Protein AF-A0A8T4LM08-F1 (afdb_monomer_lite)

Secondary structure (DSSP, 8-state):
--------------------------------------BPPP-EEEETTS-EEEGGGGTTSEEEEEEE-TT-HHHHHHHHHHHHHHHH-TTEEEEEEEES--HHHHHHHHHHHT--SEEEEETT-HHHHHTT--SS-EEEEE-TTSBEEEEEESPPPHHHHHHHHHHHHH-----------SS---EEETTEEESS-GGGSEE-S-TTSSPPEES--EE-HHHHTTT--TT-EEEEEEETTEEEEEEHHHHTTTSEEEEEETTEEEEEEEETTTTEEEEEE-EETTEEPPEEEEEEEETTEEEEEETTT--EEETTTTEEEESTTTT-B-EEE--EEEEHHHHHHH-TT-EEE-S-SSS-----S-TTTTTTTS----S--S----SS-TT-EEEEEEETTEEEEEEHHHHHHHSEEEEEETTEEEEEEEETTTTEEEEEESEETTEE--EEEETTEEEETTS-EE-TTSBEEESTTTT-BPPB---EEEEHHHHHHH-TTPEE--

Radius of gyration: 29.69 Å; chains: 1; bounding box: 118×56×70 Å

Structure (mmCIF, N/CA/C/O backbone):
data_AF-A0A8T4LM08-F1
#
_entry.id   AF-A0A8T4LM08-F1
#
loop_
_atom_site.group_PDB
_atom_site.id
_atom_site.type_symbol
_atom_site.label_atom_id
_atom_site.label_alt_id
_atom_site.label_comp_id
_atom_site.label_asym_id
_atom_site.label_entity_id
_atom_site.label_seq_id
_atom_site.pdbx_PDB_ins_code
_atom_site.Cartn_x
_atom_site.Cartn_y
_atom_site.Cartn_z
_atom_site.occupancy
_atom_site.B_iso_or_equiv
_atom_site.auth_seq_id
_atom_site.auth_comp_id
_atom_site.auth_asym_id
_atom_site.auth_atom_id
_atom_site.pdbx_PDB_model_num
ATOM 1 N N . MET A 1 1 ? -75.497 30.707 -5.367 1.00 34.00 1 MET A N 1
ATOM 2 C CA . MET A 1 1 ? -76.234 30.877 -6.635 1.00 34.00 1 MET A CA 1
ATOM 3 C C . MET A 1 1 ? -75.627 29.926 -7.659 1.00 34.00 1 MET A C 1
ATOM 5 O O . MET A 1 1 ? -74.557 30.248 -8.134 1.00 34.00 1 MET A O 1
ATOM 9 N N . ARG A 1 2 ? -76.315 28.794 -7.927 1.00 33.84 2 ARG A N 1
ATOM 10 C CA . ARG A 1 2 ? -76.256 27.920 -9.132 1.00 33.84 2 ARG A CA 1
ATOM 11 C C . ARG A 1 2 ? -74.900 27.266 -9.514 1.00 33.84 2 ARG A C 1
ATOM 13 O O . ARG A 1 2 ? -73.889 27.934 -9.478 1.00 33.84 2 ARG A O 1
ATOM 20 N N . LEU A 1 3 ? -74.777 26.028 -10.007 1.00 32.97 3 LEU A N 1
ATOM 21 C CA . LEU A 1 3 ? -75.608 24.817 -10.159 1.00 32.97 3 LEU A CA 1
ATOM 22 C C . LEU A 1 3 ? -74.781 23.821 -11.034 1.00 32.97 3 LEU A C 1
ATOM 24 O O . LEU A 1 3 ? -74.112 24.301 -11.937 1.00 32.97 3 LEU A O 1
ATOM 28 N N . PHE A 1 4 ? -74.920 22.500 -10.810 1.00 33.50 4 PHE A N 1
ATOM 29 C CA . PHE A 1 4 ? -74.648 21.313 -11.684 1.00 33.50 4 PHE A CA 1
ATOM 30 C C . PHE A 1 4 ? -73.240 21.119 -12.327 1.00 33.50 4 PHE A C 1
ATOM 32 O O . PHE A 1 4 ? -72.723 22.028 -12.952 1.00 33.50 4 PHE A O 1
ATOM 39 N N . VAL A 1 5 ? -72.477 20.019 -12.151 1.00 36.06 5 VAL A N 1
ATOM 40 C CA . VAL A 1 5 ? -72.668 18.544 -12.308 1.00 36.06 5 VAL A CA 1
ATOM 41 C C . VAL A 1 5 ? -72.496 18.038 -13.767 1.00 36.06 5 VAL A C 1
ATOM 43 O O . VAL A 1 5 ? -73.069 18.609 -14.685 1.00 36.06 5 VAL A O 1
ATOM 46 N N . LEU A 1 6 ? -71.800 16.885 -13.882 1.00 33.44 6 LEU A N 1
ATOM 47 C CA . LEU A 1 6 ? -71.811 15.805 -14.908 1.00 33.44 6 LEU A CA 1
ATOM 48 C C . LEU A 1 6 ? -70.679 15.732 -15.964 1.00 33.44 6 LEU A C 1
ATOM 50 O O . LEU A 1 6 ? -70.649 16.466 -16.941 1.00 33.44 6 LEU A O 1
ATOM 54 N N . PHE A 1 7 ? -69.804 14.733 -15.752 1.00 35.78 7 PHE A N 1
ATOM 55 C CA . PHE A 1 7 ? -69.528 13.569 -16.623 1.00 35.78 7 PHE A CA 1
ATOM 56 C C . PHE A 1 7 ? -69.647 13.725 -18.152 1.00 35.78 7 PHE A C 1
ATOM 58 O O . PHE A 1 7 ? -70.747 13.903 -18.663 1.00 35.78 7 PHE A O 1
ATOM 65 N N . ALA A 1 8 ? -68.567 13.391 -18.872 1.00 32.16 8 ALA A N 1
ATOM 66 C CA . ALA A 1 8 ? -68.606 12.462 -20.011 1.00 32.16 8 ALA A CA 1
ATOM 67 C C . ALA A 1 8 ? -67.193 12.000 -20.406 1.00 32.16 8 ALA A C 1
ATOM 69 O O . ALA A 1 8 ? -66.210 12.726 -20.296 1.00 32.16 8 ALA A O 1
ATOM 70 N N . ILE A 1 9 ? -67.143 10.751 -20.847 1.00 36.56 9 ILE A N 1
ATOM 71 C CA . ILE A 1 9 ? -66.002 9.906 -21.178 1.00 36.56 9 ILE A CA 1
ATOM 72 C C . ILE A 1 9 ? -65.989 9.709 -22.716 1.00 36.56 9 ILE A C 1
ATOM 74 O O . ILE A 1 9 ? -67.055 9.704 -23.324 1.00 36.56 9 ILE A O 1
ATOM 78 N N . ILE A 1 10 ? -64.800 9.425 -23.279 1.00 36.72 10 ILE A N 1
ATOM 79 C CA . ILE A 1 10 ? -64.510 8.676 -24.533 1.00 36.72 10 ILE A CA 1
ATOM 80 C C . ILE A 1 10 ? -64.322 9.427 -25.890 1.00 36.72 10 ILE A C 1
ATOM 82 O O . ILE A 1 10 ? -65.256 9.911 -26.514 1.00 36.72 10 ILE A O 1
ATOM 86 N N . ILE A 1 11 ? -63.050 9.362 -26.339 1.00 36.88 11 ILE A N 1
ATOM 87 C CA . ILE A 1 11 ? -62.476 9.010 -27.667 1.00 36.88 11 ILE A CA 1
ATOM 88 C C . ILE A 1 11 ? -62.677 9.945 -28.875 1.00 36.88 11 ILE A C 1
ATOM 90 O O . ILE A 1 11 ? -63.760 10.022 -29.442 1.00 36.88 11 ILE A O 1
ATOM 94 N N . LEU A 1 12 ? -61.547 10.447 -29.406 1.00 31.94 12 LEU A N 1
ATOM 95 C CA . LEU A 1 12 ? -61.139 10.230 -30.808 1.00 31.94 12 LEU A CA 1
ATOM 96 C C . LEU A 1 12 ? -59.633 10.483 -31.021 1.00 31.94 12 LEU A C 1
ATOM 98 O O . LEU A 1 12 ? -59.078 11.500 -30.618 1.00 31.94 12 LEU A O 1
ATOM 102 N N . LEU A 1 13 ? -58.998 9.484 -31.638 1.00 37.88 13 LEU A N 1
ATOM 103 C CA . LEU A 1 13 ? -57.617 9.417 -32.117 1.00 37.88 13 LEU A CA 1
ATOM 104 C C . LEU A 1 13 ? -57.311 10.513 -33.146 1.00 37.88 13 LEU A C 1
ATOM 106 O O . LEU A 1 13 ? -58.143 10.757 -34.007 1.00 37.88 13 LEU A O 1
ATOM 110 N N . PHE A 1 14 ? -56.093 11.059 -33.130 1.00 39.72 14 PHE A N 1
ATOM 111 C CA . PHE A 1 14 ? -55.176 11.089 -34.283 1.00 39.72 14 PHE A CA 1
ATOM 112 C C . PHE A 1 14 ? -53.796 11.564 -33.808 1.00 39.72 14 PHE A C 1
ATOM 114 O O . PHE A 1 14 ? -53.663 12.599 -33.159 1.00 39.72 14 PHE A O 1
ATOM 121 N N . GLY A 1 15 ? -52.778 10.745 -34.072 1.00 32.97 15 GLY A N 1
ATOM 122 C CA . GLY A 1 15 ? -51.411 10.970 -33.625 1.00 32.97 15 GLY A CA 1
ATOM 123 C C . GLY A 1 15 ? -50.637 11.972 -34.475 1.00 32.97 15 GLY A C 1
ATOM 124 O O . GLY A 1 15 ? -50.941 12.200 -35.641 1.00 32.97 15 GLY A O 1
ATOM 125 N N . CYS A 1 16 ? -49.557 12.480 -33.894 1.00 32.56 16 CYS A N 1
ATOM 126 C CA . CYS A 1 16 ? -48.331 12.743 -34.627 1.00 32.56 16 CYS A CA 1
ATOM 127 C C . CYS A 1 16 ? -47.158 12.497 -33.673 1.00 32.56 16 CYS A C 1
ATOM 129 O O . CYS A 1 16 ? -47.152 12.970 -32.537 1.00 32.56 16 CYS A O 1
ATOM 131 N N . ALA A 1 17 ? -46.225 11.665 -34.119 1.00 34.53 17 ALA A N 1
ATOM 132 C CA . ALA A 1 17 ? -45.065 11.229 -33.368 1.00 34.53 17 ALA A CA 1
ATOM 133 C C . ALA A 1 17 ? -44.092 12.395 -33.142 1.00 34.53 17 ALA A C 1
ATOM 135 O O . ALA A 1 17 ? -43.651 13.028 -34.097 1.00 34.53 17 ALA A O 1
ATOM 136 N N . SER A 1 18 ? -43.703 12.631 -31.890 1.00 33.25 18 SER A N 1
ATOM 137 C CA . SER A 1 18 ? -42.517 13.415 -31.549 1.00 33.25 18 SER A CA 1
ATOM 138 C C . SER A 1 18 ? -41.463 12.473 -30.973 1.00 33.25 18 SER A C 1
ATOM 140 O O . SER A 1 18 ? -41.436 12.188 -29.776 1.00 33.25 18 SER A O 1
ATOM 142 N N . THR A 1 19 ? -40.605 11.956 -31.848 1.00 31.50 19 THR A N 1
ATOM 143 C CA . THR A 1 19 ? -39.342 11.327 -31.465 1.00 31.50 19 THR A CA 1
ATOM 144 C C . THR A 1 19 ? -38.420 12.406 -30.907 1.00 31.50 19 THR A C 1
ATOM 146 O O . THR A 1 19 ? -37.909 13.237 -31.657 1.00 31.50 19 THR A O 1
ATOM 149 N N . GLY A 1 20 ? -38.219 12.402 -29.590 1.00 30.34 20 GLY A N 1
ATOM 150 C CA . GLY A 1 20 ? -37.153 13.159 -28.945 1.00 30.34 20 GLY A CA 1
ATOM 151 C C . GLY A 1 20 ? -35.804 12.588 -29.371 1.00 30.34 20 GLY A C 1
ATOM 152 O O . GLY A 1 20 ? -35.421 11.494 -28.964 1.00 30.34 20 GLY A O 1
ATOM 153 N N . THR A 1 21 ? -35.108 13.311 -30.239 1.00 28.25 21 THR A N 1
ATOM 154 C CA . THR A 1 21 ? -33.745 13.019 -30.677 1.00 28.25 21 THR A CA 1
ATOM 155 C C . THR A 1 21 ? -32.779 13.082 -29.497 1.00 28.25 21 THR A C 1
ATOM 157 O O . THR A 1 21 ? -32.555 14.138 -28.909 1.00 28.25 21 THR A O 1
ATOM 160 N N . SER A 1 22 ? -32.186 11.930 -29.183 1.00 26.92 22 SER A N 1
ATOM 161 C CA . SER A 1 22 ? -30.985 11.797 -28.362 1.00 26.92 22 SER A CA 1
ATOM 162 C C . SER A 1 22 ? -29.821 12.511 -29.057 1.00 26.92 22 SER A C 1
ATOM 164 O O . SER A 1 22 ? -29.364 12.090 -30.121 1.00 26.92 22 SER A O 1
ATOM 166 N N . SER A 1 23 ? -29.358 13.612 -28.465 1.00 26.67 23 SER A N 1
ATOM 167 C CA . SER A 1 23 ? -28.091 14.247 -28.822 1.00 26.67 23 SER A CA 1
ATOM 168 C C . SER A 1 23 ? -26.953 13.390 -28.275 1.00 26.67 23 SER A C 1
ATOM 170 O O . SER A 1 23 ? -26.622 13.460 -27.091 1.00 26.67 23 SER A O 1
ATOM 172 N N . LYS A 1 24 ? -26.367 12.559 -29.140 1.00 27.55 24 LYS A N 1
ATOM 173 C CA . LYS A 1 24 ? -25.055 11.950 -28.913 1.00 27.55 24 LYS A CA 1
ATOM 174 C C . LYS A 1 24 ? -24.018 13.074 -28.860 1.00 27.55 24 LYS A C 1
ATOM 176 O O . LYS A 1 24 ? -23.633 13.599 -29.898 1.00 27.55 24 LYS A O 1
ATOM 181 N N . ASN A 1 25 ? -23.576 13.439 -27.661 1.00 26.30 25 ASN A N 1
ATOM 182 C CA . ASN A 1 25 ? -22.348 14.208 -27.509 1.00 26.30 25 ASN A CA 1
ATOM 183 C C . ASN A 1 25 ? -21.177 13.243 -27.696 1.00 26.30 25 ASN A C 1
ATOM 185 O O . ASN A 1 25 ? -20.881 12.429 -26.826 1.00 26.30 25 ASN A O 1
ATOM 189 N N . GLU A 1 26 ? -20.555 13.317 -28.869 1.00 27.72 26 GLU A N 1
ATOM 190 C CA . GLU A 1 26 ? -19.252 12.727 -29.144 1.00 27.72 26 GLU A CA 1
ATOM 191 C C . GLU A 1 26 ? -18.215 13.364 -28.212 1.00 27.72 26 GLU A C 1
ATOM 193 O O . GLU A 1 26 ? -17.826 14.524 -28.369 1.00 27.72 26 GLU A O 1
ATOM 198 N N . THR A 1 27 ? -17.773 12.605 -27.213 1.00 26.11 27 THR A N 1
ATOM 199 C CA . THR A 1 27 ? -16.619 12.962 -26.393 1.00 26.11 27 THR A CA 1
ATOM 200 C C . THR A 1 27 ? -15.381 12.886 -27.281 1.00 26.11 27 THR A C 1
ATOM 202 O O . THR A 1 27 ? -14.895 11.804 -27.607 1.00 26.11 27 THR A O 1
ATOM 205 N N . LYS A 1 28 ? -14.878 14.044 -27.718 1.00 26.81 28 LYS A N 1
ATOM 206 C CA . LYS A 1 28 ? -13.541 14.156 -28.308 1.00 26.81 28 LYS A CA 1
ATOM 207 C C . LYS A 1 28 ? -12.530 13.583 -27.312 1.00 26.81 28 LYS A C 1
ATOM 209 O O . LYS A 1 28 ? -12.371 14.132 -26.226 1.00 26.81 28 LYS A O 1
ATOM 214 N N . ASN A 1 29 ? -11.856 12.502 -27.702 1.00 24.72 29 ASN A N 1
ATOM 215 C CA . ASN A 1 29 ? -10.662 11.992 -27.035 1.00 24.72 29 ASN A CA 1
ATOM 216 C C . ASN A 1 29 ? -9.617 13.109 -26.972 1.00 24.72 29 ASN A C 1
ATOM 218 O O . ASN A 1 29 ? -9.001 13.443 -27.983 1.00 24.72 29 ASN A O 1
ATOM 222 N N . ILE A 1 30 ? -9.424 13.688 -25.791 1.00 26.55 30 ILE A N 1
ATOM 223 C CA . ILE A 1 30 ? -8.254 14.508 -25.497 1.00 26.55 30 ILE A CA 1
ATOM 224 C C . ILE A 1 30 ? -7.251 13.557 -24.849 1.00 26.55 30 ILE A C 1
ATOM 226 O O . ILE A 1 30 ? -7.269 13.339 -23.643 1.00 26.55 30 ILE A O 1
ATOM 230 N N . ILE A 1 31 ? -6.412 12.939 -25.682 1.00 27.84 31 ILE A N 1
ATOM 231 C CA . ILE A 1 31 ? -5.152 12.356 -25.224 1.00 27.84 31 ILE A CA 1
ATOM 232 C C . ILE A 1 31 ? -4.303 13.553 -24.807 1.00 27.84 31 ILE A C 1
ATOM 234 O O . ILE A 1 31 ? -3.815 14.294 -25.658 1.00 27.84 31 ILE A O 1
ATOM 238 N N . GLN A 1 32 ? -4.183 13.798 -23.508 1.00 29.25 32 GLN A N 1
ATOM 239 C CA . GLN A 1 32 ? -3.241 14.790 -23.015 1.00 29.25 32 GLN A CA 1
ATOM 240 C C . GLN A 1 32 ? -1.887 14.098 -22.826 1.00 29.25 32 GLN A C 1
ATOM 242 O O . GLN A 1 32 ? -1.525 13.673 -21.732 1.00 29.25 32 GLN A O 1
ATOM 247 N N . GLU A 1 33 ? -1.149 13.951 -23.932 1.00 36.22 33 GLU A N 1
ATOM 248 C CA . GLU A 1 33 ? 0.303 13.758 -23.894 1.00 36.22 33 GLU A CA 1
ATOM 249 C C . GLU A 1 33 ? 0.915 14.853 -23.000 1.00 36.22 33 GLU A C 1
ATOM 251 O O . GLU A 1 33 ? 0.423 15.990 -22.974 1.00 36.22 33 GLU A O 1
ATOM 256 N N . ARG A 1 34 ? 2.010 14.556 -22.277 1.00 38.28 34 ARG A N 1
ATOM 257 C CA . ARG A 1 34 ? 2.848 15.643 -21.735 1.00 38.28 34 ARG A CA 1
ATOM 258 C C . ARG A 1 34 ? 3.117 16.611 -22.893 1.00 38.28 34 ARG A C 1
ATOM 260 O O . ARG A 1 34 ? 3.409 16.124 -23.984 1.00 38.28 34 ARG A O 1
ATOM 267 N N . PRO A 1 35 ? 3.029 17.939 -22.705 1.00 39.22 35 PRO A N 1
ATOM 268 C CA . PRO A 1 35 ? 3.288 18.865 -23.796 1.00 39.22 35 PRO A CA 1
ATOM 269 C C . PRO A 1 35 ? 4.677 18.561 -24.356 1.00 39.22 35 PRO A C 1
ATOM 271 O O . PRO A 1 35 ? 5.671 18.733 -23.648 1.00 39.22 35 PRO A O 1
ATOM 274 N N . SER A 1 36 ? 4.742 18.051 -25.595 1.00 53.47 36 SER A N 1
ATOM 275 C CA . SER A 1 36 ? 6.027 17.825 -26.250 1.00 53.47 36 SER A CA 1
ATOM 276 C C . SER A 1 36 ? 6.784 19.150 -26.204 1.00 53.47 36 SER A C 1
ATOM 278 O O . SER A 1 36 ? 6.208 20.208 -26.486 1.00 53.47 36 SER A O 1
ATOM 280 N N . LEU A 1 37 ? 8.075 19.117 -25.877 1.00 75.06 37 LEU A N 1
ATOM 281 C CA . LEU A 1 37 ? 8.925 20.309 -25.927 1.00 75.06 37 LEU A CA 1
ATOM 282 C C . LEU A 1 37 ? 9.224 20.729 -27.384 1.00 75.06 37 LEU A C 1
ATOM 284 O O . LEU A 1 37 ? 10.075 21.587 -27.625 1.00 75.06 37 LEU A O 1
ATOM 288 N N . GLY A 1 38 ? 8.511 20.135 -28.347 1.00 85.44 38 GLY A N 1
ATOM 289 C CA . GLY A 1 38 ? 8.713 20.225 -29.780 1.00 85.44 38 GLY A CA 1
ATOM 290 C C . GLY A 1 38 ? 9.414 18.985 -30.331 1.00 85.44 38 GLY A C 1
ATOM 291 O O . GLY A 1 38 ? 9.840 18.090 -29.600 1.00 85.44 38 GLY A O 1
ATOM 292 N N . LYS A 1 39 ? 9.566 18.949 -31.657 1.00 91.69 39 LYS A N 1
ATOM 293 C CA . LYS A 1 39 ? 10.446 17.973 -32.306 1.00 91.69 39 LYS A CA 1
ATOM 294 C C . LYS A 1 39 ? 11.887 18.217 -31.870 1.00 91.69 39 LYS A C 1
ATOM 296 O O . LYS A 1 39 ? 12.329 19.368 -31.848 1.00 91.69 39 LYS A O 1
ATOM 301 N N . ALA A 1 40 ? 12.614 17.146 -31.564 1.00 95.25 40 ALA A N 1
ATOM 302 C CA . ALA A 1 40 ? 14.044 17.257 -31.330 1.00 95.25 40 ALA A CA 1
ATOM 303 C C . ALA A 1 40 ? 14.738 17.726 -32.629 1.00 95.25 40 ALA A C 1
ATOM 305 O O . ALA A 1 40 ? 14.418 17.193 -33.700 1.00 95.25 40 ALA A O 1
ATOM 306 N N . PRO A 1 41 ? 15.638 18.729 -32.580 1.00 96.31 41 PRO A N 1
ATOM 307 C CA . PRO A 1 41 ? 16.430 19.110 -33.745 1.00 96.31 41 PRO A CA 1
ATOM 308 C C . PRO A 1 41 ? 17.229 17.912 -34.266 1.00 96.31 41 PRO A C 1
ATOM 310 O O . PRO A 1 41 ? 17.902 17.237 -33.495 1.00 96.31 41 PRO A O 1
ATOM 313 N N . ASP A 1 42 ? 17.150 17.632 -35.566 1.00 96.31 42 ASP A N 1
ATOM 314 C CA . ASP A 1 42 ? 17.956 16.563 -36.159 1.00 96.31 42 ASP A CA 1
ATOM 315 C C . ASP A 1 42 ? 19.438 16.970 -36.182 1.00 96.31 42 ASP A C 1
ATOM 317 O O . ASP A 1 42 ? 19.773 18.151 -36.337 1.00 96.31 42 ASP A O 1
ATOM 321 N N . PHE A 1 43 ? 20.328 15.992 -36.063 1.00 96.12 43 PHE A N 1
ATOM 322 C CA . PHE A 1 43 ? 21.767 16.176 -36.231 1.00 96.12 43 PHE A CA 1
ATOM 323 C C . PHE A 1 43 ? 22.296 15.188 -37.264 1.00 96.12 43 PHE A C 1
ATOM 325 O O . PHE A 1 43 ? 21.692 14.151 -37.496 1.00 96.12 43 PHE A O 1
ATOM 332 N N . GLU A 1 44 ? 23.422 15.526 -37.879 1.00 97.00 44 GLU A N 1
ATOM 333 C CA . GLU A 1 44 ? 24.168 14.674 -38.803 1.00 97.00 44 GLU A CA 1
ATOM 334 C C . GLU A 1 44 ? 25.643 14.889 -38.471 1.00 97.00 44 GLU A C 1
ATOM 336 O O . GLU A 1 44 ? 26.205 15.927 -38.817 1.00 97.00 44 GLU A O 1
ATOM 341 N N . LEU A 1 45 ? 26.216 13.978 -37.685 1.00 97.50 45 LEU A N 1
ATOM 342 C CA . LEU A 1 45 ? 27.559 14.106 -37.110 1.00 97.50 45 LEU A CA 1
ATOM 343 C C . LEU A 1 45 ? 28.351 12.816 -37.320 1.00 97.50 45 LEU A C 1
ATOM 345 O O . LEU A 1 45 ? 27.772 11.738 -37.443 1.00 97.50 45 LEU A O 1
ATOM 349 N N . GLU A 1 46 ? 29.675 12.926 -37.334 1.00 97.38 46 GLU A N 1
ATOM 350 C CA . GLU A 1 46 ? 30.568 11.769 -37.406 1.00 97.38 46 GLU A CA 1
ATOM 351 C C . GLU A 1 46 ? 30.781 11.143 -36.024 1.00 97.38 46 GLU A C 1
ATOM 353 O O . GLU A 1 46 ? 30.941 11.846 -35.021 1.00 97.38 46 GLU A O 1
ATOM 358 N N . ASP A 1 47 ? 30.815 9.811 -35.979 1.00 96.38 47 ASP A N 1
ATOM 359 C CA . ASP A 1 47 ? 31.333 9.057 -34.842 1.00 96.38 47 ASP A CA 1
ATOM 360 C C . ASP A 1 47 ? 32.876 9.014 -34.836 1.00 96.38 47 ASP A C 1
ATOM 362 O O . ASP A 1 47 ? 33.553 9.495 -35.747 1.00 96.38 47 ASP A O 1
ATOM 366 N N . LEU A 1 48 ? 33.470 8.390 -33.813 1.00 94.06 48 LEU A N 1
ATOM 367 C CA . LEU A 1 48 ? 34.933 8.279 -33.686 1.00 94.06 48 LEU A CA 1
ATOM 368 C C . LEU A 1 48 ? 35.618 7.432 -34.780 1.00 94.06 48 LEU A C 1
ATOM 370 O O . LEU A 1 48 ? 36.853 7.383 -34.811 1.00 94.06 48 LEU A O 1
ATOM 374 N N . ASN A 1 49 ? 34.855 6.764 -35.647 1.00 92.56 49 ASN A N 1
ATOM 375 C CA . ASN A 1 49 ? 35.335 5.981 -36.785 1.00 92.56 49 ASN A CA 1
ATOM 376 C C . ASN A 1 49 ? 35.045 6.666 -38.135 1.00 92.56 49 ASN A C 1
ATOM 378 O O . ASN A 1 49 ? 35.329 6.078 -39.179 1.00 92.56 49 ASN A O 1
ATOM 382 N N . GLY A 1 50 ? 34.493 7.885 -38.129 1.00 92.56 50 GLY A N 1
ATOM 383 C CA . GLY A 1 50 ? 34.121 8.628 -39.335 1.00 92.56 50 GLY A CA 1
ATOM 384 C C . GLY A 1 50 ? 32.799 8.174 -39.963 1.00 92.56 50 GLY A C 1
ATOM 385 O O . GLY A 1 50 ? 32.509 8.523 -41.107 1.00 92.56 50 GLY A O 1
ATOM 386 N N . LYS A 1 51 ? 31.984 7.377 -39.259 1.00 96.25 51 LYS A N 1
ATOM 387 C CA . LYS A 1 51 ? 30.635 7.029 -39.717 1.00 96.25 51 LYS A CA 1
ATOM 388 C C . LYS A 1 51 ? 29.688 8.179 -39.391 1.00 96.25 51 LYS A C 1
ATOM 390 O O . LYS A 1 51 ? 29.584 8.596 -38.242 1.00 96.25 51 LYS A O 1
ATOM 395 N N . ILE A 1 52 ? 28.941 8.631 -40.393 1.00 97.25 52 ILE A N 1
ATOM 396 C CA . ILE A 1 52 ? 27.867 9.609 -40.209 1.00 97.25 52 ILE A CA 1
ATOM 397 C C . ILE A 1 52 ? 26.682 8.952 -39.490 1.00 97.25 52 ILE A C 1
ATOM 399 O O . ILE A 1 52 ? 26.213 7.888 -39.900 1.00 97.25 52 ILE A O 1
ATOM 403 N N . VAL A 1 53 ? 26.199 9.603 -38.434 1.00 97.50 53 VAL A N 1
ATOM 404 C CA . VAL A 1 53 ? 25.038 9.203 -37.632 1.00 97.50 53 VAL A CA 1
ATOM 405 C C . VAL A 1 53 ? 24.045 10.356 -37.581 1.00 97.50 53 VAL A C 1
ATOM 407 O O . VAL A 1 53 ? 24.421 11.496 -37.282 1.00 97.50 53 VAL A O 1
ATOM 410 N N . LYS A 1 54 ? 22.770 10.054 -37.843 1.00 98.00 54 LYS A N 1
ATOM 411 C CA . LYS A 1 54 ? 21.670 11.015 -37.742 1.00 98.00 54 LYS A CA 1
ATOM 412 C C . LYS A 1 54 ? 20.748 10.679 -36.585 1.00 98.00 54 LYS A C 1
ATOM 414 O O . LYS A 1 54 ? 20.516 9.507 -36.303 1.00 98.00 54 LYS A O 1
ATOM 419 N N . LEU A 1 55 ? 20.147 11.683 -35.944 1.00 97.00 55 LEU A N 1
ATOM 420 C CA . LEU A 1 55 ? 19.098 11.403 -34.952 1.00 97.00 55 LEU A CA 1
ATOM 421 C C . LEU A 1 55 ? 17.903 10.708 -35.619 1.00 97.00 55 LEU A C 1
ATOM 423 O O . LEU A 1 55 ? 17.260 9.841 -35.027 1.00 97.00 55 LEU A O 1
ATOM 427 N N . SER A 1 56 ? 17.601 11.087 -36.860 1.00 96.12 56 SER A N 1
ATOM 428 C CA . SER A 1 56 ? 16.565 10.454 -37.676 1.00 96.12 56 SER A CA 1
ATOM 429 C C . SER A 1 56 ? 16.815 8.973 -37.991 1.00 96.12 56 SER A C 1
ATOM 431 O O . SER A 1 56 ? 15.840 8.266 -38.250 1.00 96.12 56 SER A O 1
ATOM 433 N N . ASP A 1 57 ? 18.046 8.466 -37.866 1.00 94.81 57 ASP A N 1
ATOM 434 C CA . ASP A 1 57 ? 18.341 7.032 -38.023 1.00 94.81 57 ASP A CA 1
ATOM 435 C C . ASP A 1 57 ? 17.745 6.185 -36.881 1.00 94.81 57 ASP A C 1
ATOM 437 O O . ASP A 1 57 ? 17.561 4.978 -37.029 1.00 94.81 57 ASP A O 1
ATOM 441 N N . PHE A 1 58 ? 17.399 6.811 -35.750 1.00 95.62 58 PHE A N 1
ATOM 442 C CA . PHE A 1 58 ? 16.851 6.145 -34.565 1.00 95.62 58 PHE A CA 1
ATOM 443 C C . PHE A 1 58 ? 15.323 6.226 -34.456 1.00 95.62 58 PHE A C 1
ATOM 445 O O . PHE A 1 58 ? 14.766 5.982 -33.389 1.00 95.62 58 PHE A O 1
ATOM 452 N N . ARG A 1 59 ? 14.601 6.572 -35.529 1.00 90.56 59 ARG A N 1
ATOM 453 C CA . ARG A 1 59 ? 13.126 6.526 -35.505 1.00 90.56 59 ARG A CA 1
ATOM 454 C C . ARG A 1 59 ? 12.634 5.121 -35.144 1.00 90.56 59 ARG A C 1
ATOM 456 O O . ARG A 1 59 ? 13.153 4.129 -35.647 1.00 90.56 59 ARG A O 1
ATOM 463 N N . GLY A 1 60 ? 11.630 5.050 -34.272 1.00 84.56 60 GLY A N 1
ATOM 464 C CA . GLY A 1 60 ? 11.161 3.796 -33.678 1.00 84.56 60 GLY A CA 1
ATOM 465 C C . GLY A 1 60 ? 11.954 3.343 -32.445 1.00 84.56 60 GLY A C 1
ATOM 466 O O . GLY A 1 60 ? 11.595 2.335 -31.846 1.00 84.56 60 GLY A O 1
ATOM 467 N N . GLN A 1 61 ? 13.004 4.069 -32.047 1.00 90.00 61 GLN A N 1
ATOM 468 C CA . GLN A 1 61 ? 13.785 3.812 -30.836 1.00 90.00 61 GLN A CA 1
ATOM 469 C C . GLN A 1 61 ? 13.797 5.053 -29.945 1.00 90.00 61 GLN A C 1
ATOM 471 O O . GLN A 1 61 ? 13.842 6.185 -30.421 1.00 90.00 61 GLN A O 1
ATOM 476 N N . LYS A 1 62 ? 13.790 4.833 -28.632 1.00 94.00 62 LYS A N 1
ATOM 477 C CA . LYS A 1 62 ? 13.979 5.900 -27.649 1.00 94.00 62 LYS A CA 1
ATOM 478 C C . LYS A 1 62 ? 15.453 6.290 -27.596 1.00 94.00 62 LYS A C 1
ATOM 480 O O . LYS A 1 62 ? 16.315 5.413 -27.568 1.00 94.00 62 LYS A O 1
ATOM 485 N N . VAL A 1 63 ? 15.738 7.591 -27.559 1.00 97.81 63 VAL A N 1
ATOM 486 C CA . VAL A 1 63 ? 17.109 8.119 -27.596 1.00 97.81 63 VAL A CA 1
ATOM 487 C C . VAL A 1 63 ? 17.365 9.071 -26.433 1.00 97.81 63 VAL A C 1
ATOM 489 O O . VAL A 1 63 ? 16.588 9.994 -26.187 1.00 97.81 63 VAL A O 1
ATOM 492 N N . ILE A 1 64 ? 18.487 8.882 -25.743 1.00 97.94 64 ILE A N 1
ATOM 493 C CA . ILE A 1 64 ? 19.030 9.829 -24.769 1.00 97.94 64 ILE A CA 1
ATOM 494 C C . ILE A 1 64 ? 20.258 10.486 -25.388 1.00 97.94 64 ILE A C 1
ATOM 496 O O . ILE A 1 64 ? 21.227 9.812 -25.733 1.00 97.94 64 ILE A O 1
ATOM 500 N N . VAL A 1 65 ? 20.208 11.810 -25.529 1.00 98.25 65 VAL A N 1
ATOM 501 C CA . VAL A 1 65 ? 21.297 12.618 -26.089 1.00 98.25 65 VAL A CA 1
ATOM 502 C C . VAL A 1 65 ? 21.933 13.442 -24.978 1.00 98.25 65 VAL A C 1
ATOM 504 O O . VAL A 1 65 ? 21.265 14.291 -24.392 1.00 98.25 65 VAL A O 1
ATOM 507 N N . ASN A 1 66 ? 23.218 13.230 -24.706 1.00 97.69 66 ASN A N 1
ATOM 508 C CA . ASN A 1 66 ? 24.003 14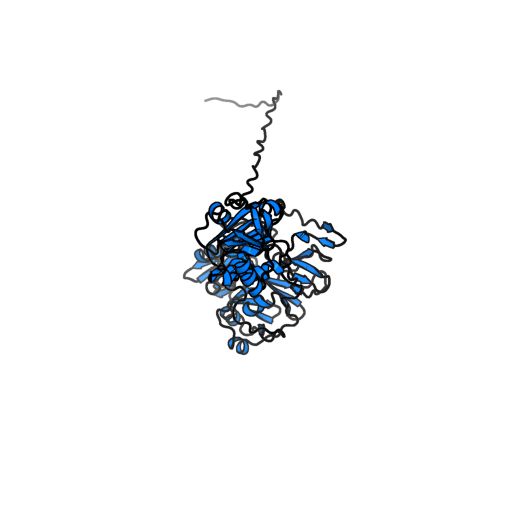.022 -23.758 1.00 97.69 66 ASN A CA 1
ATOM 509 C C . ASN A 1 66 ? 25.054 14.868 -24.492 1.00 97.69 66 ASN A C 1
ATOM 511 O O . ASN A 1 66 ? 25.712 14.390 -25.408 1.00 97.69 66 ASN A O 1
ATOM 515 N N . PHE A 1 67 ? 25.231 16.124 -24.094 1.00 97.69 67 PHE A N 1
ATOM 516 C CA . PHE A 1 67 ? 26.283 16.997 -24.617 1.00 97.69 67 PHE A CA 1
ATOM 517 C C . PHE A 1 67 ? 27.394 17.156 -23.585 1.00 97.69 67 PHE A C 1
ATOM 519 O O . PHE A 1 67 ? 27.118 17.579 -22.462 1.00 97.69 67 PHE A O 1
ATOM 526 N N . PHE A 1 68 ? 28.644 16.887 -23.969 1.00 97.19 68 PHE A N 1
ATOM 527 C CA . PHE A 1 68 ? 29.778 16.860 -23.040 1.00 97.19 68 PHE A CA 1
ATOM 528 C C . PHE A 1 68 ? 31.065 17.461 -23.626 1.00 97.19 68 PHE A C 1
ATOM 530 O O . PHE A 1 68 ? 31.164 17.746 -24.820 1.00 97.19 68 PHE A O 1
ATOM 537 N N . ALA A 1 69 ? 32.066 17.639 -22.760 1.00 95.50 69 ALA A N 1
ATOM 538 C CA . ALA A 1 69 ? 33.444 17.965 -23.128 1.00 95.50 69 ALA A CA 1
ATOM 539 C C . ALA A 1 69 ? 34.426 17.183 -22.237 1.00 95.50 69 ALA A C 1
ATOM 541 O O . ALA A 1 69 ? 34.147 16.977 -21.053 1.00 95.50 69 ALA A O 1
ATOM 542 N N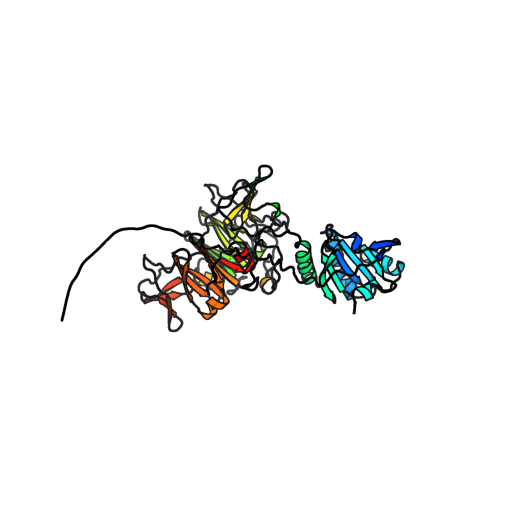 . THR A 1 70 ? 35.584 16.769 -22.755 1.00 95.44 70 THR A N 1
ATOM 543 C CA . THR A 1 70 ? 36.538 15.908 -22.022 1.00 95.44 70 THR A CA 1
ATOM 544 C C . THR A 1 70 ? 37.179 16.607 -20.820 1.00 95.44 70 THR A C 1
ATOM 546 O O . THR A 1 70 ? 37.685 15.965 -19.898 1.00 95.44 70 THR A O 1
ATOM 549 N N . TRP A 1 71 ? 37.141 17.938 -20.783 1.00 91.75 71 TRP A N 1
ATOM 550 C CA . TRP A 1 71 ? 37.660 18.764 -19.695 1.00 91.75 71 TRP A CA 1
ATOM 551 C C . TRP A 1 71 ? 36.592 19.170 -18.667 1.00 91.75 71 TRP A C 1
ATOM 553 O O . TRP A 1 71 ? 36.945 19.757 -17.649 1.00 91.75 71 TRP A O 1
ATOM 563 N N . CYS A 1 72 ? 35.313 18.846 -18.888 1.00 93.12 72 CYS A N 1
ATOM 564 C CA . CYS A 1 72 ? 34.184 19.208 -18.025 1.00 93.12 72 CYS A CA 1
ATOM 565 C C . CYS A 1 72 ? 34.065 18.250 -16.820 1.00 93.12 72 CYS A C 1
ATOM 567 O O . CYS A 1 72 ? 33.710 17.087 -17.018 1.00 93.12 72 CYS A O 1
ATOM 569 N N . PRO A 1 73 ? 34.321 18.690 -15.569 1.00 90.69 73 PRO A N 1
ATOM 570 C CA . PRO A 1 73 ? 34.241 17.800 -14.407 1.00 90.69 73 PRO A CA 1
ATOM 571 C C . PRO A 1 73 ? 32.841 17.217 -14.155 1.00 90.69 73 PRO A C 1
ATOM 573 O O . PRO A 1 73 ? 32.758 15.998 -14.040 1.00 90.69 73 PRO A O 1
ATOM 576 N N . PRO A 1 74 ? 31.739 17.996 -14.191 1.00 89.00 74 PRO A N 1
ATOM 577 C CA . PRO A 1 74 ? 30.405 17.425 -13.993 1.00 89.00 74 PRO A CA 1
ATOM 578 C C . PRO A 1 74 ? 30.029 16.395 -15.070 1.00 89.00 74 PRO A C 1
ATOM 580 O O . PRO A 1 74 ? 29.339 15.424 -14.791 1.00 89.00 74 PRO A O 1
ATOM 583 N N . CYS A 1 75 ? 30.538 16.556 -16.294 1.00 91.94 75 CYS A N 1
ATOM 584 C CA . CYS A 1 75 ? 30.354 15.572 -17.356 1.00 91.94 75 CYS A CA 1
ATOM 585 C C . CYS A 1 75 ? 31.053 14.242 -17.010 1.00 91.94 75 CYS A C 1
ATOM 587 O O . CYS A 1 75 ? 30.487 13.170 -17.194 1.00 91.94 75 CYS A O 1
ATOM 589 N N . LYS A 1 76 ? 32.271 14.295 -16.450 1.00 92.00 76 LYS A N 1
ATOM 590 C CA . LYS A 1 76 ? 33.005 13.093 -16.008 1.00 92.00 76 LYS A CA 1
ATOM 591 C C . LYS A 1 76 ? 32.284 12.339 -14.894 1.00 92.00 76 LYS A C 1
ATOM 593 O O . LYS A 1 76 ? 32.447 11.127 -14.797 1.00 92.00 76 LYS A O 1
ATOM 598 N N . GLU A 1 77 ? 31.531 13.048 -14.058 1.00 89.06 77 GLU A N 1
ATOM 599 C CA . GLU A 1 77 ? 30.808 12.466 -12.925 1.00 89.06 77 GLU A CA 1
ATOM 600 C C . GLU A 1 77 ? 29.601 11.624 -13.372 1.00 89.06 77 GLU A C 1
ATOM 602 O O . GLU A 1 77 ? 29.383 10.549 -12.818 1.00 89.06 77 GLU A O 1
ATOM 607 N N . GLU A 1 78 ? 28.853 12.048 -14.399 1.00 92.06 78 GLU A N 1
ATOM 608 C CA . GLU A 1 78 ? 27.622 11.355 -14.830 1.00 92.06 78 GLU A CA 1
ATOM 609 C C . GLU A 1 78 ? 27.836 10.252 -15.881 1.00 92.06 78 GLU A C 1
ATOM 611 O O . GLU A 1 78 ? 27.062 9.299 -15.957 1.00 92.06 78 GLU A O 1
ATOM 616 N N . MET A 1 79 ? 28.899 10.324 -16.685 1.00 94.62 79 MET A N 1
ATOM 617 C CA . MET A 1 79 ? 29.127 9.355 -17.767 1.00 94.62 79 MET A CA 1
ATOM 618 C C . MET A 1 79 ? 29.251 7.884 -17.301 1.00 94.62 79 MET A C 1
ATOM 620 O O . MET A 1 79 ? 28.703 7.015 -17.982 1.00 94.62 79 MET A O 1
ATOM 624 N N . PRO A 1 80 ? 29.885 7.545 -16.153 1.00 93.94 80 PRO A N 1
ATOM 625 C CA . PRO A 1 80 ? 29.909 6.166 -15.650 1.00 93.94 80 PRO A CA 1
ATOM 626 C C . PRO A 1 80 ? 28.519 5.626 -15.288 1.00 93.94 80 PRO A C 1
ATOM 628 O O . PRO A 1 80 ? 28.256 4.430 -15.425 1.00 93.94 80 PRO A O 1
ATOM 631 N N . LEU A 1 81 ? 27.618 6.501 -14.834 1.00 91.94 81 LEU A N 1
ATOM 632 C CA . LEU A 1 81 ? 26.227 6.141 -14.589 1.00 91.94 81 LEU A CA 1
ATOM 633 C C . LEU A 1 81 ? 25.509 5.835 -15.906 1.00 91.94 81 LEU A C 1
ATOM 635 O O . LEU A 1 81 ? 24.861 4.795 -16.005 1.00 91.94 81 LEU A O 1
ATOM 639 N N . PHE A 1 82 ? 25.667 6.685 -16.923 1.00 96.44 82 PHE A N 1
ATOM 640 C CA . PHE A 1 82 ? 25.058 6.449 -18.236 1.00 96.44 82 PHE A CA 1
ATOM 641 C C . PHE A 1 82 ? 25.567 5.164 -18.877 1.00 96.44 82 PHE A C 1
ATOM 643 O O . PHE A 1 82 ? 24.783 4.435 -19.465 1.00 96.44 82 PHE A O 1
ATOM 650 N N . GLU A 1 83 ? 26.849 4.845 -18.713 1.00 96.38 83 GLU A N 1
ATOM 651 C CA . GLU A 1 83 ? 27.434 3.603 -19.218 1.00 96.38 83 GLU A CA 1
ATOM 652 C C . GLU A 1 83 ? 26.812 2.357 -18.579 1.00 96.38 83 GLU A C 1
ATOM 654 O O . GLU A 1 83 ? 26.490 1.394 -19.275 1.00 96.38 83 GLU A O 1
ATOM 659 N N . ARG A 1 84 ? 26.617 2.377 -17.257 1.00 93.19 84 ARG A N 1
ATOM 660 C CA . ARG A 1 84 ? 25.947 1.292 -16.527 1.00 93.19 84 ARG A CA 1
ATOM 661 C C . ARG A 1 84 ? 24.503 1.125 -16.998 1.00 93.19 84 ARG A C 1
ATOM 663 O O . ARG A 1 84 ? 24.117 0.025 -17.380 1.00 93.19 84 ARG A O 1
ATOM 670 N N . VAL A 1 85 ? 23.747 2.220 -17.056 1.00 90.62 85 VAL A N 1
ATOM 671 C CA . VAL A 1 85 ? 22.340 2.198 -17.483 1.00 90.62 85 VAL A CA 1
ATOM 672 C C . VAL A 1 85 ? 22.203 1.781 -18.950 1.00 90.62 85 VAL A C 1
ATOM 674 O O . VAL A 1 85 ? 21.349 0.960 -19.268 1.00 90.62 85 VAL A O 1
ATOM 677 N N . HIS A 1 86 ? 23.071 2.270 -19.836 1.00 93.94 86 HIS A N 1
ATOM 678 C CA . HIS A 1 86 ? 23.123 1.869 -21.242 1.00 93.94 86 HIS A CA 1
ATOM 679 C C . HIS A 1 86 ? 23.329 0.357 -21.402 1.00 93.94 86 HIS A C 1
ATOM 681 O O . HIS A 1 86 ? 22.608 -0.287 -22.162 1.00 93.94 86 HIS A O 1
ATOM 687 N N . LYS A 1 87 ? 24.289 -0.223 -20.671 1.00 90.19 87 LYS A N 1
ATOM 688 C CA . LYS A 1 87 ? 24.580 -1.664 -20.727 1.00 90.19 87 LYS A CA 1
ATOM 689 C C . LYS A 1 87 ? 23.421 -2.530 -20.248 1.00 90.19 87 LYS A C 1
ATOM 691 O O . LYS A 1 87 ? 23.228 -3.624 -20.771 1.00 90.19 87 LYS A O 1
ATOM 696 N N . GLU A 1 88 ? 22.679 -2.054 -19.256 1.00 83.94 88 GLU A N 1
ATOM 697 C CA . GLU A 1 88 ? 21.529 -2.761 -18.689 1.00 83.94 88 GLU A CA 1
ATOM 698 C C . GLU A 1 88 ? 20.252 -2.606 -19.533 1.00 83.94 88 GLU A C 1
ATOM 700 O O . GLU A 1 88 ? 19.326 -3.395 -19.363 1.00 83.94 88 GLU A O 1
ATOM 705 N N . ASN A 1 89 ? 20.204 -1.635 -20.455 1.00 86.38 89 ASN A N 1
ATOM 706 C CA . ASN A 1 89 ? 19.006 -1.280 -21.226 1.00 86.38 89 ASN A CA 1
ATOM 707 C C . ASN A 1 89 ? 19.333 -1.072 -22.721 1.00 86.38 89 ASN A C 1
ATOM 709 O O . ASN A 1 89 ? 19.295 0.060 -23.222 1.00 86.38 89 ASN A O 1
ATOM 713 N N . PRO A 1 90 ? 19.686 -2.147 -23.455 1.00 85.25 90 PRO A N 1
ATOM 714 C CA . PRO A 1 90 ? 20.107 -2.064 -24.855 1.00 85.25 90 PRO A CA 1
ATOM 715 C C . PRO A 1 90 ? 19.004 -1.583 -25.815 1.00 85.25 90 PRO A C 1
ATOM 717 O O . PRO A 1 90 ? 19.301 -1.240 -26.957 1.00 85.25 90 PRO A O 1
ATOM 720 N N . GLU A 1 91 ? 17.741 -1.559 -25.384 1.00 83.62 91 GLU A N 1
ATOM 721 C CA . GLU A 1 91 ? 16.597 -1.052 -26.145 1.00 83.62 91 GLU A CA 1
ATOM 722 C C . GLU A 1 91 ? 16.508 0.484 -26.200 1.00 83.62 91 GLU A C 1
ATOM 724 O O . GLU A 1 91 ? 15.737 1.024 -26.997 1.00 83.62 91 GLU A O 1
ATOM 729 N N . ILE A 1 92 ? 17.291 1.195 -25.379 1.00 92.88 92 ILE A N 1
ATOM 730 C CA . ILE A 1 92 ? 17.392 2.658 -25.397 1.00 92.88 92 ILE A CA 1
ATOM 731 C C . ILE A 1 92 ? 18.748 3.069 -25.961 1.00 92.88 92 ILE A C 1
ATOM 733 O O . ILE A 1 92 ? 19.811 2.687 -25.470 1.00 92.88 92 ILE A O 1
ATOM 737 N N . VAL A 1 93 ? 18.714 3.918 -26.983 1.00 97.25 93 VAL A N 1
ATOM 738 C CA . VAL A 1 93 ? 19.920 4.414 -27.638 1.00 97.25 93 VAL A CA 1
ATOM 739 C C . VAL A 1 93 ? 20.512 5.554 -26.816 1.00 97.25 93 VAL A C 1
ATOM 741 O O . VAL A 1 93 ? 19.879 6.589 -26.621 1.00 97.25 93 VAL A O 1
ATOM 744 N N . PHE A 1 94 ? 21.759 5.395 -26.380 1.00 98.00 94 PHE A N 1
ATOM 745 C CA . PHE A 1 94 ? 22.538 6.469 -25.768 1.00 98.00 94 PHE A CA 1
ATOM 746 C C . PHE A 1 94 ? 23.492 7.077 -26.795 1.00 98.00 94 PHE A C 1
ATOM 748 O O . PHE A 1 94 ? 24.278 6.369 -27.428 1.00 98.00 94 PHE A O 1
ATOM 755 N N . VAL A 1 95 ? 23.425 8.399 -26.939 1.00 98.25 95 VAL A N 1
ATOM 756 C CA . VAL A 1 95 ? 24.299 9.193 -27.803 1.00 98.25 95 VAL A CA 1
ATOM 757 C C . VAL A 1 95 ? 24.913 10.313 -26.974 1.00 98.25 95 VAL A C 1
ATOM 759 O O . VAL A 1 95 ? 24.192 11.128 -26.404 1.00 98.25 95 VAL A O 1
ATOM 762 N N . ALA A 1 96 ? 26.239 10.400 -26.932 1.00 97.69 96 ALA A N 1
ATOM 763 C CA . ALA A 1 96 ? 26.929 11.548 -26.363 1.00 97.69 96 ALA A CA 1
ATOM 764 C C . ALA A 1 96 ? 27.645 12.348 -27.454 1.00 97.69 96 ALA A C 1
ATOM 766 O O . ALA A 1 96 ? 28.437 11.812 -28.227 1.00 97.69 96 ALA A O 1
ATOM 767 N N . ILE A 1 97 ? 27.366 13.646 -27.510 1.00 98.31 97 ILE A N 1
ATOM 768 C CA . ILE A 1 97 ? 27.899 14.580 -28.498 1.00 98.31 97 ILE A CA 1
ATOM 769 C C . ILE A 1 97 ? 28.980 15.422 -27.826 1.00 98.31 97 ILE A C 1
ATOM 771 O O . ILE A 1 97 ? 28.705 16.212 -26.917 1.00 98.31 97 ILE A O 1
ATOM 775 N N . ASN A 1 98 ? 30.218 15.242 -28.273 1.00 98.06 98 ASN A N 1
ATOM 776 C CA . ASN A 1 98 ? 31.351 16.029 -27.824 1.00 98.06 98 ASN A CA 1
ATOM 777 C C . ASN A 1 98 ? 31.380 17.399 -28.518 1.00 98.06 98 ASN A C 1
ATOM 779 O O . ASN A 1 98 ? 31.179 17.497 -29.729 1.00 98.06 98 ASN A O 1
ATOM 783 N N . LEU A 1 99 ? 31.656 18.455 -27.752 1.00 95.31 99 LEU A N 1
ATOM 784 C CA . LEU A 1 99 ? 31.672 19.829 -28.242 1.00 95.31 99 LEU A CA 1
ATOM 785 C C . LEU A 1 99 ? 33.101 20.333 -28.506 1.00 95.31 99 LEU A C 1
ATOM 787 O O . LEU A 1 99 ? 33.843 20.576 -27.560 1.00 95.31 99 LEU A O 1
ATOM 791 N N . GLN A 1 100 ? 33.413 20.648 -29.771 1.00 92.75 100 GLN A N 1
ATOM 792 C CA . GLN A 1 100 ? 34.612 21.408 -30.176 1.00 92.75 100 GLN A CA 1
ATOM 793 C C . GLN A 1 100 ? 35.976 20.756 -29.856 1.00 92.75 100 GLN A C 1
ATOM 795 O O . GLN A 1 100 ? 36.964 21.475 -29.700 1.00 92.75 100 GLN A O 1
ATOM 800 N N . GLU A 1 101 ? 36.066 19.425 -29.783 1.00 94.19 101 GLU A N 1
ATOM 801 C CA . GLU A 1 101 ? 37.342 18.711 -29.602 1.00 94.19 101 GLU A CA 1
ATOM 802 C C . GLU A 1 101 ? 37.618 17.752 -30.771 1.00 94.19 101 GLU A C 1
ATOM 804 O O . GLU A 1 101 ? 36.710 17.320 -31.484 1.00 94.19 101 GLU A O 1
ATOM 809 N N . ASP A 1 102 ? 38.895 17.446 -31.003 1.00 92.81 102 ASP A N 1
ATOM 810 C CA . ASP A 1 102 ? 39.312 16.533 -32.063 1.00 92.81 102 ASP A CA 1
ATOM 811 C C . ASP A 1 102 ? 39.078 15.058 -31.681 1.00 92.81 102 ASP A C 1
ATOM 813 O O . ASP A 1 102 ? 39.038 14.673 -30.508 1.00 92.81 102 ASP A O 1
ATOM 817 N N . ALA A 1 103 ? 38.963 14.202 -32.698 1.00 94.38 103 ALA A N 1
ATOM 818 C CA . ALA A 1 103 ? 38.663 12.785 -32.516 1.00 94.38 103 ALA A CA 1
ATOM 819 C C . ALA A 1 103 ? 39.702 12.035 -31.662 1.00 94.38 103 ALA A C 1
ATOM 821 O O . ALA A 1 103 ? 39.351 11.049 -31.015 1.00 94.38 103 ALA A O 1
ATOM 822 N N . GLU A 1 104 ? 40.977 12.440 -31.670 1.00 95.25 104 GLU A N 1
ATOM 823 C CA . GLU A 1 104 ? 42.034 11.766 -30.910 1.00 95.25 104 GLU A CA 1
ATOM 824 C C . GLU A 1 104 ? 41.908 12.054 -29.413 1.00 95.25 104 GLU A C 1
ATOM 826 O O . GLU A 1 104 ? 41.904 11.116 -28.608 1.00 95.25 104 GLU A O 1
ATOM 831 N N . THR A 1 105 ? 41.706 13.322 -29.051 1.00 96.12 105 THR A N 1
ATOM 832 C CA . THR A 1 105 ? 41.434 13.749 -27.672 1.00 96.12 105 THR A CA 1
ATOM 833 C C . THR A 1 105 ? 40.229 13.007 -27.092 1.00 96.12 105 THR A C 1
ATOM 835 O O . THR A 1 105 ? 40.321 12.394 -26.022 1.00 96.12 105 THR A O 1
ATOM 838 N N . VAL A 1 106 ? 39.115 12.975 -27.830 1.00 96.94 106 VAL A N 1
ATOM 839 C CA . VAL A 1 106 ? 37.886 12.305 -27.381 1.00 96.94 106 VAL A CA 1
ATOM 840 C C . VAL A 1 106 ? 38.081 10.791 -27.286 1.00 96.94 106 VAL A C 1
ATOM 842 O O . VAL A 1 106 ? 37.697 10.188 -26.284 1.00 96.94 106 VAL A O 1
ATOM 845 N N . ARG A 1 107 ? 38.738 10.156 -28.266 1.00 95.81 107 ARG A N 1
ATOM 846 C CA . ARG A 1 107 ? 38.992 8.704 -28.252 1.00 95.81 107 ARG A CA 1
ATOM 847 C C . ARG A 1 107 ? 39.814 8.273 -27.037 1.00 95.81 107 ARG A C 1
ATOM 849 O O . ARG A 1 107 ? 39.489 7.262 -26.416 1.00 95.81 107 ARG A O 1
ATOM 856 N N . ASN A 1 108 ? 40.844 9.037 -26.675 1.00 94.50 108 ASN A N 1
ATOM 857 C CA . ASN A 1 108 ? 41.665 8.750 -25.497 1.00 94.50 108 ASN A CA 1
ATOM 858 C C . ASN A 1 108 ? 40.861 8.880 -24.195 1.00 94.50 108 ASN A C 1
ATOM 860 O O . ASN A 1 108 ? 40.972 8.026 -23.315 1.00 94.50 108 ASN A O 1
ATOM 864 N N . PHE A 1 109 ? 40.011 9.903 -24.098 1.00 95.81 109 PHE A N 1
ATOM 865 C CA . PHE A 1 109 ? 39.146 10.127 -22.943 1.00 95.81 109 PHE A CA 1
ATOM 866 C C . PHE A 1 109 ? 38.109 9.007 -22.753 1.00 95.81 109 PHE A C 1
ATOM 868 O O . PHE A 1 109 ? 38.040 8.398 -21.685 1.00 95.81 109 PHE A O 1
ATOM 875 N N . ILE A 1 110 ? 37.360 8.677 -23.809 1.00 95.62 110 ILE A N 1
ATOM 876 C CA . ILE A 1 110 ? 36.319 7.634 -23.810 1.00 95.62 110 ILE A CA 1
ATOM 877 C C . ILE A 1 110 ? 36.914 6.259 -23.491 1.00 95.62 110 ILE A C 1
ATOM 879 O O . ILE A 1 110 ? 36.359 5.519 -22.676 1.00 95.62 110 ILE A O 1
ATOM 883 N N . LYS A 1 111 ? 38.091 5.945 -24.053 1.00 93.25 111 LYS A N 1
ATOM 884 C CA . LYS A 1 111 ? 38.824 4.712 -23.740 1.00 93.25 111 LYS A CA 1
ATOM 885 C C . LYS A 1 111 ? 39.227 4.639 -22.265 1.00 93.25 111 LYS A C 1
ATOM 887 O O . LYS A 1 111 ? 39.144 3.568 -21.680 1.00 93.25 111 LYS A O 1
ATOM 892 N N . GLY A 1 112 ? 39.644 5.753 -21.661 1.00 90.44 112 GLY A N 1
ATOM 893 C CA . GLY A 1 112 ? 39.993 5.807 -20.238 1.00 90.44 112 GLY A CA 1
ATOM 894 C C . GLY A 1 112 ? 38.805 5.578 -19.297 1.00 90.44 112 GLY A C 1
ATOM 895 O O . GLY A 1 112 ? 38.999 5.095 -18.185 1.00 90.44 112 GLY A O 1
ATOM 896 N N . MET A 1 113 ? 37.585 5.890 -19.744 1.00 90.56 113 MET A N 1
ATOM 897 C CA . MET A 1 113 ? 36.348 5.726 -18.969 1.00 90.56 113 MET A CA 1
ATOM 898 C C . MET A 1 113 ? 35.579 4.430 -19.276 1.00 90.56 113 MET A C 1
ATOM 900 O O . MET A 1 113 ? 34.568 4.169 -18.629 1.00 90.56 113 MET A O 1
ATOM 904 N N . ASN A 1 114 ? 36.049 3.608 -20.223 1.00 93.62 114 ASN A N 1
ATOM 905 C CA . ASN A 1 114 ? 35.375 2.385 -20.686 1.00 93.62 114 ASN A CA 1
ATOM 906 C C . ASN A 1 114 ? 33.930 2.612 -21.171 1.00 93.62 114 ASN A C 1
ATOM 908 O O . ASN A 1 114 ? 33.057 1.777 -20.934 1.00 93.62 114 ASN A O 1
ATOM 912 N N . ILE A 1 115 ? 33.694 3.734 -21.849 1.00 96.00 115 ILE A N 1
ATOM 913 C CA . ILE A 1 115 ? 32.384 4.098 -22.395 1.00 96.00 115 ILE A CA 1
ATOM 914 C C . ILE A 1 115 ? 32.127 3.349 -23.708 1.00 96.00 115 ILE A C 1
ATOM 916 O O . ILE A 1 115 ? 33.008 3.292 -24.569 1.00 96.00 115 ILE A O 1
ATOM 920 N N . THR A 1 116 ? 30.928 2.781 -23.856 1.00 96.06 116 THR A N 1
ATOM 921 C CA . THR A 1 116 ? 30.543 1.918 -24.985 1.00 96.06 116 THR A CA 1
ATOM 922 C C . THR A 1 116 ? 29.353 2.425 -25.799 1.00 96.06 116 THR A C 1
ATOM 924 O O . THR A 1 116 ? 29.177 1.974 -26.932 1.00 96.06 116 THR A O 1
ATOM 927 N N . TYR A 1 117 ? 28.584 3.391 -25.288 1.00 96.56 117 TYR A N 1
ATOM 928 C CA . TYR A 1 117 ? 27.526 4.052 -26.057 1.00 96.56 117 TYR A CA 1
ATOM 929 C C . TYR A 1 117 ? 28.075 4.955 -27.179 1.00 96.56 117 TYR A C 1
ATOM 931 O O . TYR A 1 117 ? 29.271 5.247 -27.253 1.00 96.56 117 TYR A O 1
ATOM 939 N N . ILE A 1 118 ? 27.195 5.405 -28.079 1.00 97.75 118 ILE A N 1
ATOM 940 C CA . ILE A 1 118 ? 27.573 6.130 -29.301 1.00 97.75 118 ILE A CA 1
ATOM 941 C C . ILE A 1 118 ? 28.182 7.490 -28.943 1.00 97.75 118 ILE A C 1
ATOM 943 O O . ILE A 1 118 ? 27.555 8.292 -28.253 1.00 97.75 118 ILE A O 1
ATOM 947 N N . ILE A 1 119 ? 29.380 7.772 -29.461 1.00 98.12 119 ILE A N 1
ATOM 948 C CA . ILE A 1 119 ? 30.068 9.059 -29.304 1.00 98.12 119 ILE A CA 1
ATOM 949 C C . ILE A 1 119 ? 30.147 9.759 -30.654 1.00 98.12 119 ILE A C 1
ATOM 951 O O . ILE A 1 119 ? 30.710 9.198 -31.594 1.00 98.12 119 ILE A O 1
ATOM 955 N N . LEU A 1 120 ? 29.627 10.983 -30.724 1.00 98.25 120 LEU A N 1
ATOM 956 C CA . LEU A 1 120 ? 29.653 11.836 -31.913 1.00 98.25 120 LEU A CA 1
ATOM 957 C C . LEU A 1 120 ? 30.475 13.102 -31.663 1.00 98.25 120 LEU A C 1
ATOM 959 O O . LEU A 1 120 ? 30.581 13.572 -30.529 1.00 98.25 120 LEU A O 1
ATOM 963 N N . LEU A 1 121 ? 31.032 13.671 -32.729 1.00 98.00 121 LEU A N 1
ATOM 964 C CA . LEU A 1 121 ? 31.833 14.894 -32.690 1.00 98.00 121 LEU A CA 1
ATOM 965 C C . LEU A 1 121 ? 31.050 16.065 -33.298 1.00 98.00 121 LEU A C 1
ATOM 967 O O . LEU A 1 121 ? 30.605 15.980 -34.440 1.00 98.00 121 LEU A O 1
ATOM 971 N N . ASP A 1 122 ? 30.928 17.179 -32.571 1.00 96.75 122 ASP A N 1
ATOM 972 C CA . ASP A 1 122 ? 30.360 18.446 -33.062 1.00 96.75 122 ASP A CA 1
ATOM 973 C C . ASP A 1 122 ? 31.438 19.553 -33.122 1.00 96.75 122 ASP A C 1
ATOM 975 O O . ASP A 1 122 ? 31.394 20.525 -32.351 1.00 96.75 122 ASP A O 1
ATOM 979 N N . PRO A 1 123 ? 32.443 19.426 -34.017 1.00 92.69 123 PRO A N 1
ATOM 980 C CA . PRO A 1 123 ? 33.563 20.364 -34.097 1.00 92.69 123 PRO A CA 1
ATOM 981 C C . PRO A 1 123 ? 33.103 21.775 -34.491 1.00 92.69 123 PRO A C 1
ATOM 983 O O . PRO A 1 123 ? 33.641 22.768 -34.005 1.00 92.69 123 PRO A O 1
ATOM 986 N N . GLU A 1 124 ? 32.056 21.879 -35.315 1.00 90.12 124 GLU A N 1
ATOM 987 C CA . GLU A 1 124 ? 31.495 23.155 -35.774 1.00 90.12 124 GLU A CA 1
ATOM 988 C C . GLU A 1 124 ? 30.405 23.716 -34.853 1.00 90.12 124 GLU A C 1
ATOM 990 O O . GLU A 1 124 ? 29.846 24.788 -35.125 1.00 90.12 124 GLU A O 1
ATOM 995 N N . SER A 1 125 ? 30.081 23.021 -33.756 1.00 90.06 125 SER A N 1
ATOM 996 C CA . SER A 1 125 ? 29.016 23.414 -32.825 1.00 90.06 125 SER A CA 1
ATOM 997 C C . SER A 1 125 ? 27.651 23.605 -33.490 1.00 90.06 125 SER A C 1
ATOM 999 O O . SER A 1 125 ? 26.875 24.483 -33.095 1.00 90.06 125 SER A O 1
ATOM 1001 N N . LYS A 1 126 ? 27.360 22.838 -34.541 1.00 92.38 126 LYS A N 1
ATOM 1002 C CA . LYS A 1 126 ? 26.076 22.895 -35.234 1.00 92.38 126 LYS A CA 1
ATOM 1003 C C . LYS A 1 126 ? 24.982 22.329 -34.336 1.00 92.38 126 LYS A C 1
ATOM 1005 O O . LYS A 1 126 ? 24.014 23.040 -34.068 1.00 92.38 126 LYS A O 1
ATOM 1010 N N . ALA A 1 127 ? 25.172 21.125 -33.795 1.00 92.25 127 ALA A N 1
ATOM 1011 C CA . ALA A 1 127 ? 24.213 20.533 -32.863 1.00 92.25 127 ALA A CA 1
ATOM 1012 C C . ALA A 1 127 ? 24.085 21.391 -31.594 1.00 92.25 127 ALA A C 1
ATOM 1014 O O . ALA A 1 127 ? 22.973 21.625 -31.117 1.00 92.25 127 ALA A O 1
ATOM 1015 N N . LYS A 1 128 ? 25.197 21.983 -31.127 1.00 90.88 128 LYS A N 1
ATOM 1016 C CA . LYS A 1 128 ? 25.193 22.972 -30.040 1.00 90.88 128 LYS A CA 1
ATOM 1017 C C . LYS A 1 128 ? 24.222 24.135 -30.282 1.00 90.88 128 LYS A C 1
ATOM 1019 O O . LYS A 1 128 ? 23.475 24.520 -29.379 1.00 90.88 128 LYS A O 1
ATOM 1024 N N . ARG A 1 129 ? 24.243 24.716 -31.489 1.00 93.25 129 ARG A N 1
ATOM 1025 C CA . ARG A 1 129 ? 23.358 25.826 -31.882 1.00 93.25 129 ARG A CA 1
ATOM 1026 C C . ARG A 1 129 ? 21.913 25.370 -32.053 1.00 93.25 129 ARG A C 1
ATOM 1028 O O . ARG A 1 129 ? 21.018 26.043 -31.545 1.00 93.25 129 ARG A O 1
ATOM 1035 N N . ASP A 1 130 ? 21.699 24.236 -32.712 1.00 92.06 130 ASP A N 1
ATOM 1036 C CA . ASP A 1 130 ? 20.365 23.713 -33.028 1.00 92.06 130 ASP A CA 1
ATOM 1037 C C . ASP A 1 130 ? 19.584 23.367 -31.744 1.00 92.06 130 ASP A C 1
ATOM 1039 O O . ASP A 1 130 ? 18.414 23.731 -31.604 1.00 92.06 130 ASP A O 1
ATOM 1043 N N . TYR A 1 131 ? 20.262 22.785 -30.748 1.00 92.94 131 TYR A N 1
ATOM 1044 C CA . TYR A 1 131 ? 19.709 22.512 -29.414 1.00 92.94 131 TYR A CA 1
ATOM 1045 C C . TYR A 1 131 ? 19.764 23.713 -28.453 1.00 92.94 131 TYR A C 1
ATOM 1047 O O . TYR A 1 131 ? 19.271 23.628 -27.329 1.00 92.94 131 TYR A O 1
ATOM 1055 N N . LYS A 1 132 ? 20.315 24.856 -28.888 1.00 90.88 132 LYS A N 1
ATOM 1056 C CA . LYS A 1 132 ? 20.431 26.102 -28.105 1.00 90.88 132 LYS A CA 1
ATOM 1057 C C . LYS A 1 132 ? 21.139 25.902 -26.757 1.00 90.88 132 LYS A C 1
ATOM 1059 O O . LYS A 1 132 ? 20.716 26.441 -25.732 1.00 90.88 132 LYS A O 1
ATOM 1064 N N . LEU A 1 133 ? 22.225 25.129 -26.758 1.00 88.25 133 LEU A N 1
ATOM 1065 C CA . LEU A 1 133 ? 23.002 24.836 -25.556 1.00 88.25 133 LEU A CA 1
ATOM 1066 C C . LEU A 1 133 ? 23.706 26.083 -25.017 1.00 88.25 133 LEU A C 1
ATOM 1068 O O . LEU A 1 133 ? 24.464 26.753 -25.719 1.00 88.25 133 LEU A O 1
ATOM 1072 N N . ILE A 1 134 ? 23.496 26.338 -23.727 1.00 82.75 134 ILE A N 1
ATOM 1073 C CA . ILE A 1 134 ? 24.121 27.439 -22.980 1.00 82.75 134 ILE A CA 1
ATOM 1074 C C . ILE A 1 134 ? 25.326 26.988 -22.142 1.00 82.75 134 ILE A C 1
ATOM 1076 O O . ILE A 1 134 ? 26.170 27.806 -21.798 1.00 82.75 134 ILE A O 1
ATOM 1080 N N . THR A 1 135 ? 25.403 25.699 -21.805 1.00 85.31 135 THR A N 1
ATOM 1081 C CA . THR A 1 135 ? 26.461 25.079 -20.987 1.00 85.31 135 THR A CA 1
ATOM 1082 C C . THR A 1 135 ? 26.414 23.558 -21.158 1.00 85.31 135 THR A C 1
ATOM 1084 O O . THR A 1 135 ? 25.443 23.066 -21.728 1.00 85.31 135 THR A O 1
ATOM 1087 N N . GLN A 1 136 ? 27.400 22.833 -20.635 1.00 89.44 136 GLN A N 1
ATOM 1088 C CA . GLN A 1 136 ? 27.462 21.373 -20.561 1.00 89.44 136 GLN A CA 1
ATOM 1089 C C . GLN A 1 136 ? 27.715 20.927 -19.102 1.00 89.44 136 GLN A C 1
ATOM 1091 O O . GLN A 1 136 ? 28.383 21.660 -18.366 1.00 89.44 136 GLN A O 1
ATOM 1096 N N . PRO A 1 137 ? 27.208 19.758 -18.668 1.00 93.25 137 PRO A N 1
ATOM 1097 C CA . PRO A 1 137 ? 26.411 18.824 -19.458 1.00 93.25 137 PRO A CA 1
ATOM 1098 C C . PRO A 1 137 ? 24.960 19.280 -19.660 1.00 93.25 137 PRO A C 1
ATOM 1100 O O . PRO A 1 137 ? 24.413 20.054 -18.870 1.00 93.25 137 PRO A O 1
ATOM 1103 N N . GLN A 1 138 ? 24.341 18.811 -20.744 1.00 94.62 138 GLN A N 1
ATOM 1104 C CA . GLN A 1 138 ? 22.884 18.819 -20.903 1.00 94.62 138 GLN A CA 1
ATOM 1105 C C . GLN A 1 138 ? 22.433 17.516 -21.534 1.00 94.62 138 GLN A C 1
ATOM 1107 O O . GLN A 1 138 ? 23.031 17.062 -22.509 1.00 94.62 138 GLN A O 1
ATOM 1112 N N . THR A 1 139 ? 21.339 16.975 -21.016 1.00 96.25 139 THR A N 1
ATOM 1113 C CA . THR A 1 139 ? 20.799 15.683 -21.435 1.00 96.25 139 THR A CA 1
ATOM 1114 C C . THR A 1 139 ? 19.363 15.855 -21.901 1.00 96.25 139 THR A C 1
ATOM 1116 O O . THR A 1 139 ? 18.577 16.562 -21.268 1.00 96.25 139 THR A O 1
ATOM 1119 N N . TYR A 1 140 ? 19.029 15.209 -23.009 1.00 96.44 140 TYR A N 1
ATOM 1120 C CA . TYR A 1 140 ? 17.755 15.300 -23.708 1.00 96.44 140 TYR A CA 1
ATOM 1121 C C . TYR A 1 140 ? 17.177 13.899 -23.889 1.00 96.44 140 TYR A C 1
ATOM 1123 O O . TYR A 1 140 ? 17.881 12.993 -24.328 1.00 96.44 140 TYR A O 1
ATOM 1131 N N . PHE A 1 141 ? 15.894 13.742 -23.582 1.00 94.62 141 PHE A N 1
ATOM 1132 C CA . PHE A 1 141 ? 15.155 12.491 -23.729 1.00 94.62 141 PHE A CA 1
ATOM 1133 C C . PHE A 1 141 ? 14.213 12.615 -24.921 1.00 94.62 141 PHE A C 1
ATOM 1135 O O . PHE A 1 141 ? 13.390 13.535 -24.969 1.00 94.62 141 PHE A O 1
ATOM 1142 N N . ILE A 1 142 ? 14.357 11.716 -25.890 1.00 95.75 142 ILE A N 1
ATOM 1143 C CA . ILE A 1 142 ? 13.694 11.785 -27.192 1.00 95.75 142 ILE A CA 1
ATOM 1144 C C . ILE A 1 142 ? 12.908 10.495 -27.414 1.00 95.75 142 ILE A C 1
ATOM 1146 O O . ILE A 1 142 ? 13.482 9.408 -27.391 1.00 95.75 142 ILE A O 1
ATOM 1150 N N . ASP A 1 143 ? 11.594 10.610 -27.597 1.00 87.62 143 ASP A N 1
ATOM 1151 C CA . ASP A 1 143 ? 10.735 9.446 -27.833 1.00 87.62 143 ASP A CA 1
ATOM 1152 C C . ASP A 1 143 ? 10.990 8.789 -29.206 1.00 87.62 143 ASP A C 1
ATOM 1154 O O . ASP A 1 143 ? 11.746 9.288 -30.044 1.00 87.62 143 ASP A O 1
ATOM 1158 N N . ASP A 1 144 ? 10.348 7.650 -29.446 1.00 87.69 144 ASP A N 1
ATOM 1159 C CA . ASP A 1 144 ? 10.464 6.871 -30.683 1.00 87.69 144 ASP A CA 1
ATOM 1160 C C . ASP A 1 144 ? 9.887 7.574 -31.925 1.00 87.69 144 ASP A C 1
ATOM 1162 O O . ASP A 1 144 ? 10.299 7.286 -33.055 1.00 87.69 144 ASP A O 1
ATOM 1166 N N . ALA A 1 145 ? 8.993 8.546 -31.734 1.00 83.56 145 ALA A N 1
ATOM 1167 C CA . ALA A 1 145 ? 8.508 9.436 -32.785 1.00 83.56 145 ALA A CA 1
ATOM 1168 C C . ALA A 1 145 ? 9.495 10.581 -33.112 1.00 83.56 145 ALA A C 1
ATOM 1170 O O . ALA A 1 145 ? 9.350 11.258 -34.139 1.00 83.56 145 ALA A O 1
ATOM 1171 N N . GLY A 1 146 ? 10.537 10.773 -32.296 1.00 89.94 146 GLY A N 1
ATOM 1172 C CA . GLY A 1 146 ? 11.548 11.817 -32.451 1.00 89.94 146 GLY A CA 1
ATOM 1173 C C . GLY A 1 146 ? 11.182 13.153 -31.797 1.00 89.94 146 GLY A C 1
ATOM 1174 O O . GLY A 1 146 ? 11.726 14.195 -32.183 1.00 89.94 146 GLY A O 1
ATOM 1175 N N . ASN A 1 147 ? 10.254 13.163 -30.841 1.00 90.94 147 ASN A N 1
ATOM 1176 C CA . ASN A 1 147 ? 9.892 14.354 -30.080 1.00 90.94 147 ASN A CA 1
ATOM 1177 C C . ASN A 1 147 ? 10.736 14.479 -28.817 1.00 90.94 147 ASN A C 1
ATOM 1179 O O . ASN A 1 147 ? 11.084 13.492 -28.172 1.00 90.94 147 ASN A O 1
ATOM 1183 N N . LEU A 1 148 ? 11.032 15.719 -28.433 1.00 91.38 148 LEU A N 1
ATOM 1184 C CA . LEU A 1 148 ? 11.705 16.002 -27.178 1.00 91.38 148 LEU A CA 1
ATOM 1185 C C . LEU A 1 148 ? 10.693 15.942 -26.027 1.00 91.38 148 LEU A C 1
ATOM 1187 O O . LEU A 1 148 ? 9.777 16.766 -25.960 1.00 91.38 148 LEU A O 1
ATOM 1191 N N . VAL A 1 149 ? 10.876 14.994 -25.108 1.00 86.69 149 VAL A N 1
ATOM 1192 C CA . VAL A 1 149 ? 9.932 14.746 -24.002 1.00 86.69 149 VAL A CA 1
ATOM 1193 C C . VAL A 1 149 ? 10.454 15.195 -22.638 1.00 86.69 149 VAL A C 1
ATOM 1195 O O . VAL A 1 149 ? 9.657 15.457 -21.738 1.00 86.69 149 VAL A O 1
ATOM 1198 N N . ASP A 1 150 ? 11.772 15.329 -22.479 1.00 89.12 150 ASP A N 1
ATOM 1199 C CA . ASP A 1 150 ? 12.398 15.890 -21.276 1.00 89.12 150 ASP A CA 1
ATOM 1200 C C . ASP A 1 150 ? 13.794 16.447 -21.603 1.00 89.12 150 ASP A C 1
ATOM 1202 O O . ASP A 1 150 ? 14.433 16.037 -22.576 1.00 89.12 150 ASP A O 1
ATOM 1206 N N . LYS A 1 151 ? 14.278 17.385 -20.786 1.00 91.69 151 LYS A N 1
ATOM 1207 C CA . LYS A 1 151 ? 15.651 17.891 -20.838 1.00 91.69 151 LYS A CA 1
ATOM 1208 C C . LYS A 1 151 ? 16.141 18.312 -19.456 1.00 91.69 151 LYS A C 1
ATOM 1210 O O . LYS A 1 151 ? 15.373 18.820 -18.638 1.00 91.69 151 LYS A O 1
ATOM 1215 N N . LYS A 1 152 ? 17.447 18.216 -19.233 1.00 91.06 152 LYS A N 1
ATOM 1216 C CA . LYS A 1 152 ? 18.125 18.734 -18.040 1.00 91.06 152 LYS A CA 1
ATOM 1217 C C . LYS A 1 152 ? 19.348 19.537 -18.439 1.00 91.06 152 LYS A C 1
ATOM 1219 O O . LYS A 1 152 ? 20.092 19.156 -19.338 1.00 91.06 152 LYS A O 1
ATOM 1224 N N . VAL A 1 153 ? 19.536 20.651 -17.737 1.00 91.31 153 VAL A N 1
ATOM 1225 C CA . VAL A 1 153 ? 20.767 21.438 -17.761 1.00 91.31 153 VAL A CA 1
ATOM 1226 C C . VAL A 1 153 ? 21.539 21.154 -16.478 1.00 91.31 153 VAL A C 1
ATOM 1228 O O . VAL A 1 153 ? 20.966 21.272 -15.394 1.00 91.31 153 VAL A O 1
ATOM 1231 N N . GLY A 1 154 ? 22.821 20.816 -16.603 1.00 88.06 154 GLY A N 1
ATOM 1232 C CA . GLY A 1 154 ? 23.676 20.428 -15.485 1.00 88.06 154 GLY A CA 1
ATOM 1233 C C . GLY A 1 154 ? 23.680 18.923 -15.221 1.00 88.06 154 GLY A C 1
ATOM 1234 O O . GLY A 1 154 ? 22.983 18.161 -15.887 1.00 88.06 154 GLY A O 1
ATOM 1235 N N . VAL A 1 155 ? 24.508 18.533 -14.251 1.00 88.00 155 VAL A N 1
ATOM 1236 C CA . VAL A 1 155 ? 24.769 17.135 -13.891 1.00 88.00 155 VAL A CA 1
ATOM 1237 C C . VAL A 1 155 ? 23.547 16.476 -13.266 1.00 88.00 155 VAL A C 1
ATOM 1239 O O . VAL A 1 155 ? 22.765 17.126 -12.562 1.00 88.00 155 VAL A O 1
ATOM 1242 N N . TYR A 1 156 ? 23.407 15.180 -13.505 1.00 87.31 156 TYR A N 1
ATOM 1243 C CA . TYR A 1 156 ? 22.489 14.341 -12.753 1.00 87.31 156 TYR A CA 1
ATOM 1244 C C . TYR A 1 156 ? 23.124 13.743 -11.499 1.00 87.31 156 TYR A C 1
ATOM 1246 O O . TYR A 1 156 ? 24.256 13.266 -11.530 1.00 87.31 156 TYR A O 1
ATOM 1254 N N . THR A 1 157 ? 22.351 13.671 -10.413 1.00 83.75 157 THR A N 1
ATOM 1255 C CA . THR A 1 157 ? 22.617 12.659 -9.381 1.00 83.75 157 THR A CA 1
ATOM 1256 C C . THR A 1 157 ? 22.165 11.285 -9.882 1.00 83.75 157 THR A C 1
ATOM 1258 O O . THR A 1 157 ? 21.331 11.192 -10.786 1.00 83.75 157 THR A O 1
ATOM 1261 N N . GLU A 1 158 ? 22.693 10.210 -9.288 1.00 77.31 158 GLU A N 1
ATOM 1262 C CA . GLU A 1 158 ? 22.280 8.844 -9.640 1.00 77.31 158 GLU A CA 1
ATOM 1263 C C . GLU A 1 158 ? 20.767 8.650 -9.486 1.00 77.31 158 GLU A C 1
ATOM 1265 O O . GLU A 1 158 ? 20.108 8.222 -10.426 1.00 77.31 158 GLU A O 1
ATOM 1270 N N . GLU A 1 159 ? 20.206 9.086 -8.360 1.00 69.12 159 GLU A N 1
ATOM 1271 C CA . GLU A 1 159 ? 18.766 9.044 -8.094 1.00 69.12 159 GLU A CA 1
ATOM 1272 C C . GLU A 1 159 ? 17.951 9.840 -9.129 1.00 69.12 159 GLU A C 1
ATOM 1274 O O . GLU A 1 159 ? 17.027 9.299 -9.733 1.00 69.12 159 GLU A O 1
ATOM 1279 N N . GLU A 1 160 ? 18.323 11.099 -9.412 1.00 73.81 160 GLU A N 1
ATOM 1280 C CA . GLU A 1 160 ? 17.591 11.939 -10.372 1.00 73.81 160 GLU A CA 1
ATOM 1281 C C . GLU A 1 160 ? 17.589 11.346 -11.787 1.00 73.81 160 GLU A C 1
ATOM 1283 O O . GLU A 1 160 ? 16.599 11.478 -12.518 1.00 73.81 160 GLU A O 1
ATOM 1288 N N . PHE A 1 161 ? 18.710 10.749 -12.205 1.00 86.56 161 PHE A N 1
ATOM 1289 C CA . PHE A 1 161 ? 18.808 10.142 -13.525 1.00 86.56 161 PHE A CA 1
ATOM 1290 C C . PHE A 1 161 ? 17.992 8.862 -13.611 1.00 86.56 161 PHE A C 1
ATOM 1292 O O . PHE A 1 161 ? 17.253 8.715 -14.578 1.00 86.56 161 PHE A O 1
ATOM 1299 N N . ILE A 1 162 ? 18.102 7.967 -12.624 1.00 76.75 162 ILE A N 1
ATOM 1300 C CA . ILE A 1 162 ? 17.363 6.699 -12.614 1.00 76.75 162 ILE A CA 1
ATOM 1301 C C . ILE A 1 162 ? 15.855 6.965 -12.618 1.00 76.75 162 ILE A C 1
ATOM 1303 O O . ILE A 1 162 ? 15.153 6.411 -13.460 1.00 76.75 162 ILE A O 1
ATOM 1307 N N . ASP A 1 163 ? 15.366 7.906 -11.808 1.00 69.62 163 ASP A N 1
ATOM 1308 C CA . ASP A 1 163 ? 13.953 8.309 -11.799 1.00 69.62 163 ASP A CA 1
ATOM 1309 C C . ASP A 1 163 ? 13.459 8.764 -13.181 1.00 69.62 163 ASP A C 1
ATOM 1311 O O . ASP A 1 163 ? 12.393 8.358 -13.659 1.00 69.62 163 ASP A O 1
ATOM 1315 N N . LYS A 1 164 ? 14.233 9.628 -13.849 1.00 78.12 164 LYS A N 1
ATOM 1316 C CA . LYS A 1 164 ? 13.879 10.126 -15.186 1.00 78.12 164 LYS A CA 1
ATOM 1317 C C . LYS A 1 164 ? 14.019 9.058 -16.260 1.00 78.12 164 LYS A C 1
ATOM 1319 O O . LYS A 1 164 ? 13.186 9.006 -17.165 1.00 78.12 164 LYS A O 1
ATOM 1324 N N . PHE A 1 165 ? 15.056 8.236 -16.167 1.00 85.00 165 PHE A N 1
ATOM 1325 C CA . PHE A 1 165 ? 15.327 7.145 -17.084 1.00 85.00 165 PHE A CA 1
ATOM 1326 C C . PHE A 1 165 ? 14.200 6.117 -17.051 1.00 85.00 165 PHE A C 1
ATOM 1328 O O . PHE A 1 165 ? 13.669 5.780 -18.104 1.00 85.00 165 PHE A O 1
ATOM 1335 N N . GLU A 1 166 ? 13.757 5.701 -15.867 1.00 72.81 166 GLU A N 1
ATOM 1336 C CA . GLU A 1 166 ? 12.658 4.750 -15.714 1.00 72.81 166 GLU A CA 1
ATOM 1337 C C . GLU A 1 166 ? 11.340 5.308 -16.256 1.00 72.81 166 GLU A C 1
ATOM 1339 O O . GLU A 1 166 ? 10.669 4.671 -17.076 1.00 72.81 166 GLU A O 1
ATOM 1344 N N . ALA A 1 167 ? 11.014 6.559 -15.916 1.00 63.25 167 ALA A N 1
ATOM 1345 C CA . ALA A 1 167 ? 9.840 7.233 -16.464 1.00 63.25 167 ALA A CA 1
ATOM 1346 C C . ALA A 1 167 ? 9.883 7.343 -18.001 1.00 63.25 167 ALA A C 1
ATOM 1348 O O . ALA A 1 167 ? 8.844 7.260 -18.663 1.00 63.25 167 ALA A O 1
ATOM 1349 N N . PHE A 1 168 ? 11.068 7.540 -18.580 1.00 81.19 168 PHE A N 1
ATOM 1350 C CA . PHE A 1 168 ? 11.266 7.598 -20.023 1.00 81.19 168 PHE A CA 1
ATOM 1351 C C . PHE A 1 168 ? 11.197 6.215 -20.679 1.00 81.19 168 PHE A C 1
ATOM 1353 O O . PHE A 1 168 ? 10.520 6.064 -21.698 1.00 81.19 168 PHE A O 1
ATOM 1360 N N . ARG A 1 169 ? 11.823 5.196 -20.082 1.00 77.44 169 ARG A N 1
ATOM 1361 C CA . ARG A 1 169 ? 11.847 3.806 -20.558 1.00 77.44 169 ARG A CA 1
ATOM 1362 C C . ARG A 1 169 ? 10.442 3.237 -20.691 1.00 77.44 169 ARG A C 1
ATOM 1364 O O . ARG A 1 169 ? 10.074 2.732 -21.751 1.00 77.44 169 ARG A O 1
ATOM 1371 N N . ILE A 1 170 ? 9.615 3.439 -19.673 1.00 57.09 170 ILE A N 1
ATOM 1372 C CA . ILE A 1 170 ? 8.317 2.773 -19.515 1.00 57.09 170 ILE A CA 1
ATOM 1373 C C . ILE A 1 170 ? 7.207 3.369 -20.405 1.00 57.09 170 ILE A C 1
ATOM 1375 O O . ILE A 1 170 ? 6.266 2.671 -20.777 1.00 57.09 170 ILE A O 1
ATOM 1379 N N . LYS A 1 171 ? 7.299 4.643 -20.813 1.00 55.41 171 LYS A N 1
ATOM 1380 C CA . LYS A 1 171 ? 6.222 5.351 -21.542 1.00 55.41 171 LYS A CA 1
ATOM 1381 C C . LYS A 1 171 ? 6.110 5.011 -23.033 1.00 55.41 171 LYS A C 1
ATOM 1383 O O . LYS A 1 171 ? 6.234 5.887 -23.871 1.00 55.41 171 LYS A O 1
ATOM 1388 N N . ASN A 1 172 ? 5.938 3.737 -23.362 1.00 37.91 172 ASN A N 1
ATOM 1389 C CA . ASN A 1 172 ? 5.317 3.286 -24.611 1.00 37.91 172 ASN A CA 1
ATOM 1390 C C . ASN A 1 172 ? 4.444 2.068 -24.306 1.00 37.91 172 ASN A C 1
ATOM 1392 O O . ASN A 1 172 ? 4.727 0.945 -24.706 1.00 37.91 172 ASN A O 1
ATOM 1396 N N . ILE A 1 173 ? 3.367 2.310 -23.563 1.00 36.22 173 ILE A N 1
ATOM 1397 C CA . ILE A 1 173 ? 2.211 1.425 -23.570 1.00 36.22 173 ILE A CA 1
ATOM 1398 C C . ILE A 1 173 ? 1.108 2.245 -24.221 1.00 36.22 173 ILE A C 1
ATOM 1400 O O . ILE A 1 173 ? 0.680 3.270 -23.686 1.00 36.22 173 ILE A O 1
ATOM 1404 N N . ALA A 1 174 ? 0.715 1.830 -25.425 1.00 30.09 174 ALA A N 1
ATOM 1405 C CA . ALA A 1 174 ? -0.500 2.304 -26.061 1.00 30.09 174 ALA A CA 1
ATOM 1406 C C . ALA A 1 174 ? -1.627 2.238 -25.027 1.00 30.09 174 ALA A C 1
ATOM 1408 O O . ALA A 1 174 ? -1.807 1.198 -24.399 1.00 30.09 174 ALA A O 1
ATOM 1409 N N . ALA A 1 175 ? -2.340 3.350 -24.841 1.00 27.72 175 ALA A N 1
ATOM 1410 C CA . ALA A 1 175 ? -3.475 3.451 -23.936 1.00 27.72 175 ALA A CA 1
ATOM 1411 C C . ALA A 1 175 ? -4.388 2.224 -24.091 1.00 27.72 175 ALA A C 1
ATOM 1413 O O . ALA A 1 175 ? -5.123 2.096 -25.074 1.00 27.72 175 ALA A O 1
ATOM 1414 N N . VAL A 1 176 ? -4.321 1.304 -23.126 1.00 31.09 176 VAL A N 1
ATOM 1415 C CA . VAL A 1 176 ? -5.310 0.242 -22.996 1.00 31.09 176 VAL A CA 1
ATOM 1416 C C . VAL A 1 176 ? -6.567 0.944 -22.515 1.00 31.09 176 VAL A C 1
ATOM 1418 O O . VAL A 1 176 ? -6.581 1.585 -21.468 1.00 31.09 176 VAL A O 1
ATOM 1421 N N . GLY A 1 177 ? -7.589 0.920 -23.369 1.00 28.52 177 GLY A N 1
ATOM 1422 C CA . GLY A 1 177 ? -8.820 1.664 -23.169 1.00 28.52 177 GLY A CA 1
ATOM 1423 C C . GLY A 1 177 ? -9.423 1.424 -21.790 1.00 28.52 177 GLY A C 1
ATOM 1424 O O . GLY A 1 177 ? -9.549 0.288 -21.333 1.00 28.52 177 GLY A O 1
ATOM 1425 N N . THR A 1 178 ? -9.849 2.518 -21.171 1.00 27.47 178 THR A N 1
ATOM 1426 C CA . THR A 1 178 ? -10.664 2.541 -19.965 1.00 27.47 178 THR A CA 1
ATOM 1427 C C . THR A 1 178 ? -11.989 1.827 -20.233 1.00 27.47 178 THR A C 1
ATOM 1429 O O . THR A 1 178 ? -12.935 2.368 -20.807 1.00 27.47 178 THR A O 1
ATOM 1432 N N . LYS A 1 179 ? -12.058 0.562 -19.832 1.00 29.02 179 LYS A N 1
ATOM 1433 C CA . LYS A 1 179 ? -13.315 -0.137 -19.592 1.00 29.02 179 LYS A CA 1
ATOM 1434 C C . LYS A 1 179 ? -13.293 -0.613 -18.152 1.00 29.02 179 LYS A C 1
ATOM 1436 O O . LYS A 1 179 ? -12.333 -1.249 -17.732 1.00 29.02 179 LYS A O 1
ATOM 1441 N N . GLU A 1 180 ? -14.354 -0.273 -17.425 1.00 29.92 180 GLU A N 1
ATOM 1442 C CA . GLU A 1 180 ? -14.692 -0.871 -16.133 1.00 29.92 180 GLU A CA 1
ATOM 1443 C C . GLU A 1 180 ? -14.460 -2.390 -16.179 1.00 29.92 180 GLU A C 1
ATOM 1445 O O . GLU A 1 180 ? -14.819 -3.016 -17.190 1.00 29.92 180 GLU A O 1
ATOM 1450 N N . PRO A 1 181 ? -13.960 -3.027 -15.107 1.00 35.28 181 PRO A N 1
ATOM 1451 C CA . PRO A 1 181 ? -14.138 -4.455 -14.983 1.00 35.28 181 PRO A CA 1
ATOM 1452 C C . PRO A 1 181 ? -15.630 -4.703 -14.720 1.00 35.28 181 PRO A C 1
ATOM 1454 O O . PRO A 1 181 ? -16.120 -4.628 -13.594 1.00 35.28 181 PRO A O 1
ATOM 1457 N N . LYS A 1 182 ? -16.362 -5.027 -15.793 1.00 38.00 182 LYS A N 1
ATOM 1458 C CA . LYS A 1 182 ? -17.385 -6.080 -15.710 1.00 38.00 182 LYS A CA 1
ATOM 1459 C C . LYS A 1 182 ? -16.709 -7.304 -15.088 1.00 38.00 182 LYS A C 1
ATOM 1461 O O . LYS A 1 182 ? -15.523 -7.476 -15.353 1.00 38.00 182 LYS A O 1
ATOM 1466 N N . GLU A 1 183 ? -17.437 -8.083 -14.279 1.00 52.53 183 GLU A N 1
ATOM 1467 C CA . GLU A 1 183 ? -16.971 -9.330 -13.634 1.00 52.53 183 GLU A CA 1
ATOM 1468 C C . GLU A 1 183 ? -15.723 -9.910 -14.303 1.00 52.53 183 GLU A C 1
ATOM 1470 O O . GLU A 1 183 ? -15.782 -10.228 -15.490 1.00 52.53 183 GLU A O 1
ATOM 1475 N N . ASP A 1 184 ? -14.615 -9.977 -13.555 1.00 71.12 184 ASP A N 1
ATOM 1476 C CA . ASP A 1 184 ? -13.286 -10.302 -14.078 1.00 71.12 184 ASP A CA 1
ATOM 1477 C C . ASP A 1 184 ? -13.328 -11.483 -15.056 1.00 71.12 184 ASP A C 1
ATOM 1479 O O . ASP A 1 184 ? -13.428 -12.649 -14.663 1.00 71.12 184 ASP A O 1
ATOM 1483 N N . GLU A 1 185 ? -13.268 -11.177 -16.350 1.00 86.19 185 GLU A N 1
ATOM 1484 C CA . GLU A 1 185 ? -13.288 -12.191 -17.392 1.00 86.19 185 GLU A CA 1
ATOM 1485 C C . GLU A 1 185 ? -11.964 -12.955 -17.341 1.00 86.19 185 GLU A C 1
ATOM 1487 O O . GLU A 1 185 ? -10.905 -12.410 -17.662 1.00 86.19 185 GLU A O 1
ATOM 1492 N N . ILE A 1 186 ? -12.018 -14.225 -16.931 1.00 93.00 186 ILE A N 1
ATOM 1493 C CA . ILE A 1 186 ? -10.850 -15.106 -16.958 1.00 93.00 186 ILE A CA 1
ATOM 1494 C C . ILE A 1 186 ? -10.561 -15.469 -18.413 1.00 93.00 186 ILE A C 1
ATOM 1496 O O . ILE A 1 186 ? -11.340 -16.164 -19.066 1.00 93.00 186 ILE A O 1
ATOM 1500 N N . LYS A 1 187 ? -9.409 -15.017 -18.896 1.00 94.88 187 LYS A N 1
ATOM 1501 C CA . LYS A 1 187 ? -8.853 -15.321 -20.213 1.00 94.88 187 LYS A CA 1
ATOM 1502 C C . LYS A 1 187 ? -7.799 -16.412 -20.097 1.00 94.88 187 LYS A C 1
ATOM 1504 O O . LYS A 1 187 ? -7.359 -16.756 -19.001 1.00 94.88 187 LYS A O 1
ATOM 1509 N N . GLU A 1 188 ? -7.383 -16.950 -21.236 1.00 94.75 188 GLU A N 1
ATOM 1510 C CA . GLU A 1 188 ? -6.334 -17.962 -21.312 1.00 94.75 188 GLU A CA 1
ATOM 1511 C C . GLU A 1 188 ? -5.406 -17.672 -22.496 1.00 94.75 188 GLU A C 1
ATOM 1513 O O . GLU A 1 188 ? -5.870 -17.380 -23.600 1.00 94.75 188 GLU A O 1
ATOM 1518 N N . LYS A 1 189 ? -4.094 -17.739 -22.259 1.00 90.12 189 LYS A N 1
ATOM 1519 C CA . LYS A 1 189 ? -3.038 -17.620 -23.274 1.00 90.12 189 LYS A CA 1
ATOM 1520 C C . LYS A 1 189 ? -2.004 -18.701 -22.983 1.00 90.12 189 LYS A C 1
ATOM 1522 O O . LYS A 1 189 ? -1.533 -18.806 -21.855 1.00 90.12 189 LYS A O 1
ATOM 1527 N N . ASP A 1 190 ? -1.716 -19.542 -23.975 1.00 91.50 190 ASP A N 1
ATOM 1528 C CA . ASP A 1 190 ? -0.749 -20.645 -23.871 1.00 91.50 190 ASP A CA 1
ATOM 1529 C C . ASP A 1 190 ? -0.985 -21.588 -22.669 1.00 91.50 190 ASP A C 1
ATOM 1531 O O . ASP A 1 190 ? -0.048 -22.056 -22.025 1.00 91.50 190 ASP A O 1
ATOM 1535 N N . GLY A 1 191 ? -2.254 -21.860 -22.338 1.00 91.31 191 GLY A N 1
ATOM 1536 C CA . GLY A 1 191 ? -2.639 -22.707 -21.200 1.00 91.31 191 GLY A CA 1
ATOM 1537 C C . GLY A 1 191 ? -2.554 -22.023 -19.829 1.00 91.31 191 GLY A C 1
ATOM 1538 O O . GLY A 1 191 ? -2.820 -22.660 -18.809 1.00 91.31 191 GLY A O 1
ATOM 1539 N N . VAL A 1 192 ? -2.199 -20.735 -19.778 1.00 94.44 192 VAL A N 1
ATOM 1540 C CA . VAL A 1 192 ? -2.146 -19.937 -18.549 1.00 94.44 192 VAL A CA 1
ATOM 1541 C C . VAL A 1 192 ? -3.389 -19.063 -18.457 1.00 94.44 192 VAL A C 1
ATOM 1543 O O . VAL A 1 192 ? -3.639 -18.215 -19.316 1.00 94.44 192 VAL A O 1
ATOM 1546 N N . LYS A 1 193 ? -4.166 -19.258 -17.387 1.00 97.12 193 LYS A N 1
ATOM 1547 C CA . LYS A 1 193 ? -5.318 -18.409 -17.071 1.00 97.12 193 LYS A CA 1
ATOM 1548 C C . LYS A 1 193 ? -4.861 -17.058 -16.545 1.00 97.12 193 LYS A C 1
ATOM 1550 O O . LYS A 1 193 ? -3.885 -16.996 -15.795 1.00 97.12 193 LYS A O 1
ATOM 1555 N N . TYR A 1 194 ? -5.580 -16.002 -16.905 1.00 96.69 194 TYR A N 1
ATOM 1556 C CA . TYR A 1 194 ? -5.316 -14.663 -16.402 1.00 96.69 194 TYR A CA 1
ATOM 1557 C C . TYR A 1 194 ? -6.558 -13.762 -16.397 1.00 96.69 194 TYR A C 1
ATOM 1559 O O . TYR A 1 194 ? -7.452 -13.899 -17.225 1.00 96.69 194 TYR A O 1
ATOM 1567 N N . ILE A 1 195 ? -6.590 -12.824 -15.455 1.00 93.38 195 ILE A N 1
ATOM 1568 C CA . ILE A 1 195 ? -7.513 -11.678 -15.395 1.00 93.38 195 ILE A CA 1
ATOM 1569 C C . ILE A 1 195 ? -6.769 -10.412 -15.824 1.00 93.38 195 ILE A C 1
ATOM 1571 O O . ILE A 1 195 ? -7.277 -9.612 -16.607 1.00 93.38 195 ILE A O 1
ATOM 1575 N N . VAL A 1 196 ? -5.533 -10.259 -15.343 1.00 92.25 196 VAL A N 1
ATOM 1576 C CA . VAL A 1 196 ? -4.611 -9.202 -15.762 1.00 92.25 196 VAL A CA 1
ATOM 1577 C C . VAL A 1 196 ? -3.694 -9.765 -16.828 1.00 92.25 196 VAL A C 1
ATOM 1579 O O . VAL A 1 196 ? -3.078 -10.805 -16.611 1.00 92.25 196 VAL A O 1
ATOM 1582 N N . ASP A 1 197 ? -3.612 -9.092 -17.976 1.00 91.62 197 ASP A N 1
ATOM 1583 C CA . ASP A 1 197 ? -2.722 -9.510 -19.056 1.00 91.62 197 ASP A CA 1
ATOM 1584 C C . ASP A 1 197 ? -1.272 -9.581 -18.536 1.00 91.62 197 ASP A C 1
ATOM 1586 O O . ASP A 1 197 ? -0.760 -8.555 -18.070 1.00 91.62 197 ASP A O 1
ATOM 1590 N N . PRO A 1 198 ? -0.606 -10.754 -18.582 1.00 91.12 198 PRO A N 1
ATOM 1591 C CA . PRO A 1 198 ? 0.762 -10.904 -18.096 1.00 91.12 198 PRO A CA 1
ATOM 1592 C C . PRO A 1 198 ? 1.749 -9.912 -18.720 1.00 91.12 198 PRO A C 1
ATOM 1594 O O . PRO A 1 198 ? 2.714 -9.535 -18.057 1.00 91.12 198 PRO A O 1
ATOM 1597 N N . ASP A 1 199 ? 1.487 -9.444 -19.945 1.00 88.94 199 ASP A N 1
ATOM 1598 C CA . ASP A 1 199 ? 2.339 -8.483 -20.655 1.00 88.94 199 ASP A CA 1
ATOM 1599 C C . ASP A 1 199 ? 2.257 -7.064 -20.040 1.00 88.94 199 ASP A C 1
ATOM 1601 O O . ASP A 1 199 ? 3.111 -6.218 -20.298 1.00 88.94 199 ASP A O 1
ATOM 1605 N N . THR A 1 200 ? 1.262 -6.799 -19.182 1.00 88.19 200 THR A N 1
ATOM 1606 C CA . THR A 1 200 ? 1.114 -5.535 -18.429 1.00 88.19 200 THR A CA 1
ATOM 1607 C C . THR A 1 200 ? 1.762 -5.567 -17.041 1.00 88.19 200 THR A C 1
ATOM 1609 O O . THR A 1 200 ? 1.763 -4.556 -16.336 1.00 88.19 200 THR A O 1
ATOM 1612 N N . ILE A 1 201 ? 2.314 -6.715 -16.631 1.00 90.94 201 ILE A N 1
ATOM 1613 C CA . ILE A 1 201 ? 2.992 -6.886 -15.345 1.00 90.94 201 ILE A CA 1
ATOM 1614 C C . ILE A 1 201 ? 4.489 -6.610 -15.525 1.00 90.94 201 ILE A C 1
ATOM 1616 O O . ILE A 1 201 ? 5.226 -7.388 -16.136 1.00 90.94 201 ILE A O 1
ATOM 1620 N N . THR A 1 202 ? 4.965 -5.517 -14.937 1.00 89.44 202 THR A N 1
ATOM 1621 C CA . THR A 1 202 ? 6.362 -5.083 -15.042 1.00 89.44 202 THR A CA 1
ATOM 1622 C C . THR A 1 202 ? 7.259 -5.976 -14.196 1.00 89.44 202 THR A C 1
ATOM 1624 O O . THR A 1 202 ? 7.012 -6.152 -13.008 1.00 89.44 202 THR A O 1
ATOM 1627 N N . THR A 1 203 ? 8.337 -6.513 -14.767 1.00 91.25 203 THR A N 1
ATOM 1628 C CA . THR A 1 203 ? 9.378 -7.209 -13.990 1.00 91.25 203 THR A CA 1
ATOM 1629 C C . THR A 1 203 ? 10.490 -6.230 -13.659 1.00 91.25 203 THR A C 1
ATOM 1631 O O . THR A 1 203 ? 11.077 -5.653 -14.568 1.00 91.25 203 THR A O 1
ATOM 1634 N N . VAL A 1 204 ? 10.768 -6.046 -12.372 1.00 89.19 204 VAL A N 1
ATOM 1635 C CA . VAL A 1 204 ? 11.768 -5.085 -11.876 1.00 89.19 204 VAL A CA 1
ATOM 1636 C C . VAL A 1 204 ? 12.959 -5.777 -11.232 1.00 89.19 204 VAL A C 1
ATOM 1638 O O . VAL A 1 204 ? 14.075 -5.275 -11.279 1.00 89.19 204 VAL A O 1
ATOM 1641 N N . LEU A 1 205 ? 12.732 -6.955 -10.659 1.00 87.06 205 LEU A N 1
ATOM 1642 C CA . LEU A 1 205 ? 13.743 -7.763 -10.002 1.00 87.06 205 LEU A CA 1
ATOM 1643 C C . LEU A 1 205 ? 13.553 -9.230 -10.375 1.00 87.06 205 LEU A C 1
ATOM 1645 O O . LEU A 1 205 ? 12.478 -9.664 -10.796 1.00 87.06 205 LEU A O 1
ATOM 1649 N N . ASN A 1 206 ? 14.605 -10.015 -10.163 1.00 91.94 206 ASN A N 1
ATOM 1650 C CA . ASN A 1 206 ? 14.470 -11.463 -10.184 1.00 91.94 206 ASN A CA 1
ATOM 1651 C C . ASN A 1 206 ? 13.519 -11.915 -9.067 1.00 91.94 206 ASN A C 1
ATOM 1653 O O . ASN A 1 206 ? 13.463 -11.321 -7.988 1.00 91.94 206 ASN A O 1
ATOM 1657 N N . LYS A 1 207 ? 12.796 -13.004 -9.325 1.00 94.06 207 LYS A N 1
ATOM 1658 C CA . LYS A 1 207 ? 11.953 -13.673 -8.331 1.00 94.06 207 LYS A CA 1
ATOM 1659 C C . LYS A 1 207 ? 12.757 -13.964 -7.056 1.00 94.06 207 LYS A C 1
ATOM 1661 O O . LYS A 1 207 ? 13.891 -14.429 -7.147 1.00 94.06 207 LYS A O 1
ATOM 1666 N N . ASP A 1 208 ? 12.165 -13.675 -5.897 1.00 94.94 208 ASP A N 1
ATOM 1667 C CA . ASP A 1 208 ? 12.772 -13.793 -4.562 1.00 94.94 208 ASP A CA 1
ATOM 1668 C C . ASP A 1 208 ? 14.050 -12.956 -4.325 1.00 94.94 208 ASP A C 1
ATOM 1670 O O . ASP A 1 208 ? 14.745 -13.174 -3.332 1.00 94.94 208 ASP A O 1
ATOM 1674 N N . ALA A 1 209 ? 14.372 -11.973 -5.180 1.00 90.94 209 ALA A N 1
ATOM 1675 C CA . ALA A 1 209 ? 15.488 -11.051 -4.919 1.00 90.94 209 ALA A CA 1
ATOM 1676 C C . ALA A 1 209 ? 15.286 -10.246 -3.623 1.00 90.94 209 ALA A C 1
ATOM 1678 O O . ALA A 1 209 ? 16.251 -9.947 -2.919 1.00 90.94 209 ALA A O 1
ATOM 1679 N N . ILE A 1 210 ? 14.029 -9.933 -3.300 1.00 92.44 210 ILE A N 1
ATOM 1680 C CA . ILE A 1 210 ? 13.603 -9.495 -1.972 1.00 92.44 210 ILE A CA 1
ATOM 1681 C C . ILE A 1 210 ? 13.112 -10.750 -1.239 1.00 92.44 210 ILE A C 1
ATOM 1683 O O . ILE A 1 210 ? 12.113 -11.344 -1.655 1.00 92.44 210 ILE A O 1
ATOM 1687 N N . PRO A 1 211 ? 13.808 -11.211 -0.188 1.00 94.00 211 PRO A N 1
ATOM 1688 C CA . PRO A 1 211 ? 13.453 -12.467 0.449 1.00 94.00 211 PRO A CA 1
ATOM 1689 C C . PRO A 1 211 ? 12.222 -12.290 1.341 1.00 94.00 211 PRO A C 1
ATOM 1691 O O . PRO A 1 211 ? 12.278 -11.571 2.334 1.00 94.00 211 PRO A O 1
ATOM 1694 N N . SER A 1 212 ? 11.126 -12.986 1.045 1.00 97.56 212 SER A N 1
ATOM 1695 C CA . SER A 1 212 ? 10.004 -13.123 1.984 1.00 97.56 212 SER A CA 1
ATOM 1696 C C . SER A 1 212 ? 10.437 -13.882 3.242 1.00 97.56 212 SER A C 1
ATOM 1698 O O . SER A 1 212 ? 11.217 -14.831 3.138 1.00 97.56 212 SER A O 1
ATOM 1700 N N . LEU A 1 213 ? 9.877 -13.553 4.407 1.00 98.06 213 LEU A N 1
ATOM 1701 C CA . LEU A 1 213 ? 10.122 -14.327 5.627 1.00 98.06 213 LEU A CA 1
ATOM 1702 C C . LEU A 1 213 ? 9.155 -15.506 5.732 1.00 98.06 213 LEU A C 1
ATOM 1704 O O . LEU A 1 213 ? 7.954 -15.358 5.509 1.00 98.06 213 LEU A O 1
ATOM 1708 N N . THR A 1 214 ? 9.678 -16.658 6.137 1.00 93.50 214 THR A N 1
ATOM 1709 C CA . THR A 1 214 ? 8.902 -17.866 6.441 1.00 93.50 214 THR A CA 1
ATOM 1710 C C . THR A 1 214 ? 9.309 -18.358 7.825 1.00 93.50 214 THR A C 1
ATOM 1712 O O . THR A 1 214 ? 10.502 -18.426 8.116 1.00 93.50 214 THR A O 1
ATOM 1715 N N . ASN A 1 215 ? 8.333 -18.697 8.676 1.00 86.88 215 ASN A N 1
ATOM 1716 C CA . ASN A 1 215 ? 8.554 -19.046 10.089 1.00 86.88 215 ASN A CA 1
ATOM 1717 C C . ASN A 1 215 ? 9.368 -17.970 10.841 1.00 86.88 215 ASN A C 1
ATOM 1719 O O . ASN A 1 215 ? 10.466 -18.249 11.331 1.00 86.88 215 ASN A O 1
ATOM 1723 N N . PRO A 1 216 ? 8.868 -16.722 10.895 1.00 95.75 216 PRO A N 1
ATOM 1724 C CA . PRO A 1 216 ? 9.587 -15.603 11.494 1.00 95.75 216 PRO A CA 1
ATOM 1725 C C . PRO A 1 216 ? 9.888 -15.811 12.985 1.00 95.75 216 PRO A C 1
ATOM 1727 O O . PRO A 1 216 ? 9.100 -16.393 13.731 1.00 95.75 216 PRO A O 1
ATOM 1730 N N . ASN A 1 217 ? 11.013 -15.249 13.430 1.00 96.38 217 ASN A N 1
ATOM 1731 C CA . ASN A 1 217 ? 11.349 -15.146 14.847 1.00 96.38 217 ASN A CA 1
ATOM 1732 C C . ASN A 1 217 ? 10.722 -13.891 15.455 1.00 96.38 217 ASN A C 1
ATOM 1734 O O . ASN A 1 217 ? 10.695 -12.832 14.823 1.00 96.38 217 ASN A O 1
ATOM 1738 N N . PHE A 1 218 ? 10.302 -13.991 16.714 1.00 97.75 218 PHE A N 1
ATOM 1739 C CA . PHE A 1 218 ? 9.756 -12.865 17.462 1.00 97.75 218 PHE A CA 1
ATOM 1740 C C . PHE A 1 218 ? 10.512 -12.637 18.768 1.00 97.75 218 PHE A C 1
ATOM 1742 O O . PHE A 1 218 ? 10.951 -13.579 19.422 1.00 97.75 218 PHE A O 1
ATOM 1749 N N . GLU A 1 219 ? 10.620 -11.367 19.130 1.00 97.62 219 GLU A N 1
ATOM 1750 C CA . GLU A 1 219 ? 11.209 -10.845 20.358 1.00 97.62 219 GLU A CA 1
ATOM 1751 C C . GLU A 1 219 ? 10.108 -10.348 21.304 1.00 97.62 219 GLU A C 1
ATOM 1753 O O . GLU A 1 219 ? 8.991 -10.016 20.894 1.00 97.62 219 GLU A O 1
ATOM 1758 N N . THR A 1 220 ? 10.431 -10.279 22.589 1.00 98.12 220 THR A N 1
ATOM 1759 C CA . THR A 1 220 ? 9.628 -9.567 23.586 1.00 98.12 220 THR A CA 1
ATOM 1760 C C . THR A 1 220 ? 9.758 -8.050 23.413 1.00 98.12 220 THR A C 1
ATOM 1762 O O . THR A 1 220 ? 10.725 -7.557 22.832 1.00 98.12 220 THR A O 1
ATOM 1765 N N . ILE A 1 221 ? 8.830 -7.278 23.993 1.00 97.94 221 ILE A N 1
ATOM 1766 C CA . ILE A 1 221 ? 8.936 -5.807 24.058 1.00 97.94 221 ILE A CA 1
ATOM 1767 C C . ILE A 1 221 ? 10.276 -5.367 24.660 1.00 97.94 221 ILE A C 1
ATOM 1769 O O . ILE A 1 221 ? 10.898 -4.445 24.149 1.00 97.94 221 ILE A O 1
ATOM 1773 N N . SER A 1 222 ? 10.743 -6.027 25.727 1.00 97.56 222 SER A N 1
ATOM 1774 C CA . SER A 1 222 ? 11.987 -5.638 26.403 1.00 97.56 222 SER A CA 1
ATOM 1775 C C . SER A 1 222 ? 13.217 -5.778 25.504 1.00 97.56 222 SER A C 1
ATOM 1777 O O . SER A 1 222 ? 14.160 -5.004 25.646 1.00 97.56 222 SER A O 1
ATOM 1779 N N . GLU A 1 223 ? 13.233 -6.768 24.615 1.00 97.69 223 GLU A N 1
ATOM 1780 C CA . GLU A 1 223 ? 14.306 -6.957 23.635 1.00 97.69 223 GLU A CA 1
ATOM 1781 C C . GLU A 1 223 ? 14.165 -5.953 22.483 1.00 97.69 223 GLU A C 1
ATOM 1783 O O . GLU A 1 223 ? 15.142 -5.306 22.093 1.00 97.69 223 GLU A O 1
ATOM 1788 N N . ALA A 1 224 ? 12.933 -5.761 21.998 1.00 97.44 224 ALA A N 1
ATOM 1789 C CA . ALA A 1 224 ? 12.622 -4.840 20.914 1.00 97.44 224 ALA A CA 1
ATOM 1790 C C . ALA A 1 224 ? 12.891 -3.370 21.274 1.00 97.44 224 ALA A C 1
ATOM 1792 O O . ALA A 1 224 ? 13.416 -2.624 20.448 1.00 97.44 224 ALA A O 1
ATOM 1793 N N . ASP A 1 225 ? 12.630 -2.965 22.518 1.00 97.19 225 ASP A N 1
ATOM 1794 C CA . ASP A 1 225 ? 12.890 -1.615 23.041 1.00 97.19 225 ASP A CA 1
ATOM 1795 C C . ASP A 1 225 ? 14.379 -1.228 22.972 1.00 97.19 225 ASP A C 1
ATOM 1797 O O . ASP A 1 225 ? 14.718 -0.046 22.983 1.00 97.19 225 ASP A O 1
ATOM 1801 N N . GLY A 1 226 ? 15.286 -2.204 22.842 1.00 95.62 226 GLY A N 1
ATOM 1802 C CA . GLY A 1 226 ? 16.710 -1.952 22.624 1.00 95.62 226 GLY A CA 1
ATOM 1803 C C . GLY A 1 226 ? 17.053 -1.423 21.225 1.00 95.62 226 GLY A C 1
ATOM 1804 O O . GLY A 1 226 ? 18.186 -0.996 20.997 1.00 95.62 226 GLY A O 1
ATOM 1805 N N . TRP A 1 227 ? 16.122 -1.469 20.267 1.00 94.06 227 TRP A N 1
ATOM 1806 C CA . TRP A 1 227 ? 16.380 -1.026 18.893 1.00 94.06 227 TRP A CA 1
ATOM 1807 C C . TRP A 1 227 ? 15.206 -0.341 18.191 1.00 94.06 227 TRP A C 1
ATOM 1809 O O . TRP A 1 227 ? 15.445 0.361 17.207 1.00 94.06 227 TRP A O 1
ATOM 1819 N N . LEU A 1 228 ? 13.973 -0.545 18.647 1.00 95.50 228 LEU A N 1
ATOM 1820 C CA . LEU A 1 228 ? 12.748 0.024 18.097 1.00 95.50 228 LEU A CA 1
ATOM 1821 C C . LEU A 1 228 ? 12.274 1.191 18.976 1.00 95.50 228 LEU A C 1
ATOM 1823 O O . LEU A 1 228 ? 12.092 1.045 20.183 1.00 95.50 228 LEU A O 1
ATOM 1827 N N . ASN A 1 229 ? 12.082 2.353 18.363 1.00 95.75 229 ASN A N 1
ATOM 1828 C CA . ASN A 1 229 ? 11.597 3.564 19.008 1.00 95.75 229 ASN A CA 1
ATOM 1829 C C . ASN A 1 229 ? 10.068 3.568 19.052 1.00 95.75 229 ASN A C 1
ATOM 1831 O O . ASN A 1 229 ? 9.396 2.938 18.238 1.00 95.75 229 ASN A O 1
ATOM 1835 N N . THR A 1 230 ? 9.490 4.323 19.983 1.00 96.38 230 THR A N 1
ATOM 1836 C CA . THR A 1 230 ? 8.030 4.404 20.144 1.00 96.38 230 THR A CA 1
ATOM 1837 C C . THR A 1 230 ? 7.309 4.986 18.930 1.00 96.38 230 THR A C 1
ATOM 1839 O O . THR A 1 230 ? 6.147 4.662 18.719 1.00 96.38 230 THR A O 1
ATOM 1842 N N . ASP A 1 231 ? 7.976 5.831 18.146 1.00 95.31 231 ASP A N 1
ATOM 1843 C CA . ASP A 1 231 ? 7.446 6.460 16.935 1.00 95.31 231 ASP A CA 1
ATOM 1844 C C . ASP A 1 231 ? 7.652 5.620 15.664 1.00 95.31 231 ASP A C 1
ATOM 1846 O O . ASP A 1 231 ? 7.138 5.984 14.607 1.00 95.31 231 ASP A O 1
ATOM 1850 N N . ASP A 1 232 ? 8.355 4.484 15.747 1.00 95.62 232 ASP A N 1
ATOM 1851 C CA . ASP A 1 232 ? 8.450 3.563 14.618 1.00 95.62 232 ASP A CA 1
ATOM 1852 C C . ASP A 1 232 ? 7.074 3.001 14.262 1.00 95.62 232 ASP A C 1
ATOM 1854 O O . ASP A 1 232 ? 6.311 2.580 15.129 1.00 95.62 232 ASP A O 1
ATOM 1858 N N . VAL A 1 233 ? 6.777 2.950 12.967 1.00 95.69 233 VAL A N 1
ATOM 1859 C CA . VAL A 1 233 ? 5.492 2.472 12.450 1.00 95.69 233 VAL A CA 1
ATOM 1860 C C . VAL A 1 233 ? 5.607 1.016 12.008 1.00 95.69 233 VAL A C 1
ATOM 1862 O O . VAL A 1 233 ? 6.658 0.548 11.556 1.00 95.69 233 VAL A O 1
ATOM 1865 N N . GLY A 1 234 ? 4.511 0.282 12.139 1.00 96.69 234 GLY A N 1
ATOM 1866 C CA . GLY A 1 234 ? 4.396 -1.086 11.670 1.00 96.69 234 GLY A CA 1
ATOM 1867 C C . GLY A 1 234 ? 2.954 -1.554 11.638 1.00 96.69 234 GLY A C 1
ATOM 1868 O O . GLY A 1 234 ? 2.023 -0.800 11.929 1.00 96.69 234 GLY A O 1
ATOM 1869 N N . VAL A 1 235 ? 2.789 -2.824 11.289 1.00 96.81 235 VAL A N 1
ATOM 1870 C CA . VAL A 1 235 ? 1.491 -3.497 11.315 1.00 96.81 235 VAL A CA 1
ATOM 1871 C C . VAL A 1 235 ? 1.349 -4.231 12.637 1.00 96.81 235 VAL A C 1
ATOM 1873 O O . VAL A 1 235 ? 2.203 -5.038 12.989 1.00 96.81 235 VAL A O 1
ATOM 1876 N N . GLY A 1 236 ? 0.276 -3.974 13.364 1.00 95.50 236 GLY A N 1
ATOM 1877 C CA . GLY A 1 236 ? -0.168 -4.749 14.506 1.00 95.50 236 GLY A CA 1
ATOM 1878 C C . GLY A 1 236 ? -1.245 -5.752 14.102 1.00 95.50 236 GLY A C 1
ATOM 1879 O O . GLY A 1 236 ? -2.177 -5.427 13.361 1.00 95.50 236 GLY A O 1
ATOM 1880 N N . VAL A 1 237 ? -1.127 -6.983 14.592 1.00 94.12 237 VAL A N 1
ATOM 1881 C CA . VAL A 1 237 ? -2.098 -8.058 14.369 1.00 94.12 237 VAL A CA 1
ATOM 1882 C C . VAL A 1 237 ? -2.422 -8.717 15.704 1.00 94.12 237 VAL A C 1
ATOM 1884 O O . VAL A 1 237 ? -1.528 -9.202 16.395 1.00 94.12 237 VAL A O 1
ATOM 1887 N N . SER A 1 238 ? -3.705 -8.741 16.064 1.00 90.19 238 SER A N 1
ATOM 1888 C CA . SER A 1 238 ? -4.227 -9.409 17.260 1.00 90.19 238 SER A CA 1
ATOM 1889 C C . SER A 1 238 ? -5.217 -10.486 16.842 1.00 90.19 238 SER A C 1
ATOM 1891 O O . SER A 1 238 ? -6.269 -10.180 16.278 1.00 90.19 238 SER A O 1
ATOM 1893 N N . ARG A 1 239 ? -4.871 -11.758 17.058 1.00 85.81 239 ARG A N 1
ATOM 1894 C CA . ARG A 1 239 ? -5.708 -12.902 16.671 1.00 85.81 239 ARG A CA 1
ATOM 1895 C C . ARG A 1 239 ? -5.506 -14.071 17.617 1.00 85.81 239 ARG A C 1
ATOM 1897 O O . ARG A 1 239 ? -4.382 -14.389 17.987 1.00 85.81 239 ARG A O 1
ATOM 1904 N N . ASN A 1 240 ? -6.596 -14.749 17.973 1.00 83.06 240 ASN A N 1
ATOM 1905 C CA . ASN A 1 240 ? -6.563 -15.983 18.769 1.00 83.06 240 ASN A CA 1
ATOM 1906 C C . ASN A 1 240 ? -5.750 -15.847 20.079 1.00 83.06 240 ASN A C 1
ATOM 1908 O O . ASN A 1 240 ? -5.054 -16.774 20.482 1.00 83.06 240 ASN A O 1
ATOM 1912 N N . GLY A 1 241 ? -5.804 -14.673 20.723 1.00 85.88 241 GLY A N 1
ATOM 1913 C CA . GLY A 1 241 ? -5.058 -14.372 21.953 1.00 85.88 241 GLY A CA 1
ATOM 1914 C C . GLY A 1 241 ? -3.560 -14.097 21.764 1.00 85.88 241 GLY A C 1
ATOM 1915 O O . GLY A 1 241 ? -2.869 -13.840 22.746 1.00 85.88 241 GLY A O 1
ATOM 1916 N N . VAL A 1 242 ? -3.057 -14.125 20.527 1.00 92.25 242 VAL A N 1
ATOM 1917 C CA . VAL A 1 242 ? -1.677 -13.780 20.174 1.00 92.25 242 VAL A CA 1
ATOM 1918 C C . VAL A 1 242 ? -1.661 -12.403 19.521 1.00 92.25 242 VAL A C 1
ATOM 1920 O O . VAL A 1 242 ? -2.440 -12.122 18.609 1.00 92.25 242 VAL A O 1
ATOM 1923 N N . THR A 1 243 ? -0.757 -11.546 19.983 1.00 95.50 243 THR A N 1
ATOM 1924 C CA . THR A 1 243 ? -0.575 -10.192 19.460 1.00 95.50 243 THR A CA 1
ATOM 1925 C C . THR A 1 243 ? 0.845 -10.023 18.953 1.00 95.50 243 THR A C 1
ATOM 1927 O O . THR A 1 243 ? 1.810 -10.405 19.621 1.00 95.50 243 THR A O 1
ATOM 1930 N N . ARG A 1 244 ? 0.977 -9.501 17.734 1.00 98.00 244 ARG A N 1
ATOM 1931 C CA . ARG A 1 244 ? 2.266 -9.315 17.069 1.00 98.00 244 ARG A CA 1
ATOM 1932 C C . ARG A 1 244 ? 2.364 -7.960 16.400 1.00 98.00 244 ARG A C 1
ATOM 1934 O O . ARG A 1 244 ? 1.373 -7.447 15.888 1.00 98.00 244 ARG A O 1
ATOM 1941 N N . PHE A 1 245 ? 3.576 -7.423 16.383 1.00 98.56 245 PHE A N 1
ATOM 1942 C CA . PHE A 1 245 ? 3.928 -6.196 15.687 1.00 98.56 245 PHE A CA 1
ATOM 1943 C C . PHE A 1 245 ? 5.010 -6.473 14.642 1.00 98.56 245 PHE A C 1
ATOM 1945 O O . PHE A 1 245 ? 6.028 -7.097 14.947 1.00 98.56 245 PHE A O 1
ATOM 1952 N N . TYR A 1 246 ? 4.799 -5.985 13.424 1.00 98.56 246 TYR A N 1
ATOM 1953 C CA . TYR A 1 246 ? 5.676 -6.159 12.269 1.00 98.56 246 TYR A CA 1
ATOM 1954 C C . TYR A 1 246 ? 6.193 -4.773 11.847 1.00 98.56 246 TYR A C 1
ATOM 1956 O O . TYR A 1 246 ? 5.501 -4.060 11.113 1.00 98.56 246 TYR A O 1
ATOM 1964 N N . PRO A 1 247 ? 7.376 -4.340 12.327 1.00 97.94 247 PRO A N 1
ATOM 1965 C CA . PRO A 1 247 ? 7.898 -3.002 12.058 1.00 97.94 247 PRO A CA 1
ATOM 1966 C C . PRO A 1 247 ? 8.168 -2.775 10.569 1.00 97.94 247 PRO A C 1
ATOM 1968 O O . PRO A 1 247 ? 8.820 -3.604 9.926 1.00 97.94 247 PRO A O 1
ATOM 1971 N N . PHE A 1 248 ? 7.781 -1.616 10.028 1.00 96.19 248 PHE A N 1
ATOM 1972 C CA . PHE A 1 248 ? 8.010 -1.298 8.614 1.00 96.19 248 PHE A CA 1
ATOM 1973 C C . PHE A 1 248 ? 9.487 -1.280 8.228 1.00 96.19 248 PHE A C 1
ATOM 1975 O O . PHE A 1 248 ? 9.842 -1.725 7.147 1.00 96.19 248 PHE A O 1
ATOM 1982 N N . ARG A 1 249 ? 10.392 -0.934 9.145 1.00 93.69 249 ARG A N 1
ATOM 1983 C CA . ARG A 1 249 ? 11.845 -1.071 8.920 1.00 93.69 249 ARG A CA 1
ATOM 1984 C C . ARG A 1 249 ? 12.307 -2.486 8.532 1.00 93.69 249 ARG A C 1
ATOM 1986 O O . ARG A 1 249 ? 13.331 -2.614 7.854 1.00 93.69 249 ARG A O 1
ATOM 1993 N N . ILE A 1 250 ? 11.586 -3.529 8.957 1.00 96.56 250 ILE A N 1
ATOM 1994 C CA . ILE A 1 250 ? 11.800 -4.910 8.504 1.00 96.56 250 ILE A CA 1
ATOM 1995 C C . ILE A 1 250 ? 10.949 -5.162 7.258 1.00 96.56 250 ILE A C 1
ATOM 1997 O O . ILE A 1 250 ? 11.482 -5.602 6.242 1.00 96.56 250 ILE A O 1
ATOM 2001 N N . MET A 1 251 ? 9.658 -4.819 7.296 1.00 97.62 251 MET A N 1
ATOM 2002 C CA . MET A 1 251 ? 8.736 -5.099 6.190 1.00 97.62 251 MET A CA 1
ATOM 2003 C C . MET A 1 251 ? 9.161 -4.467 4.857 1.00 97.62 251 MET A C 1
ATOM 2005 O O . MET A 1 251 ? 9.036 -5.128 3.837 1.00 97.62 251 MET A O 1
ATOM 2009 N N . SER A 1 252 ? 9.758 -3.270 4.827 1.00 94.31 252 SER A N 1
ATOM 2010 C CA . SER A 1 252 ? 10.276 -2.644 3.595 1.00 94.31 252 SER A CA 1
ATOM 2011 C C . SER A 1 252 ? 11.391 -3.449 2.909 1.00 94.31 252 SER A C 1
ATOM 2013 O O . SER A 1 252 ? 11.762 -3.136 1.787 1.00 94.31 252 SER A O 1
ATOM 2015 N N . ARG A 1 253 ? 11.983 -4.452 3.573 1.00 93.19 253 ARG A N 1
ATOM 2016 C CA . ARG A 1 253 ? 13.077 -5.288 3.034 1.00 93.19 253 ARG A CA 1
ATOM 2017 C C . ARG A 1 253 ? 12.680 -6.737 2.774 1.00 93.19 253 ARG A C 1
ATOM 2019 O O . ARG A 1 253 ? 13.503 -7.502 2.281 1.00 93.19 253 ARG A O 1
ATOM 2026 N N . HIS A 1 254 ? 11.457 -7.103 3.136 1.00 97.06 254 HIS A N 1
ATOM 2027 C CA . HIS A 1 254 ? 10.950 -8.466 2.990 1.00 97.06 254 HIS A CA 1
ATOM 2028 C C . HIS A 1 254 ? 9.607 -8.525 2.277 1.00 97.06 254 HIS A C 1
ATOM 2030 O O . HIS A 1 254 ? 9.311 -9.546 1.667 1.00 97.06 254 HIS A O 1
ATOM 2036 N N . GLU A 1 255 ? 8.820 -7.447 2.359 1.00 97.69 255 GLU A N 1
ATOM 2037 C CA . GLU A 1 255 ? 7.486 -7.213 1.786 1.00 97.69 255 GLU A CA 1
ATOM 2038 C C . GLU A 1 255 ? 6.400 -8.200 2.231 1.00 97.69 255 GLU A C 1
ATOM 2040 O O . GLU A 1 255 ? 5.237 -7.826 2.323 1.00 97.69 255 GLU A O 1
ATOM 2045 N N . ILE A 1 256 ? 6.757 -9.440 2.553 1.00 98.75 256 ILE A N 1
ATOM 2046 C CA . ILE A 1 256 ? 5.868 -10.542 2.890 1.00 98.75 256 ILE A CA 1
ATOM 2047 C C . ILE A 1 256 ? 6.465 -11.313 4.068 1.00 98.75 256 ILE A C 1
ATOM 2049 O O . ILE A 1 256 ? 7.634 -11.711 4.053 1.00 98.75 256 ILE A O 1
ATOM 2053 N N . VAL A 1 257 ? 5.631 -11.572 5.071 1.00 98.81 257 VAL A N 1
ATOM 2054 C CA . VAL A 1 257 ? 5.925 -12.474 6.186 1.00 98.81 257 VAL A CA 1
ATOM 2055 C C . VAL A 1 257 ? 4.849 -13.553 6.229 1.00 98.81 257 VAL A C 1
ATOM 2057 O O . VAL A 1 257 ? 3.680 -13.245 6.458 1.00 98.81 257 VAL A O 1
ATOM 2060 N N . ASN A 1 258 ? 5.246 -14.806 6.010 1.00 98.50 258 ASN A N 1
ATOM 2061 C CA . ASN A 1 258 ? 4.408 -15.990 6.176 1.00 98.50 258 ASN A CA 1
ATOM 2062 C C . ASN A 1 258 ? 4.466 -16.442 7.637 1.00 98.50 258 ASN A C 1
ATOM 2064 O O . ASN A 1 258 ? 5.517 -16.870 8.121 1.00 98.50 258 ASN A O 1
ATOM 2068 N N . ASP A 1 259 ? 3.341 -16.340 8.334 1.00 97.12 259 ASP A N 1
ATOM 2069 C CA . ASP A 1 259 ? 3.228 -16.533 9.775 1.00 97.12 259 ASP A CA 1
ATOM 2070 C C . ASP A 1 259 ? 2.007 -17.394 10.147 1.00 97.12 259 ASP A C 1
ATOM 2072 O O . ASP A 1 259 ? 1.146 -17.699 9.322 1.00 97.12 259 ASP A O 1
ATOM 2076 N N . PHE A 1 260 ? 1.925 -17.792 11.415 1.00 92.50 260 PHE A N 1
ATOM 2077 C CA . PHE A 1 260 ? 0.833 -18.574 11.977 1.00 92.50 260 PHE A CA 1
ATOM 2078 C C . PHE A 1 260 ? 0.378 -18.014 13.325 1.00 92.50 260 PHE A C 1
ATOM 2080 O O . PHE A 1 260 ? 1.179 -17.839 14.247 1.00 92.50 260 PHE A O 1
ATOM 2087 N N . PHE A 1 261 ? -0.933 -17.805 13.470 1.00 89.94 261 PHE A N 1
ATOM 2088 C CA . PHE A 1 261 ? -1.582 -17.459 14.739 1.00 89.94 261 PHE A CA 1
ATOM 2089 C C . PHE A 1 261 ? -2.310 -18.693 15.279 1.00 89.94 261 PHE A C 1
ATOM 2091 O O . PHE A 1 261 ? -3.502 -18.907 15.035 1.00 89.94 261 PHE A O 1
ATOM 2098 N N . GLY A 1 262 ? -1.560 -19.551 15.976 1.00 86.44 262 GLY A N 1
ATOM 2099 C CA . GLY A 1 262 ? -1.993 -20.915 16.274 1.00 86.44 262 GLY A CA 1
ATOM 2100 C C . GLY A 1 262 ? -1.928 -21.768 15.007 1.00 86.44 262 GLY A C 1
ATOM 2101 O O . GLY A 1 262 ? -0.864 -21.894 14.414 1.00 86.44 262 GLY A O 1
ATOM 2102 N N . ASN A 1 263 ? -3.065 -22.317 14.574 1.00 85.44 263 ASN A N 1
ATOM 2103 C CA . ASN A 1 263 ? -3.164 -23.082 13.322 1.00 85.44 263 ASN A CA 1
ATOM 2104 C C . ASN A 1 263 ? -3.667 -22.240 12.138 1.00 85.44 263 ASN A C 1
ATOM 2106 O O . ASN A 1 263 ? -3.823 -22.773 11.043 1.00 85.44 263 ASN A O 1
ATOM 2110 N N . GLU A 1 264 ? -3.979 -20.958 12.351 1.00 90.00 264 GLU A N 1
ATOM 2111 C CA . GLU A 1 264 ? -4.448 -20.077 11.282 1.00 90.00 264 GLU A CA 1
ATOM 2112 C C . GLU A 1 264 ? -3.248 -19.531 10.494 1.00 90.00 264 GLU A C 1
ATOM 2114 O O . GLU A 1 264 ? -2.432 -18.814 11.086 1.00 90.00 264 GLU A O 1
ATOM 2119 N N . PRO A 1 265 ? -3.126 -19.848 9.192 1.00 94.25 265 PRO A N 1
ATOM 2120 C CA . PRO A 1 265 ? -2.053 -19.331 8.361 1.00 94.25 265 PRO A CA 1
ATOM 2121 C C . PRO A 1 265 ? -2.348 -17.884 7.965 1.00 94.25 265 PRO A C 1
ATOM 2123 O O . PRO A 1 265 ? -3.436 -17.550 7.483 1.00 94.25 265 PRO A O 1
ATOM 2126 N N . VAL A 1 266 ? -1.367 -17.019 8.179 1.00 95.88 266 VAL A N 1
ATOM 2127 C CA . VAL A 1 266 ? -1.479 -15.577 7.979 1.00 95.88 266 VAL A CA 1
ATOM 2128 C C . VAL A 1 266 ? -0.309 -15.090 7.139 1.00 95.88 266 VAL A C 1
ATOM 2130 O O . VAL A 1 266 ? 0.839 -15.429 7.409 1.00 95.88 266 VAL A O 1
ATOM 2133 N N . ILE A 1 267 ? -0.587 -14.243 6.152 1.00 98.06 267 ILE A N 1
ATOM 2134 C CA . ILE A 1 267 ? 0.448 -13.441 5.499 1.00 98.06 267 ILE A CA 1
ATOM 2135 C C . ILE A 1 267 ? 0.282 -11.979 5.889 1.00 98.06 267 ILE A C 1
ATOM 2137 O O . ILE A 1 267 ? -0.815 -11.423 5.814 1.00 98.06 267 ILE A O 1
ATOM 2141 N N . VAL A 1 268 ? 1.382 -11.362 6.309 1.00 98.44 268 VAL A N 1
ATOM 2142 C CA . VAL A 1 268 ? 1.484 -9.917 6.533 1.00 98.44 268 VAL A CA 1
ATOM 2143 C C . VAL A 1 268 ? 2.256 -9.338 5.364 1.00 98.44 268 VAL A C 1
ATOM 2145 O O . VAL A 1 268 ? 3.368 -9.781 5.081 1.00 98.44 268 VAL A O 1
ATOM 2148 N N . THR A 1 269 ? 1.657 -8.378 4.670 1.00 98.50 269 THR A N 1
ATOM 2149 C CA . THR A 1 269 ? 2.200 -7.826 3.425 1.00 98.50 269 THR A CA 1
ATOM 2150 C C . THR A 1 269 ? 2.383 -6.320 3.544 1.00 98.50 269 THR A C 1
ATOM 2152 O O . THR A 1 269 ? 1.561 -5.649 4.171 1.00 98.50 269 THR A O 1
ATOM 2155 N N . TYR A 1 270 ? 3.445 -5.785 2.948 1.00 97.94 270 TYR A N 1
ATOM 2156 C CA . TYR A 1 270 ? 3.715 -4.355 2.885 1.00 97.94 270 TYR A CA 1
ATOM 2157 C C . TYR A 1 270 ? 4.297 -3.968 1.525 1.00 97.94 270 TYR A C 1
ATOM 2159 O O . TYR A 1 270 ? 5.341 -4.482 1.129 1.00 97.94 270 TYR A O 1
ATOM 2167 N N . CYS A 1 271 ? 3.640 -3.031 0.842 1.00 97.06 271 CYS A N 1
ATOM 2168 C CA . CYS A 1 271 ? 4.162 -2.381 -0.349 1.00 97.06 271 CYS A CA 1
ATOM 2169 C C . CYS A 1 271 ? 4.648 -0.970 0.016 1.00 97.06 271 CYS A C 1
ATOM 2171 O O . CYS A 1 271 ? 3.821 -0.067 0.194 1.00 97.06 271 CYS A O 1
ATOM 2173 N N . PRO A 1 272 ? 5.970 -0.743 0.087 1.00 93.31 272 PRO A N 1
ATOM 2174 C CA . PRO A 1 272 ? 6.524 0.577 0.394 1.00 93.31 272 PRO A CA 1
ATOM 2175 C C . PRO A 1 272 ? 6.238 1.606 -0.710 1.00 93.31 272 PRO A C 1
ATOM 2177 O O . PRO A 1 272 ? 6.061 2.787 -0.429 1.00 93.31 272 PRO A O 1
ATOM 2180 N N . LEU A 1 273 ? 6.100 1.164 -1.966 1.00 92.94 273 LEU A N 1
ATOM 2181 C CA . LEU A 1 273 ? 5.775 2.043 -3.095 1.00 92.94 273 LEU A CA 1
ATOM 2182 C C . LEU A 1 273 ? 4.343 2.588 -3.046 1.00 92.94 273 LEU A C 1
ATOM 2184 O O . LEU A 1 273 ? 4.073 3.636 -3.629 1.00 92.94 273 LEU A O 1
ATOM 2188 N N . CYS A 1 274 ? 3.431 1.885 -2.374 1.00 94.25 274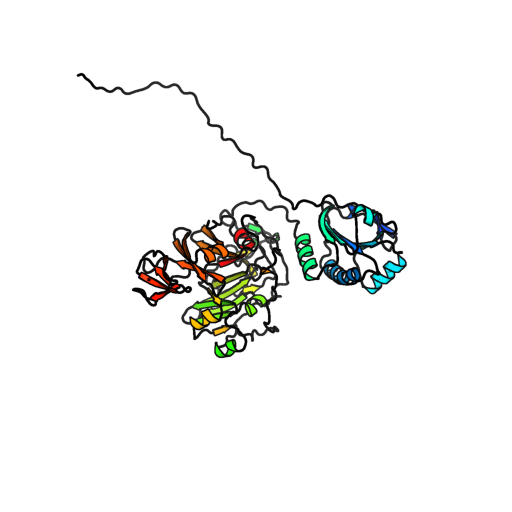 CYS A N 1
ATOM 2189 C CA . CYS A 1 274 ? 2.025 2.275 -2.247 1.00 94.25 274 CYS A CA 1
ATOM 2190 C C . CYS A 1 274 ? 1.677 2.787 -0.844 1.00 94.25 274 CYS A C 1
ATOM 2192 O O . CYS A 1 274 ? 0.597 3.349 -0.665 1.00 94.25 274 CYS A O 1
ATOM 2194 N N . ARG A 1 275 ? 2.601 2.622 0.118 1.00 93.19 275 ARG A N 1
ATOM 2195 C CA . ARG A 1 275 ? 2.397 2.823 1.558 1.00 93.19 275 ARG A CA 1
ATOM 2196 C C . ARG A 1 275 ? 1.255 1.957 2.105 1.00 93.19 275 ARG A C 1
ATOM 2198 O O . ARG A 1 275 ? 0.430 2.386 2.903 1.00 93.19 275 ARG A O 1
ATOM 2205 N N . THR A 1 276 ? 1.234 0.702 1.670 1.00 95.31 276 THR A N 1
ATOM 2206 C CA . THR A 1 276 ? 0.082 -0.187 1.844 1.00 95.31 276 THR A CA 1
ATOM 2207 C C . THR A 1 276 ? 0.460 -1.425 2.632 1.00 95.31 276 THR A C 1
ATOM 2209 O O . THR A 1 276 ? 1.300 -2.213 2.201 1.00 95.31 276 THR A O 1
ATOM 2212 N N . ALA A 1 277 ? -0.194 -1.621 3.776 1.00 96.06 277 ALA A N 1
ATOM 2213 C CA . ALA A 1 277 ? -0.066 -2.816 4.597 1.00 96.06 277 ALA A CA 1
ATOM 2214 C C . ALA A 1 277 ? -1.383 -3.591 4.647 1.00 96.06 277 ALA A C 1
ATOM 2216 O O . ALA A 1 277 ? -2.421 -3.029 5.003 1.00 96.06 277 ALA A O 1
ATOM 2217 N N . ILE A 1 278 ? -1.347 -4.884 4.317 1.00 95.19 278 ILE A N 1
ATOM 2218 C CA . ILE A 1 278 ? -2.541 -5.736 4.340 1.00 95.19 278 ILE A CA 1
ATOM 2219 C C . ILE A 1 278 ? -2.208 -7.115 4.905 1.00 95.19 278 ILE A C 1
ATOM 2221 O O . ILE A 1 278 ? -1.153 -7.688 4.627 1.00 95.19 278 ILE A O 1
ATOM 2225 N N . VAL A 1 279 ? -3.128 -7.659 5.699 1.00 96.12 279 VAL A N 1
ATOM 2226 C CA . VAL A 1 279 ? -3.014 -8.988 6.295 1.00 96.12 279 VAL A CA 1
ATOM 2227 C C . VAL A 1 279 ? -4.088 -9.897 5.712 1.00 96.12 279 VAL A C 1
ATOM 2229 O O . VAL A 1 279 ? -5.259 -9.518 5.644 1.00 96.12 279 VAL A O 1
ATOM 2232 N N . PHE A 1 280 ? -3.704 -11.104 5.306 1.00 95.56 280 PHE A N 1
ATOM 2233 C CA . PHE A 1 280 ? -4.617 -12.094 4.738 1.00 95.56 280 PHE A CA 1
ATOM 2234 C C . PHE A 1 280 ? -4.515 -13.428 5.459 1.00 95.56 280 PHE A C 1
ATOM 2236 O O . PHE A 1 280 ? -3.456 -13.801 5.957 1.00 95.56 280 PHE A O 1
ATOM 2243 N N . ASN A 1 281 ? -5.615 -14.175 5.453 1.00 93.25 281 ASN A N 1
ATOM 2244 C CA . ASN A 1 281 ? -5.572 -15.609 5.673 1.00 93.25 281 ASN A CA 1
ATOM 2245 C C . ASN A 1 281 ? -5.117 -16.264 4.363 1.00 93.25 281 ASN A C 1
ATOM 2247 O O . ASN A 1 281 ? -5.782 -16.105 3.335 1.00 93.25 281 ASN A O 1
ATOM 2251 N N . SER A 1 282 ? -3.990 -16.974 4.395 1.00 93.44 282 SER A N 1
ATOM 2252 C CA . SER A 1 282 ? -3.405 -17.588 3.196 1.00 93.44 282 SER A CA 1
ATOM 2253 C C . SER A 1 282 ? -3.956 -18.980 2.885 1.00 93.44 282 SER A C 1
ATOM 2255 O O . SER A 1 282 ? -3.430 -19.678 2.017 1.00 93.44 282 SER A O 1
ATOM 2257 N N . GLN A 1 283 ? -5.030 -19.401 3.559 1.00 92.06 283 GLN A N 1
ATOM 2258 C CA . GLN A 1 283 ? -5.769 -20.601 3.198 1.00 92.06 283 GLN A CA 1
ATOM 2259 C C . GLN A 1 283 ? -6.797 -20.296 2.103 1.00 92.06 283 GLN A C 1
ATOM 2261 O O . GLN A 1 283 ? -7.801 -19.621 2.336 1.00 92.06 283 GLN A O 1
ATOM 2266 N N . VAL A 1 284 ? -6.586 -20.862 0.917 1.00 89.00 284 VAL A N 1
ATOM 2267 C CA . VAL A 1 284 ? -7.476 -20.732 -0.245 1.00 89.00 284 VAL A CA 1
ATOM 2268 C C . VAL A 1 284 ? -7.919 -22.124 -0.677 1.00 89.00 284 VAL A C 1
ATOM 2270 O O . VAL A 1 284 ? -7.090 -23.015 -0.840 1.00 89.00 284 VAL A O 1
ATOM 2273 N N . ASP A 1 285 ? -9.230 -22.340 -0.816 1.00 87.38 285 ASP A N 1
ATOM 2274 C CA . ASP A 1 285 ? -9.825 -23.639 -1.176 1.00 87.38 285 ASP A CA 1
ATOM 2275 C C . ASP A 1 285 ? -9.303 -24.821 -0.328 1.00 87.38 285 ASP A C 1
ATOM 2277 O O . ASP A 1 285 ? -9.049 -25.920 -0.821 1.00 87.38 285 ASP A O 1
ATOM 2281 N N . GLY A 1 286 ? -9.105 -24.588 0.974 1.00 84.62 286 GLY A N 1
ATOM 2282 C CA . GLY A 1 286 ? -8.594 -25.599 1.909 1.00 84.62 286 GLY A CA 1
ATOM 2283 C C . GLY A 1 286 ? -7.083 -25.846 1.829 1.00 84.62 286 GLY A C 1
ATOM 2284 O O . GLY A 1 286 ? -6.570 -26.693 2.555 1.00 84.62 286 GLY A O 1
ATOM 2285 N N . GLN A 1 287 ? -6.357 -25.110 0.986 1.00 88.31 287 GLN A N 1
ATOM 2286 C CA . GLN A 1 287 ? -4.910 -25.212 0.845 1.00 88.31 287 GLN A CA 1
ATOM 2287 C C . GLN A 1 287 ? -4.228 -24.037 1.534 1.00 88.31 287 GLN A C 1
ATOM 2289 O O . GLN A 1 287 ? -4.530 -22.888 1.231 1.00 88.31 287 GLN A O 1
ATOM 2294 N N . VAL A 1 288 ? -3.281 -24.322 2.426 1.00 93.81 288 VAL A N 1
ATOM 2295 C CA . VAL A 1 288 ? -2.389 -23.293 2.970 1.00 93.81 288 VAL A CA 1
ATOM 2296 C C . VAL A 1 288 ? -1.362 -22.926 1.904 1.00 93.81 288 VAL A C 1
ATOM 2298 O O . VAL A 1 288 ? -0.650 -23.802 1.406 1.00 93.81 288 VAL A O 1
ATOM 2301 N N . LEU A 1 289 ? -1.313 -21.648 1.543 1.00 96.38 289 LEU A N 1
ATOM 2302 C CA . LEU A 1 289 ? -0.359 -21.102 0.589 1.00 96.38 289 LEU A CA 1
ATOM 2303 C C . LEU A 1 289 ? 0.754 -20.358 1.331 1.00 96.38 289 LEU A C 1
ATOM 2305 O O . LEU A 1 289 ? 0.498 -19.574 2.246 1.00 96.38 289 LEU A O 1
ATOM 2309 N N . GLU A 1 290 ? 1.989 -20.601 0.903 1.00 97.69 290 GLU A N 1
ATOM 2310 C CA . GLU A 1 290 ? 3.155 -19.804 1.279 1.00 97.69 290 GLU A CA 1
ATOM 2311 C C . GLU A 1 290 ? 3.505 -18.881 0.114 1.00 97.69 290 GLU A C 1
ATOM 2313 O O . GLU A 1 290 ? 3.552 -19.319 -1.040 1.00 97.69 290 GLU A O 1
ATOM 2318 N N . PHE A 1 291 ? 3.753 -17.614 0.417 1.00 98.62 291 PHE A N 1
ATOM 2319 C CA . PHE A 1 291 ? 3.975 -16.564 -0.563 1.00 98.62 291 PHE A CA 1
ATOM 2320 C C . PHE A 1 291 ? 5.433 -16.114 -0.599 1.00 98.62 291 PHE A C 1
ATOM 2322 O O . PHE A 1 291 ? 6.121 -16.078 0.421 1.00 98.62 291 PHE A O 1
ATOM 2329 N N . GLY A 1 292 ? 5.896 -15.750 -1.791 1.00 98.50 292 GLY A N 1
ATOM 2330 C CA . GLY A 1 292 ? 7.168 -15.073 -2.010 1.00 98.50 292 GLY A CA 1
ATOM 2331 C C . GLY A 1 292 ? 6.991 -13.784 -2.809 1.00 98.50 292 GLY A C 1
ATOM 2332 O O . GLY A 1 292 ? 5.922 -13.507 -3.366 1.00 98.50 292 GLY A O 1
ATOM 2333 N N . VAL A 1 293 ? 8.060 -12.993 -2.874 1.00 98.00 293 VAL A N 1
ATOM 2334 C CA . VAL A 1 293 ? 8.096 -11.755 -3.660 1.00 98.00 293 VAL A CA 1
ATOM 2335 C C . VAL A 1 293 ? 8.443 -12.099 -5.104 1.00 98.00 293 VAL A C 1
ATOM 2337 O O . VAL A 1 293 ? 9.472 -12.715 -5.383 1.00 98.00 293 VAL A O 1
ATOM 2340 N N . SER A 1 294 ? 7.585 -11.722 -6.053 1.00 98.06 294 SER A N 1
ATOM 2341 C CA . SER A 1 294 ? 7.781 -12.122 -7.455 1.00 98.06 294 SER A CA 1
ATOM 2342 C C . SER A 1 294 ? 8.857 -11.312 -8.187 1.00 98.06 294 SER A C 1
ATOM 2344 O O . SER A 1 294 ? 9.296 -11.733 -9.256 1.00 98.06 294 SER A O 1
ATOM 2346 N N . GLY A 1 295 ? 9.257 -10.160 -7.635 1.00 94.38 295 GLY A N 1
ATOM 2347 C CA . GLY A 1 295 ? 10.078 -9.165 -8.329 1.00 94.38 295 GLY A CA 1
ATOM 2348 C C . GLY A 1 295 ? 9.313 -8.413 -9.423 1.00 94.38 295 GLY A C 1
ATOM 2349 O O . GLY A 1 295 ? 9.925 -7.800 -10.297 1.00 94.38 295 GLY A O 1
ATOM 2350 N N . LYS A 1 296 ? 7.977 -8.481 -9.409 1.00 97.50 296 LYS A N 1
ATOM 2351 C CA . LYS A 1 296 ? 7.099 -7.847 -10.392 1.00 97.50 296 LYS A CA 1
ATOM 2352 C C . LYS A 1 296 ? 6.153 -6.843 -9.749 1.00 97.50 296 LYS A C 1
ATOM 2354 O O . LYS A 1 296 ? 5.827 -6.954 -8.568 1.00 97.50 296 LYS A O 1
ATOM 2359 N N . LEU A 1 297 ? 5.688 -5.902 -10.564 1.00 95.25 297 LEU A N 1
ATOM 2360 C CA . LEU A 1 297 ? 4.775 -4.837 -10.186 1.00 95.25 297 LEU A CA 1
ATOM 2361 C C . LEU A 1 297 ? 3.594 -4.748 -11.151 1.00 95.25 297 LEU A C 1
ATOM 2363 O O . LEU A 1 297 ? 3.744 -4.917 -12.362 1.00 95.25 297 LEU A O 1
ATOM 2367 N N . TYR A 1 298 ? 2.431 -4.414 -10.608 1.00 95.25 298 TYR A N 1
ATOM 2368 C CA . TYR A 1 298 ? 1.242 -4.033 -11.361 1.00 95.25 298 TYR A CA 1
ATOM 2369 C C . TYR A 1 298 ? 0.564 -2.880 -10.624 1.00 95.25 298 TYR A C 1
ATOM 2371 O O . TYR A 1 298 ? 0.437 -2.930 -9.405 1.00 95.25 298 TYR A O 1
ATOM 2379 N N . ASN A 1 299 ? 0.186 -1.812 -11.331 1.00 92.62 299 ASN A N 1
ATOM 2380 C CA . ASN A 1 299 ? -0.227 -0.546 -10.705 1.00 92.62 299 ASN A CA 1
ATOM 2381 C C . ASN A 1 299 ? 0.806 0.029 -9.720 1.00 92.62 299 ASN A C 1
ATOM 2383 O O . ASN A 1 299 ? 0.452 0.663 -8.729 1.00 92.62 299 ASN A O 1
ATOM 2387 N N . SER A 1 300 ? 2.095 -0.207 -9.994 1.00 91.00 300 SER A N 1
ATOM 2388 C CA . SER A 1 300 ? 3.211 0.117 -9.096 1.00 91.00 300 SER A CA 1
ATOM 2389 C C . SER A 1 300 ? 3.086 -0.498 -7.684 1.00 91.00 300 SER A C 1
ATOM 2391 O O . SER A 1 300 ? 3.796 -0.086 -6.764 1.00 91.00 300 SER A O 1
ATOM 2393 N N . GLU A 1 301 ? 2.227 -1.506 -7.522 1.00 95.00 301 GLU A N 1
ATOM 2394 C CA . GLU A 1 301 ? 2.090 -2.330 -6.324 1.00 95.00 301 GLU A CA 1
ATOM 2395 C C . GLU A 1 301 ? 2.812 -3.668 -6.512 1.00 95.00 301 GLU A C 1
ATOM 2397 O O . GLU A 1 301 ? 2.912 -4.186 -7.628 1.00 95.00 301 GLU A O 1
ATOM 2402 N N . VAL A 1 302 ? 3.308 -4.230 -5.407 1.00 94.88 302 VAL A N 1
ATOM 2403 C CA . VAL A 1 302 ? 3.931 -5.557 -5.369 1.00 94.88 302 VAL A CA 1
ATOM 2404 C C . VAL A 1 302 ? 2.990 -6.637 -5.905 1.00 94.88 302 VAL A C 1
ATOM 2406 O O . VAL A 1 302 ? 1.849 -6.786 -5.465 1.00 94.88 302 VAL A O 1
ATOM 2409 N N . VAL A 1 303 ? 3.498 -7.443 -6.838 1.00 98.19 303 VAL A N 1
ATOM 2410 C CA . VAL A 1 303 ? 2.866 -8.702 -7.235 1.00 98.19 303 VAL A CA 1
ATOM 2411 C C . VAL A 1 303 ? 3.481 -9.813 -6.394 1.00 98.19 303 VAL A C 1
ATOM 2413 O O . VAL A 1 303 ? 4.689 -10.061 -6.430 1.00 98.19 303 VAL A O 1
ATOM 2416 N N . MET A 1 304 ? 2.653 -10.507 -5.630 1.00 98.56 304 MET A N 1
ATOM 2417 C CA . MET A 1 304 ? 3.065 -11.670 -4.850 1.00 98.56 304 MET A CA 1
ATOM 2418 C C . MET A 1 304 ? 2.951 -12.922 -5.719 1.00 98.56 304 MET A C 1
ATOM 2420 O O . MET A 1 304 ? 2.209 -12.940 -6.702 1.00 98.56 304 MET A O 1
ATOM 2424 N N . TYR A 1 305 ? 3.644 -13.994 -5.353 1.00 98.69 305 TYR A N 1
ATOM 2425 C CA . TYR A 1 305 ? 3.378 -15.308 -5.935 1.00 98.69 305 TYR A CA 1
ATOM 2426 C C . TYR A 1 305 ? 3.231 -16.357 -4.840 1.00 98.69 305 TYR A C 1
ATOM 2428 O O . TYR A 1 305 ? 3.922 -16.278 -3.825 1.00 98.69 305 TYR A O 1
ATOM 2436 N N . ASP A 1 306 ? 2.368 -17.352 -5.039 1.00 98.25 306 ASP A N 1
ATOM 2437 C CA . ASP A 1 306 ? 2.329 -18.510 -4.146 1.00 98.25 306 ASP A CA 1
ATOM 2438 C C . ASP A 1 306 ? 3.313 -19.590 -4.617 1.00 98.25 306 ASP A C 1
ATOM 2440 O O . ASP A 1 306 ? 3.392 -19.933 -5.799 1.00 98.25 306 ASP A O 1
ATOM 2444 N N . ARG A 1 307 ? 4.081 -20.155 -3.684 1.00 97.69 307 ARG A N 1
ATOM 2445 C CA . ARG A 1 307 ? 5.121 -21.155 -3.975 1.00 97.69 307 ARG A CA 1
ATOM 2446 C C . ARG A 1 307 ? 4.553 -22.494 -4.448 1.00 97.69 307 ARG A C 1
ATOM 2448 O O . ARG A 1 307 ? 5.289 -23.291 -5.022 1.00 97.69 307 ARG A O 1
ATOM 2455 N N . LYS A 1 308 ? 3.264 -22.750 -4.204 1.00 95.00 308 LYS A N 1
ATOM 2456 C CA . LYS A 1 308 ? 2.622 -24.037 -4.488 1.00 95.00 308 LYS A CA 1
ATOM 2457 C C . LYS A 1 308 ? 2.220 -24.180 -5.955 1.00 95.00 308 LYS A C 1
ATOM 2459 O O . LYS A 1 308 ? 2.502 -25.209 -6.557 1.00 95.00 308 LYS A O 1
ATOM 2464 N N . THR A 1 309 ? 1.579 -23.160 -6.512 1.00 95.81 309 THR A N 1
ATOM 2465 C CA . THR A 1 309 ? 1.022 -23.159 -7.874 1.00 95.81 309 THR A CA 1
ATOM 2466 C C . THR A 1 309 ? 1.731 -22.175 -8.803 1.00 95.81 309 THR A C 1
ATOM 2468 O O . THR A 1 309 ? 1.523 -22.212 -10.012 1.00 95.81 309 THR A O 1
ATOM 2471 N N . ASN A 1 310 ? 2.602 -21.311 -8.263 1.00 96.56 310 ASN A N 1
ATOM 2472 C CA . ASN A 1 310 ? 3.219 -20.189 -8.974 1.00 96.56 310 ASN A CA 1
ATOM 2473 C C . ASN A 1 310 ? 2.203 -19.186 -9.547 1.00 96.56 310 ASN A C 1
ATOM 2475 O O . ASN A 1 310 ? 2.537 -18.466 -10.490 1.00 96.56 310 ASN A O 1
ATOM 2479 N N . SER A 1 311 ? 0.993 -19.105 -8.984 1.00 98.06 311 SER A N 1
ATOM 2480 C CA . SER A 1 311 ? 0.034 -18.077 -9.387 1.00 98.06 311 SER A CA 1
ATOM 2481 C C . SER A 1 311 ? 0.493 -16.711 -8.879 1.00 98.06 311 SER A C 1
ATOM 2483 O O . SER A 1 311 ? 1.116 -16.604 -7.820 1.00 98.06 311 SER A O 1
ATOM 2485 N N . TYR A 1 312 ? 0.201 -15.657 -9.638 1.00 98.56 312 TYR A N 1
ATOM 2486 C CA . TYR A 1 312 ? 0.477 -14.274 -9.263 1.00 98.56 312 TYR A CA 1
ATOM 2487 C C . TYR A 1 312 ? -0.743 -13.622 -8.640 1.00 98.56 312 TYR A C 1
ATOM 2489 O O . TYR A 1 312 ? -1.858 -13.749 -9.147 1.00 98.56 312 TYR A O 1
ATOM 2497 N N . TRP A 1 313 ? -0.502 -12.893 -7.556 1.00 98.44 313 TRP A N 1
ATOM 2498 C CA . TRP A 1 313 ? -1.520 -12.293 -6.711 1.00 98.44 313 TRP A CA 1
ATOM 2499 C C . TRP A 1 313 ? -1.258 -10.803 -6.539 1.00 98.44 313 TRP A C 1
ATOM 2501 O O . TRP A 1 313 ? -0.139 -10.398 -6.227 1.00 98.44 313 TRP A O 1
ATOM 2511 N N . LEU A 1 314 ? -2.299 -9.995 -6.708 1.00 96.94 314 LEU A N 1
ATOM 2512 C CA . LEU A 1 314 ? -2.252 -8.563 -6.419 1.00 96.94 314 LEU A CA 1
ATOM 2513 C C . LEU A 1 314 ? -2.596 -8.332 -4.948 1.00 96.94 314 LEU A C 1
ATOM 2515 O O . LEU A 1 314 ? -3.548 -8.932 -4.437 1.00 96.94 314 LEU A O 1
ATOM 2519 N N . GLN A 1 315 ? -1.824 -7.476 -4.280 1.00 95.88 315 GLN A N 1
ATOM 2520 C CA . GLN A 1 315 ? -1.926 -7.250 -2.842 1.00 95.88 315 GLN A CA 1
ATOM 2521 C C . GLN A 1 315 ? -3.230 -6.531 -2.485 1.00 95.88 315 GLN A C 1
ATOM 2523 O O . GLN A 1 315 ? -4.017 -7.089 -1.729 1.00 95.88 315 GLN A O 1
ATOM 2528 N N . THR A 1 316 ? -3.523 -5.363 -3.061 1.00 93.75 316 THR A N 1
ATOM 2529 C CA . THR A 1 316 ? -4.724 -4.569 -2.742 1.00 93.75 316 THR A CA 1
ATOM 2530 C C . THR A 1 316 ? -6.039 -5.347 -2.851 1.00 93.75 316 THR A C 1
ATOM 2532 O O . THR A 1 316 ? -6.810 -5.357 -1.885 1.00 93.75 316 THR A O 1
ATOM 2535 N N . PRO A 1 317 ? -6.342 -6.028 -3.974 1.00 91.19 317 PRO A N 1
ATOM 2536 C CA . PRO A 1 317 ? -7.569 -6.812 -4.083 1.00 91.19 317 PRO A CA 1
ATOM 2537 C C . PRO A 1 317 ? -7.456 -8.206 -3.440 1.00 91.19 317 PRO A C 1
ATOM 2539 O O . PRO A 1 317 ? -8.457 -8.921 -3.389 1.00 91.19 317 PRO A O 1
ATOM 2542 N N . GLY A 1 318 ? -6.263 -8.631 -3.003 1.00 92.19 318 GLY A N 1
ATOM 2543 C CA . GLY A 1 318 ? -6.011 -9.968 -2.459 1.00 92.19 318 GLY A CA 1
ATOM 2544 C C . GLY A 1 318 ? -6.335 -11.097 -3.440 1.00 92.19 318 GLY A C 1
ATOM 2545 O O . GLY A 1 318 ? -6.792 -12.158 -3.020 1.00 92.19 318 GLY A O 1
ATOM 2546 N N . LYS A 1 319 ? -6.174 -10.867 -4.748 1.00 94.19 319 LYS A N 1
ATOM 2547 C CA . LYS A 1 319 ? -6.711 -11.727 -5.816 1.00 94.19 319 LYS A CA 1
ATOM 2548 C C . LYS A 1 319 ? -5.612 -12.316 -6.687 1.00 94.19 319 LYS A C 1
ATOM 2550 O O . LYS A 1 319 ? -4.706 -11.598 -7.103 1.00 94.19 319 LYS A O 1
ATOM 2555 N N . ALA A 1 320 ? -5.742 -13.598 -7.011 1.00 97.06 320 ALA A N 1
ATOM 2556 C CA . ALA A 1 320 ? -4.930 -14.265 -8.017 1.00 97.06 320 ALA A CA 1
ATOM 2557 C C . ALA A 1 320 ? -5.358 -13.812 -9.414 1.00 97.06 320 ALA A C 1
ATOM 2559 O O . ALA A 1 320 ? -6.524 -13.950 -9.789 1.00 97.06 320 ALA A O 1
ATOM 2560 N N . VAL A 1 321 ? -4.418 -13.289 -10.191 1.00 96.88 321 VAL A N 1
ATOM 2561 C CA . VAL A 1 321 ? -4.691 -12.683 -11.499 1.00 96.88 321 VAL A CA 1
ATOM 2562 C C . VAL A 1 321 ? -3.991 -13.371 -12.659 1.00 96.88 321 VAL A C 1
ATOM 2564 O O . VAL A 1 321 ? -4.379 -13.118 -13.792 1.00 96.88 321 VAL A O 1
ATOM 2567 N N . VAL A 1 322 ? -3.001 -14.226 -12.402 1.00 97.69 322 VAL A N 1
ATOM 2568 C CA . VAL A 1 322 ? -2.340 -15.065 -13.414 1.00 97.69 322 VAL A CA 1
ATOM 2569 C C . VAL A 1 322 ? -2.021 -16.422 -12.790 1.00 97.69 322 VAL A C 1
ATOM 2571 O O . VAL A 1 322 ? -1.574 -16.474 -11.648 1.00 97.69 322 VAL A O 1
ATOM 2574 N N . GLY A 1 323 ? -2.200 -17.514 -13.532 1.00 97.25 323 GLY A N 1
ATOM 2575 C CA . GLY A 1 323 ? -1.848 -18.871 -13.105 1.00 97.25 323 GLY A CA 1
ATOM 2576 C C . GLY A 1 323 ? -3.043 -19.730 -12.687 1.00 97.25 323 GLY A C 1
ATOM 2577 O O . GLY A 1 323 ? -4.200 -19.398 -12.953 1.00 97.25 323 GLY A O 1
ATOM 2578 N N . GLU A 1 324 ? -2.759 -20.867 -12.052 1.00 96.00 324 GLU A N 1
ATOM 2579 C CA . GLU A 1 324 ? -3.745 -21.903 -11.706 1.00 96.00 324 GLU A CA 1
ATOM 2580 C C . GLU A 1 324 ? -4.900 -21.363 -10.856 1.00 96.00 324 GLU A C 1
ATOM 2582 O O . GLU A 1 324 ? -6.063 -21.695 -11.092 1.00 96.00 324 GLU A O 1
ATOM 2587 N N . LEU A 1 325 ? -4.583 -20.493 -9.896 1.00 96.00 325 LEU A N 1
ATOM 2588 C CA . LEU A 1 325 ? -5.536 -19.968 -8.925 1.00 96.00 325 LEU A CA 1
ATOM 2589 C C . LEU A 1 325 ? -6.249 -18.698 -9.406 1.00 96.00 325 LEU A C 1
ATOM 2591 O O . LEU A 1 325 ? -6.956 -18.080 -8.618 1.00 96.00 325 LEU A O 1
ATOM 2595 N N . THR A 1 326 ? -6.105 -18.303 -10.677 1.00 96.69 326 THR A N 1
ATOM 2596 C CA . THR A 1 326 ? -6.736 -17.093 -11.239 1.00 96.69 326 THR A CA 1
ATOM 2597 C C . THR A 1 326 ? -8.219 -16.972 -10.860 1.00 96.69 326 THR A C 1
ATOM 2599 O O . THR A 1 326 ? -9.003 -17.906 -11.032 1.00 96.69 326 THR A O 1
ATOM 2602 N N . GLY A 1 327 ? -8.603 -15.801 -10.344 1.00 90.50 327 GLY A N 1
ATOM 2603 C CA . GLY A 1 327 ? -9.953 -15.480 -9.870 1.00 90.50 327 GLY A CA 1
ATOM 2604 C C . GLY A 1 327 ? -10.201 -15.785 -8.391 1.00 90.50 327 GLY A C 1
ATOM 2605 O O . GLY A 1 327 ? -11.189 -15.310 -7.832 1.00 90.50 327 GLY A O 1
ATOM 2606 N N . LYS A 1 328 ? -9.310 -16.526 -7.723 1.00 92.62 328 LYS A N 1
ATOM 2607 C CA . LYS A 1 328 ? -9.399 -16.765 -6.277 1.00 92.62 328 LYS A CA 1
ATOM 2608 C C . LYS A 1 328 ? -9.021 -15.513 -5.493 1.00 92.62 328 LYS A C 1
ATOM 2610 O O . LYS A 1 328 ? -8.154 -14.746 -5.904 1.00 92.62 328 LYS A O 1
ATOM 2615 N N . ILE A 1 329 ? -9.679 -15.321 -4.352 1.00 88.50 329 ILE A N 1
ATOM 2616 C CA . ILE A 1 329 ? -9.507 -14.158 -3.477 1.00 88.50 329 ILE A CA 1
ATOM 2617 C C . ILE A 1 329 ? -9.159 -14.657 -2.078 1.00 88.50 329 ILE A C 1
ATOM 2619 O O . ILE A 1 329 ? -9.837 -15.534 -1.542 1.00 88.50 329 ILE A O 1
ATOM 2623 N N . MET A 1 330 ? -8.114 -14.091 -1.483 1.00 91.19 330 MET A N 1
ATOM 2624 C CA . MET A 1 330 ? -7.761 -14.329 -0.092 1.00 91.19 330 MET A CA 1
ATOM 2625 C C . MET A 1 330 ? -8.680 -13.550 0.841 1.00 91.19 330 MET A C 1
ATOM 2627 O O . MET A 1 330 ? -9.025 -12.390 0.601 1.00 91.19 330 MET A O 1
ATOM 2631 N N . LYS A 1 331 ? -9.037 -14.167 1.968 1.00 85.81 331 LYS A N 1
ATOM 2632 C CA . LYS A 1 331 ? -9.785 -13.473 3.013 1.00 85.81 331 LYS A CA 1
ATOM 2633 C C . LYS A 1 331 ? -8.862 -12.477 3.707 1.00 85.81 331 LYS A C 1
ATOM 2635 O O . LYS A 1 331 ? -7.923 -12.875 4.395 1.00 85.81 331 LYS A O 1
ATOM 2640 N N . ARG A 1 332 ? -9.162 -11.188 3.577 1.00 87.50 332 ARG A N 1
ATOM 2641 C CA . ARG A 1 332 ? -8.497 -10.144 4.354 1.00 87.50 332 ARG A CA 1
ATOM 2642 C C . ARG A 1 332 ? -8.826 -10.280 5.840 1.00 87.50 332 ARG A C 1
ATOM 2644 O O . ARG A 1 332 ? -9.952 -10.618 6.210 1.00 87.50 332 ARG A O 1
ATOM 2651 N N . LEU A 1 333 ? -7.837 -10.018 6.682 1.00 85.81 333 LEU A N 1
ATOM 2652 C CA . LEU A 1 333 ? -7.954 -10.049 8.132 1.00 85.81 333 LEU A CA 1
ATOM 2653 C C . LEU A 1 333 ? -7.812 -8.634 8.707 1.00 85.81 333 LEU A C 1
ATOM 2655 O O . LEU A 1 333 ? -7.065 -7.830 8.146 1.00 85.81 333 LEU A O 1
ATOM 2659 N N . PRO A 1 334 ? -8.503 -8.325 9.820 1.00 81.81 334 PRO A N 1
ATOM 2660 C CA . PRO A 1 334 ? -8.288 -7.080 10.544 1.00 81.81 334 PRO A CA 1
ATOM 2661 C C . PRO A 1 334 ? -6.832 -6.940 10.992 1.00 81.81 334 PRO A C 1
ATOM 2663 O O . PRO A 1 334 ? -6.227 -7.893 11.491 1.00 81.81 334 PRO A O 1
ATOM 2666 N N . SER A 1 335 ? -6.296 -5.740 10.816 1.00 87.31 335 SER A N 1
ATOM 2667 C CA . SER A 1 335 ? -4.951 -5.344 11.222 1.00 87.31 335 SER A CA 1
ATOM 2668 C C . SER A 1 335 ? -4.910 -3.836 11.422 1.00 87.31 335 SER A C 1
ATOM 2670 O O . SER A 1 335 ? -5.661 -3.106 10.772 1.00 87.31 335 SER A O 1
ATOM 2672 N N . ASP A 1 336 ? -3.988 -3.370 12.251 1.00 86.12 336 ASP A N 1
ATOM 2673 C CA . ASP A 1 336 ? -3.772 -1.951 12.502 1.00 86.12 336 ASP A CA 1
ATOM 2674 C C . ASP A 1 336 ? -2.421 -1.523 11.946 1.00 86.12 336 ASP A C 1
ATOM 2676 O O . ASP A 1 336 ? -1.406 -2.126 12.272 1.00 86.12 336 ASP A O 1
ATOM 2680 N N . VAL A 1 337 ? -2.372 -0.442 11.172 1.00 92.94 337 VAL A N 1
ATOM 2681 C CA . VAL A 1 337 ? -1.126 0.326 11.089 1.00 92.94 337 VAL A CA 1
ATOM 2682 C C . VAL A 1 337 ? -1.076 1.199 12.339 1.00 92.94 337 VAL A C 1
ATOM 2684 O O . VAL A 1 337 ? -2.060 1.854 12.681 1.00 92.94 337 VAL A O 1
ATOM 2687 N N . SER A 1 338 ? 0.034 1.147 13.069 1.00 93.06 338 SER A N 1
ATOM 2688 C CA . SER A 1 338 ? 0.185 1.832 14.353 1.00 93.06 338 SER A CA 1
ATOM 2689 C C . SER A 1 338 ? 1.636 2.219 14.588 1.00 93.06 338 SER A C 1
ATOM 2691 O O . SER A 1 338 ? 2.556 1.567 14.084 1.00 93.06 338 SER A O 1
ATOM 2693 N N . THR A 1 339 ? 1.845 3.239 15.419 1.00 95.75 339 THR A N 1
ATOM 2694 C CA . THR A 1 339 ? 3.146 3.421 16.065 1.00 95.75 339 THR A CA 1
ATOM 2695 C C . THR A 1 339 ? 3.400 2.255 17.025 1.00 95.75 339 THR A C 1
ATOM 2697 O O . THR A 1 339 ? 2.462 1.675 17.592 1.00 95.75 339 THR A O 1
ATOM 2700 N N . TYR A 1 340 ? 4.666 1.895 17.214 1.00 97.31 340 TYR A N 1
ATOM 2701 C CA . TYR A 1 340 ? 5.079 0.841 18.132 1.00 97.31 340 TYR A CA 1
ATOM 2702 C C . TYR A 1 340 ? 4.707 1.184 19.578 1.00 97.31 340 TYR A C 1
ATOM 2704 O O . TYR A 1 340 ? 4.263 0.310 20.323 1.00 97.31 340 TYR A O 1
ATOM 2712 N N . GLY A 1 341 ? 4.836 2.457 19.964 1.00 96.00 341 GLY A N 1
ATOM 2713 C CA . GLY A 1 341 ? 4.459 2.960 21.283 1.00 96.00 341 GLY A CA 1
ATOM 2714 C C . GLY A 1 341 ? 2.979 2.750 21.591 1.00 96.00 341 GLY A C 1
ATOM 2715 O O . GLY A 1 341 ? 2.652 2.159 22.621 1.00 96.00 341 GLY A O 1
ATOM 2716 N N . ASP A 1 342 ? 2.095 3.163 20.680 1.00 93.25 342 ASP A N 1
ATOM 2717 C CA . ASP A 1 342 ? 0.646 3.009 20.859 1.00 93.25 342 ASP A CA 1
ATOM 2718 C C . ASP A 1 342 ? 0.232 1.532 20.834 1.00 93.25 342 ASP A C 1
ATOM 2720 O O . ASP A 1 342 ? -0.608 1.091 21.628 1.00 93.25 342 ASP A O 1
ATOM 2724 N N . TRP A 1 343 ? 0.874 0.733 19.974 1.00 94.94 343 TRP A N 1
ATOM 2725 C CA . TRP A 1 343 ? 0.603 -0.697 19.884 1.00 94.94 343 TRP A CA 1
ATOM 2726 C C . TRP A 1 343 ? 0.981 -1.424 21.175 1.00 94.94 343 TRP A C 1
ATOM 2728 O O . TRP A 1 343 ? 0.159 -2.148 21.735 1.00 94.94 343 TRP A O 1
ATOM 2738 N N . LYS A 1 344 ? 2.194 -1.209 21.700 1.00 95.44 344 LYS A N 1
ATOM 2739 C CA . LYS A 1 344 ? 2.653 -1.896 22.916 1.00 95.44 344 LYS A CA 1
ATOM 2740 C C . LYS A 1 344 ? 1.942 -1.418 24.184 1.00 95.44 344 LYS A C 1
ATOM 2742 O O . LYS A 1 344 ? 1.808 -2.194 25.124 1.00 95.44 344 LYS A O 1
ATOM 2747 N N . ALA A 1 345 ? 1.459 -0.174 24.207 1.00 93.06 345 ALA A N 1
ATOM 2748 C CA . ALA A 1 345 ? 0.596 0.314 25.281 1.00 93.06 345 ALA A CA 1
ATOM 2749 C C . ALA A 1 345 ? -0.757 -0.418 25.295 1.00 93.06 345 ALA A C 1
ATOM 2751 O O . ALA A 1 345 ? -1.254 -0.770 26.363 1.00 93.06 345 ALA A O 1
ATOM 2752 N N . SER A 1 346 ? -1.315 -0.691 24.111 1.00 88.94 346 SER A N 1
ATOM 2753 C CA . SER A 1 346 ? -2.586 -1.414 23.953 1.00 88.94 346 SER A CA 1
ATOM 2754 C C . SER A 1 346 ? -2.426 -2.929 24.148 1.00 88.94 346 SER A C 1
ATOM 2756 O O . SER A 1 346 ? -3.324 -3.602 24.649 1.00 88.94 346 SER A O 1
ATOM 2758 N N . TYR A 1 347 ? -1.260 -3.472 23.787 1.00 93.12 347 TYR A N 1
ATOM 2759 C CA . TYR A 1 347 ? -0.953 -4.900 23.812 1.00 93.12 347 TYR A CA 1
ATOM 2760 C C . TYR A 1 347 ? 0.387 -5.165 24.522 1.00 93.12 347 TYR A C 1
ATOM 2762 O O . TYR A 1 347 ? 1.384 -5.483 23.870 1.00 93.12 347 TYR A O 1
ATOM 2770 N N . PRO A 1 348 ? 0.429 -5.108 25.866 1.00 94.19 348 PRO A N 1
ATOM 2771 C CA . PRO A 1 348 ? 1.671 -5.198 26.646 1.00 94.19 348 PRO A CA 1
ATOM 2772 C C . PRO A 1 348 ? 2.358 -6.572 26.604 1.00 94.19 348 PRO A C 1
ATOM 2774 O O . PRO A 1 348 ? 3.478 -6.711 27.080 1.00 94.19 348 PRO A O 1
ATOM 2777 N N . ASN A 1 349 ? 1.706 -7.586 26.030 1.00 95.12 349 ASN A N 1
ATOM 2778 C CA . ASN A 1 349 ? 2.281 -8.914 25.801 1.00 95.12 349 ASN A CA 1
ATOM 2779 C C . ASN A 1 349 ? 2.601 -9.168 24.317 1.00 95.12 349 ASN A C 1
ATOM 2781 O O . ASN A 1 349 ? 2.825 -10.316 23.935 1.00 95.12 349 ASN A O 1
ATOM 2785 N N . THR A 1 350 ? 2.577 -8.128 23.472 1.00 97.44 350 THR A N 1
ATOM 2786 C CA . THR A 1 350 ? 2.859 -8.279 22.041 1.00 97.44 350 THR A CA 1
ATOM 2787 C C . THR A 1 350 ? 4.256 -8.832 21.817 1.00 97.44 350 THR A C 1
ATOM 2789 O O . THR A 1 350 ? 5.220 -8.448 22.479 1.00 97.44 350 THR A O 1
ATOM 2792 N N . GLN A 1 351 ? 4.366 -9.708 20.829 1.00 98.19 351 GLN A N 1
ATOM 2793 C CA . GLN A 1 351 ? 5.651 -10.125 20.290 1.00 98.19 351 GLN A CA 1
ATOM 2794 C C . GLN A 1 351 ? 6.009 -9.201 19.120 1.00 98.19 351 GLN A C 1
ATOM 2796 O O . GLN A 1 351 ? 5.125 -8.715 18.413 1.00 98.19 351 GLN A O 1
ATOM 2801 N N . VAL A 1 352 ? 7.288 -8.923 18.909 1.00 98.69 352 VAL A N 1
ATOM 2802 C CA . VAL A 1 352 ? 7.762 -8.021 17.851 1.00 98.69 352 VAL A CA 1
ATOM 2803 C C . VAL A 1 352 ? 8.603 -8.819 16.872 1.00 98.69 352 VAL A C 1
ATOM 2805 O O . VAL A 1 352 ? 9.445 -9.605 17.296 1.00 98.69 352 VAL A O 1
ATOM 2808 N N . LEU A 1 353 ? 8.377 -8.655 15.568 1.00 98.62 353 LEU A N 1
ATOM 2809 C CA . LEU A 1 353 ? 9.183 -9.326 14.549 1.00 98.62 353 LEU A CA 1
ATOM 2810 C C . LEU A 1 353 ? 10.671 -8.999 14.761 1.00 98.62 353 LEU A C 1
ATOM 2812 O O . LEU A 1 353 ? 11.066 -7.832 14.774 1.00 98.62 353 LEU A O 1
ATOM 2816 N N . SER A 1 354 ? 11.482 -10.041 14.940 1.00 97.06 354 SER A N 1
ATOM 2817 C CA . SER A 1 354 ? 12.901 -9.927 15.277 1.00 97.06 354 SER A CA 1
ATOM 2818 C C . SER A 1 354 ? 13.739 -9.481 14.079 1.00 97.06 354 SER A C 1
ATOM 2820 O O . SER A 1 354 ? 13.487 -9.874 12.939 1.00 97.06 354 SER A O 1
ATOM 2822 N N . LYS A 1 355 ? 14.832 -8.752 14.342 1.00 93.56 355 LYS A N 1
ATOM 2823 C CA . LYS A 1 355 ? 15.884 -8.510 13.335 1.00 93.56 355 LYS A CA 1
ATOM 2824 C C . LYS A 1 355 ? 16.625 -9.792 12.936 1.00 93.56 355 LYS A C 1
ATOM 2826 O O . LYS A 1 355 ? 17.262 -9.821 11.881 1.00 93.56 355 LYS A O 1
ATOM 2831 N N . ASN A 1 356 ? 16.554 -10.853 13.745 1.00 92.81 356 ASN A N 1
ATOM 2832 C CA . ASN A 1 356 ? 17.129 -12.161 13.436 1.00 92.81 356 ASN A CA 1
ATOM 2833 C C . ASN A 1 356 ? 16.256 -12.932 12.431 1.00 92.81 356 ASN A C 1
ATOM 2835 O O . ASN A 1 356 ? 15.611 -13.936 12.732 1.00 92.81 356 ASN A O 1
ATOM 2839 N N . THR A 1 357 ? 16.247 -12.406 11.217 1.00 92.12 357 THR A N 1
ATOM 2840 C CA . THR A 1 357 ? 15.462 -12.869 10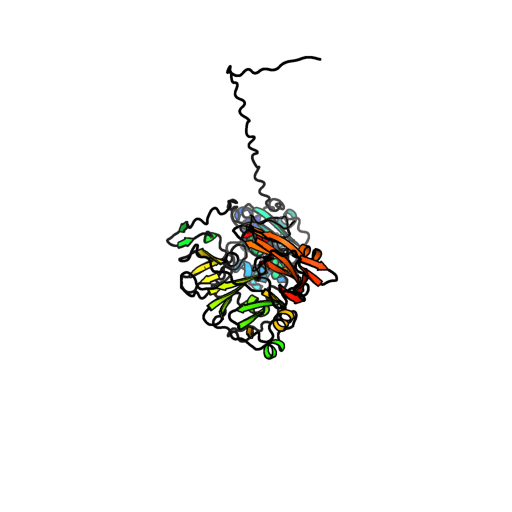.066 1.00 92.12 357 THR A CA 1
ATOM 2841 C C . THR A 1 357 ? 16.124 -14.013 9.297 1.00 92.12 357 THR A C 1
ATOM 2843 O O . THR A 1 357 ? 15.508 -14.576 8.403 1.00 92.12 357 THR A O 1
ATOM 2846 N N . GLY A 1 358 ? 17.390 -14.331 9.591 1.00 87.56 358 GLY A N 1
ATOM 2847 C CA . GLY A 1 358 ? 18.205 -15.236 8.771 1.00 87.56 358 GLY A CA 1
ATOM 2848 C C . GLY A 1 358 ? 18.798 -14.591 7.508 1.00 87.56 358 GLY A C 1
ATOM 2849 O O . GLY A 1 358 ? 19.529 -15.257 6.779 1.00 87.56 358 GLY A O 1
ATOM 2850 N N . HIS A 1 359 ? 18.547 -13.298 7.267 1.00 84.50 359 HIS A N 1
ATOM 2851 C CA . HIS A 1 359 ? 19.073 -12.545 6.124 1.00 84.50 359 HIS A CA 1
ATOM 2852 C C . HIS A 1 359 ? 20.051 -11.448 6.566 1.00 84.50 359 HIS A C 1
ATOM 2854 O O . HIS A 1 359 ? 19.892 -10.841 7.627 1.00 84.50 359 HIS A O 1
ATOM 2860 N N . TYR A 1 360 ? 21.067 -11.172 5.741 1.00 73.81 360 TYR A N 1
ATOM 2861 C CA . TYR A 1 360 ? 22.030 -10.103 6.011 1.00 73.81 360 TYR A CA 1
ATOM 2862 C C . TYR A 1 360 ? 21.387 -8.731 5.773 1.00 73.81 360 TYR A C 1
ATOM 2864 O O . TYR A 1 360 ? 21.291 -8.253 4.646 1.00 73.81 360 TYR A O 1
ATOM 2872 N N . SER A 1 361 ? 20.940 -8.093 6.850 1.00 79.94 361 SER A N 1
ATOM 2873 C CA . SER A 1 361 ? 20.458 -6.714 6.854 1.00 79.94 361 SER A CA 1
ATOM 2874 C C . SER A 1 361 ? 20.597 -6.137 8.258 1.00 79.94 361 SER A C 1
ATOM 2876 O O . SER A 1 361 ? 20.360 -6.810 9.259 1.00 79.94 361 SER A O 1
ATOM 2878 N N . ILE A 1 362 ? 20.984 -4.865 8.335 1.00 74.38 362 ILE A N 1
ATOM 2879 C CA . ILE A 1 362 ? 21.117 -4.140 9.606 1.00 74.38 362 ILE A CA 1
ATOM 2880 C C . ILE A 1 362 ? 19.816 -3.442 10.035 1.00 74.38 362 ILE A C 1
ATOM 2882 O O . ILE A 1 362 ? 19.774 -2.867 11.120 1.00 74.38 362 ILE A O 1
ATOM 2886 N N . TYR A 1 363 ? 18.774 -3.466 9.188 1.00 86.31 363 TYR A N 1
ATOM 2887 C CA . TYR A 1 363 ? 17.446 -2.862 9.416 1.00 86.31 363 TYR A CA 1
ATOM 2888 C C . TYR A 1 363 ? 17.481 -1.418 9.939 1.00 86.31 363 TYR A C 1
ATOM 2890 O O . TYR A 1 363 ? 16.651 -1.006 10.749 1.00 86.31 363 TYR A O 1
ATOM 2898 N N . ARG A 1 364 ? 18.463 -0.643 9.464 1.00 80.56 364 ARG A N 1
ATOM 2899 C CA . ARG A 1 364 ? 18.618 0.781 9.762 1.00 80.56 364 ARG A CA 1
ATOM 2900 C C . ARG A 1 364 ? 18.152 1.609 8.569 1.00 80.56 364 ARG A C 1
ATOM 2902 O O . ARG A 1 364 ? 18.593 1.364 7.449 1.00 80.56 364 ARG A O 1
ATOM 2909 N N . GLY A 1 365 ? 17.307 2.603 8.833 1.00 78.62 365 GLY A N 1
ATOM 2910 C CA . GLY A 1 365 ? 16.740 3.477 7.805 1.00 78.62 365 GLY A CA 1
ATOM 2911 C C . GLY A 1 365 ? 15.729 2.770 6.899 1.00 78.62 365 GLY A C 1
ATOM 2912 O O . GLY A 1 365 ? 15.613 1.539 6.891 1.00 78.62 365 GLY A O 1
ATOM 2913 N N . ASP A 1 366 ? 15.006 3.567 6.127 1.00 82.38 366 ASP A N 1
ATOM 2914 C CA . ASP A 1 366 ? 14.068 3.099 5.112 1.00 82.38 366 ASP A CA 1
ATOM 2915 C C . ASP A 1 366 ? 14.777 3.040 3.746 1.00 82.38 366 ASP A C 1
ATOM 2917 O O . ASP A 1 366 ? 15.342 4.055 3.334 1.00 82.38 366 ASP A O 1
ATOM 2921 N N . PRO A 1 367 ? 14.806 1.885 3.048 1.00 83.25 367 PRO A N 1
ATOM 2922 C CA . PRO A 1 367 ? 15.388 1.802 1.708 1.00 83.25 367 PRO A CA 1
ATOM 2923 C C . PRO A 1 367 ? 14.631 2.650 0.673 1.00 83.25 367 PRO A C 1
ATOM 2925 O O . PRO A 1 367 ? 15.184 2.914 -0.388 1.00 83.25 367 PRO A O 1
ATOM 2928 N N . TYR A 1 368 ? 13.416 3.104 0.994 1.00 84.56 368 TYR A N 1
ATOM 2929 C CA . TYR A 1 368 ? 12.597 3.988 0.163 1.00 84.56 368 TYR A CA 1
ATOM 2930 C C . TYR A 1 368 ? 12.552 5.430 0.695 1.00 84.56 368 TYR A C 1
ATOM 2932 O O . TYR A 1 368 ? 11.691 6.219 0.297 1.00 84.56 368 TYR A O 1
ATOM 2940 N N . ALA A 1 369 ? 13.476 5.804 1.591 1.00 81.25 369 ALA A N 1
ATOM 2941 C CA . ALA A 1 369 ? 13.546 7.157 2.132 1.00 81.25 369 ALA A CA 1
ATOM 2942 C C . ALA A 1 369 ? 13.596 8.206 1.006 1.00 81.25 369 ALA A C 1
ATOM 2944 O O . ALA A 1 369 ? 14.383 8.092 0.074 1.00 81.25 369 ALA A O 1
ATOM 2945 N N . GLY A 1 370 ? 12.753 9.237 1.106 1.00 78.56 370 GLY A N 1
ATOM 2946 C CA . GLY A 1 370 ? 12.625 10.288 0.090 1.00 78.56 370 GLY A CA 1
ATOM 2947 C C . GLY A 1 370 ? 11.545 10.012 -0.961 1.00 78.56 370 GLY A C 1
ATOM 2948 O O . GLY A 1 370 ? 10.921 10.964 -1.444 1.00 78.56 370 GLY A O 1
ATOM 2949 N N . TYR A 1 371 ? 11.217 8.741 -1.227 1.00 81.81 371 TYR A N 1
ATOM 2950 C CA . TYR A 1 371 ? 10.178 8.388 -2.194 1.00 81.81 371 TYR A CA 1
ATOM 2951 C C . TYR A 1 371 ? 8.822 8.968 -1.796 1.00 81.81 371 TYR A C 1
ATOM 2953 O O . TYR A 1 371 ? 8.184 9.619 -2.618 1.00 81.81 371 TYR A O 1
ATOM 2961 N N . GLU A 1 372 ? 8.392 8.814 -0.541 1.00 80.38 372 GLU A N 1
ATOM 2962 C CA . GLU A 1 372 ? 7.088 9.327 -0.091 1.00 80.38 372 GLU A CA 1
ATOM 2963 C C . GLU A 1 372 ? 6.937 10.845 -0.292 1.00 80.38 372 GLU A C 1
ATOM 2965 O O . GLU A 1 372 ? 5.848 11.331 -0.585 1.00 80.38 372 GLU A O 1
ATOM 2970 N N . SER A 1 373 ? 8.035 11.599 -0.165 1.00 78.56 373 SER A N 1
ATOM 2971 C CA . SER A 1 373 ? 8.047 13.056 -0.347 1.00 78.56 373 SER A CA 1
ATOM 2972 C C . SER A 1 373 ? 8.150 13.506 -1.807 1.00 78.56 373 SER A C 1
ATOM 2974 O O . SER A 1 373 ? 7.893 14.671 -2.111 1.00 78.56 373 SER A O 1
ATOM 2976 N N . SER A 1 374 ? 8.527 12.603 -2.713 1.00 83.50 374 SER A N 1
ATOM 2977 C CA . SER A 1 374 ? 8.601 12.868 -4.149 1.00 83.50 374 SER A CA 1
ATOM 2978 C C . SER A 1 374 ? 7.228 12.712 -4.799 1.00 83.50 374 SER A C 1
ATOM 2980 O O . SER A 1 374 ? 6.489 11.784 -4.490 1.00 83.50 374 SER A O 1
ATOM 2982 N N . SER A 1 375 ? 6.900 13.563 -5.771 1.00 79.75 375 SER A N 1
ATOM 2983 C CA . SER A 1 375 ? 5.679 13.399 -6.579 1.00 79.75 375 SER A CA 1
ATOM 2984 C C . SER A 1 375 ? 5.793 12.294 -7.641 1.00 79.75 375 SER A C 1
ATOM 2986 O O . SER A 1 375 ? 4.777 11.896 -8.207 1.00 79.75 375 SER A O 1
ATOM 2988 N N . SER A 1 376 ? 7.001 11.779 -7.900 1.00 78.75 376 SER A N 1
ATOM 2989 C CA . SER A 1 376 ? 7.260 10.766 -8.929 1.00 78.75 376 SER A CA 1
ATOM 2990 C C . SER A 1 376 ? 6.660 9.413 -8.562 1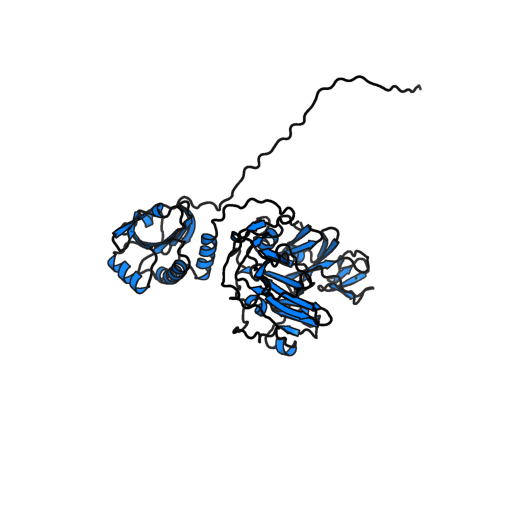.00 78.75 376 SER A C 1
ATOM 2992 O O . SER A 1 376 ? 6.968 8.865 -7.506 1.00 78.75 376 SER A O 1
ATOM 2994 N N . VAL A 1 377 ? 5.866 8.834 -9.459 1.00 83.50 377 VAL A N 1
ATOM 2995 C CA . VAL A 1 377 ? 5.491 7.414 -9.412 1.00 83.50 377 VAL A CA 1
ATOM 2996 C C . VAL A 1 377 ? 6.517 6.648 -10.245 1.00 83.50 377 VAL A C 1
ATOM 2998 O O . VAL A 1 377 ? 6.681 6.946 -11.428 1.00 83.50 377 VAL A O 1
ATOM 3001 N N . TRP A 1 378 ? 7.251 5.718 -9.627 1.00 79.19 378 TRP A N 1
ATOM 3002 C CA . TRP A 1 378 ? 8.387 5.045 -10.279 1.00 79.19 378 TRP A CA 1
ATOM 3003 C C . TRP A 1 378 ? 7.975 4.021 -11.339 1.00 79.19 378 TRP A C 1
ATOM 3005 O O . TRP A 1 378 ? 8.724 3.784 -12.282 1.00 79.19 378 TRP A O 1
ATOM 3015 N N . TYR A 1 379 ? 6.781 3.441 -11.218 1.00 86.88 379 TYR A N 1
ATOM 3016 C CA . TYR A 1 379 ? 6.313 2.371 -12.097 1.00 86.88 379 TYR A CA 1
ATOM 3017 C C . TYR A 1 379 ? 4.911 2.671 -12.640 1.00 86.88 379 TYR A C 1
ATOM 3019 O O . TYR A 1 379 ? 4.174 3.461 -12.051 1.00 86.88 379 TYR A O 1
ATOM 3027 N N . PRO A 1 380 ? 4.524 2.080 -13.782 1.00 82.56 380 PRO A N 1
ATOM 3028 C CA . PRO A 1 380 ? 3.299 2.462 -14.462 1.00 82.56 380 PRO A CA 1
ATOM 3029 C C . PRO A 1 380 ? 2.057 1.993 -13.704 1.00 82.56 380 PRO A C 1
ATOM 3031 O O . PRO A 1 380 ? 2.048 0.950 -13.039 1.00 82.56 380 PRO A O 1
ATOM 3034 N N . VAL A 1 381 ? 0.983 2.758 -13.878 1.00 86.31 381 VAL A N 1
ATOM 3035 C CA . VAL A 1 381 ? -0.362 2.436 -13.406 1.00 86.31 381 VAL A CA 1
ATOM 3036 C C . VAL A 1 381 ? -1.345 2.392 -14.564 1.00 86.31 381 VAL A C 1
ATOM 3038 O O . VAL A 1 381 ? -1.158 3.068 -15.572 1.00 86.31 381 VAL A O 1
ATOM 3041 N N . GLN A 1 382 ? -2.376 1.558 -14.439 1.00 86.12 382 GLN A N 1
ATOM 3042 C CA . GLN A 1 382 ? -3.352 1.340 -15.509 1.00 86.12 382 GLN A CA 1
ATOM 3043 C C . GLN A 1 382 ? -4.452 2.407 -15.549 1.00 86.12 382 GLN A C 1
ATOM 3045 O O . GLN A 1 382 ? -5.111 2.570 -16.573 1.00 86.12 382 GLN A O 1
ATOM 3050 N N . ALA A 1 383 ? -4.656 3.140 -14.453 1.00 86.81 383 ALA A N 1
ATOM 3051 C CA . ALA A 1 383 ? -5.578 4.264 -14.400 1.00 86.81 383 ALA A CA 1
ATOM 3052 C C . ALA A 1 383 ? -5.008 5.386 -13.527 1.00 86.81 383 ALA A C 1
ATOM 3054 O O . ALA A 1 383 ? -4.421 5.141 -12.475 1.00 86.81 383 ALA A O 1
ATOM 3055 N N . GLU A 1 384 ? -5.207 6.622 -13.978 1.00 85.19 384 GLU A N 1
ATOM 3056 C CA . GLU A 1 384 ? -4.754 7.840 -13.312 1.00 85.19 384 GLU A CA 1
ATOM 3057 C C . GLU A 1 384 ? -5.912 8.830 -13.196 1.00 85.19 384 GLU A C 1
ATOM 3059 O O . GLU A 1 384 ? -6.831 8.846 -14.019 1.00 85.19 384 GLU A O 1
ATOM 3064 N N . ASN A 1 385 ? -5.848 9.679 -12.175 1.00 86.19 385 ASN A N 1
ATOM 3065 C CA . ASN A 1 385 ? -6.789 10.764 -11.968 1.00 86.19 385 ASN A CA 1
ATOM 3066 C C . ASN A 1 385 ? -6.103 11.916 -11.231 1.00 86.19 385 ASN A C 1
ATOM 3068 O O . ASN A 1 385 ? -5.397 11.694 -10.248 1.00 86.19 385 ASN A O 1
ATOM 3072 N N . ASP A 1 386 ? -6.338 13.137 -11.700 1.00 87.31 386 ASP A N 1
ATOM 3073 C CA . ASP A 1 386 ? -5.675 14.361 -11.250 1.00 87.31 386 ASP A CA 1
ATOM 3074 C C . ASP A 1 386 ? -6.476 15.162 -10.210 1.00 87.31 386 ASP A C 1
ATOM 3076 O O . ASP A 1 386 ? -6.063 16.257 -9.829 1.00 87.31 386 ASP A O 1
ATOM 3080 N N . VAL A 1 387 ? -7.593 14.622 -9.698 1.00 91.06 387 VAL A N 1
ATOM 3081 C CA . VAL A 1 387 ? -8.384 15.273 -8.635 1.00 91.06 387 VAL A CA 1
ATOM 3082 C C . VAL A 1 387 ? -7.552 15.453 -7.364 1.00 91.06 387 VAL A C 1
ATOM 3084 O O . VAL A 1 387 ? -7.740 16.431 -6.641 1.00 91.06 387 VAL A O 1
ATOM 3087 N N . LEU A 1 388 ? -6.618 14.537 -7.103 1.00 92.31 388 LEU A N 1
ATOM 3088 C CA . LEU A 1 388 ? -5.643 14.621 -6.021 1.00 92.31 388 LEU A CA 1
ATOM 3089 C C . LEU A 1 388 ? -4.229 14.455 -6.588 1.00 92.31 388 LEU A C 1
ATOM 3091 O O . LEU A 1 388 ? -4.029 13.849 -7.640 1.00 92.31 388 LEU A O 1
ATOM 3095 N N . GLY A 1 389 ? -3.224 14.962 -5.869 1.00 90.81 389 GLY A N 1
ATOM 3096 C CA . GLY A 1 389 ? -1.831 14.666 -6.204 1.00 90.81 389 GLY A CA 1
ATOM 3097 C C . GLY A 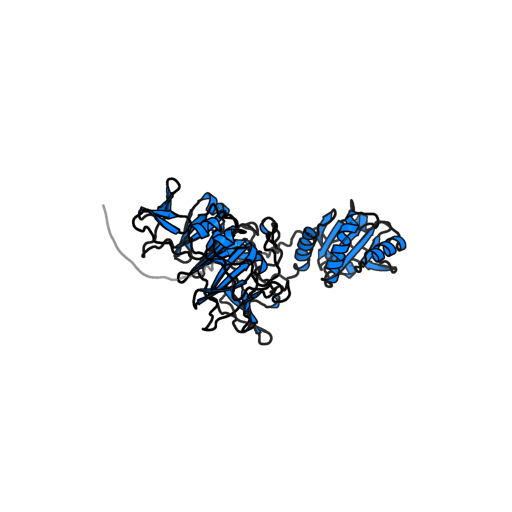1 389 ? -1.568 13.159 -6.142 1.00 90.81 389 GLY A C 1
ATOM 3098 O O . GLY A 1 389 ? -2.117 12.474 -5.284 1.00 90.81 389 GLY A O 1
ATOM 3099 N N . SER A 1 390 ? -0.706 12.633 -7.016 1.00 91.25 390 SER A N 1
ATOM 3100 C CA . SER A 1 390 ? -0.473 11.184 -7.148 1.00 91.25 390 SER A CA 1
ATOM 3101 C C . SER A 1 390 ? -0.122 10.494 -5.824 1.00 91.25 390 SER A C 1
ATOM 3103 O O . SER A 1 390 ? -0.585 9.388 -5.575 1.00 91.25 390 SER A O 1
ATOM 3105 N N . LYS A 1 391 ? 0.642 11.150 -4.941 1.00 92.69 391 LYS A N 1
ATOM 3106 C CA . LYS A 1 391 ? 0.967 10.644 -3.593 1.00 92.69 391 LYS A CA 1
ATOM 3107 C C . LYS A 1 391 ? 0.209 11.342 -2.466 1.00 92.69 391 LYS A C 1
ATOM 3109 O O . LYS A 1 391 ? 0.656 11.336 -1.323 1.00 92.69 391 LYS A O 1
ATOM 3114 N N . GLU A 1 392 ? -0.937 11.950 -2.766 1.00 94.94 392 GLU A N 1
ATOM 3115 C CA . GLU A 1 392 ? -1.860 12.349 -1.707 1.00 94.94 392 GLU A CA 1
ATOM 3116 C C . GLU A 1 392 ? -2.281 11.093 -0.940 1.00 94.94 392 GLU A C 1
ATOM 3118 O O . GLU A 1 392 ? -2.645 10.077 -1.536 1.00 94.94 392 GLU A O 1
ATOM 3123 N N . LEU A 1 393 ? -2.166 11.155 0.383 1.00 95.38 393 LEU A N 1
ATOM 3124 C CA . LEU A 1 393 ? -2.426 10.014 1.241 1.00 95.38 393 LEU A CA 1
ATOM 3125 C C . LEU A 1 393 ? -3.931 9.885 1.460 1.00 95.38 393 LEU A C 1
ATOM 3127 O O . LEU A 1 393 ? -4.592 10.827 1.914 1.00 95.38 393 LEU A O 1
ATOM 3131 N N . VAL A 1 394 ? -4.462 8.707 1.159 1.00 97.06 394 VAL A N 1
ATOM 3132 C CA . VAL A 1 394 ? -5.870 8.378 1.353 1.00 97.06 394 VAL A CA 1
ATOM 3133 C C . VAL A 1 394 ? -6.017 7.153 2.243 1.00 97.06 394 VAL A C 1
ATOM 3135 O O . VAL A 1 394 ? -5.211 6.226 2.205 1.00 97.06 394 VAL A O 1
ATOM 3138 N N . LEU A 1 395 ? -7.087 7.151 3.028 1.00 95.81 395 LEU A N 1
ATOM 3139 C CA . LEU A 1 395 ? -7.631 5.956 3.651 1.00 95.81 395 LEU A CA 1
ATOM 3140 C C . LEU A 1 395 ? -8.746 5.432 2.764 1.00 95.81 395 LEU A C 1
ATOM 3142 O O . LEU A 1 395 ? -9.792 6.061 2.630 1.00 95.81 395 LEU A O 1
ATOM 3146 N N . GLY A 1 396 ? -8.493 4.302 2.126 1.00 94.25 396 GLY A N 1
ATOM 3147 C CA . GLY A 1 396 ? -9.441 3.611 1.276 1.00 94.25 396 GLY A CA 1
ATOM 3148 C C . GLY A 1 396 ? -10.193 2.519 2.028 1.00 94.25 396 GLY A C 1
ATOM 3149 O O . GLY A 1 396 ? -9.655 1.851 2.914 1.00 94.25 396 GLY A O 1
ATOM 3150 N N . ILE A 1 397 ? -11.445 2.299 1.649 1.00 90.94 397 ILE A N 1
ATOM 3151 C CA . ILE A 1 397 ? -12.229 1.144 2.074 1.00 90.94 397 ILE A CA 1
ATOM 3152 C C . ILE A 1 397 ? -13.090 0.639 0.920 1.00 90.94 397 ILE A C 1
ATOM 3154 O O . ILE A 1 397 ? -13.569 1.421 0.100 1.00 90.94 397 ILE A O 1
ATOM 3158 N N . ARG A 1 398 ? -13.285 -0.681 0.849 1.00 86.44 398 ARG A N 1
ATOM 3159 C CA . ARG A 1 398 ? -14.197 -1.315 -0.104 1.00 86.44 398 ARG A CA 1
ATOM 3160 C C . ARG A 1 398 ? -15.168 -2.226 0.638 1.00 86.44 398 ARG A C 1
ATOM 3162 O O . ARG A 1 398 ? -14.751 -3.249 1.174 1.00 86.44 398 ARG A O 1
ATOM 3169 N N . LEU A 1 399 ? -16.449 -1.862 0.657 1.00 84.12 399 LEU A N 1
ATOM 3170 C CA . LEU A 1 399 ? -17.531 -2.630 1.286 1.00 84.12 399 LEU A CA 1
ATOM 3171 C C . LEU A 1 399 ? -18.636 -2.858 0.261 1.00 84.12 399 LEU A C 1
ATOM 3173 O O . LEU A 1 399 ? -19.013 -1.933 -0.455 1.00 84.12 399 LEU A O 1
ATOM 3177 N N . ASP A 1 400 ? -19.117 -4.097 0.160 1.00 80.19 400 ASP A N 1
ATOM 3178 C CA . ASP A 1 400 ? -20.240 -4.477 -0.709 1.00 80.19 400 ASP A CA 1
ATOM 3179 C C . ASP A 1 400 ? -20.089 -3.977 -2.160 1.00 80.19 400 ASP A C 1
ATOM 3181 O O . ASP A 1 400 ? -21.006 -3.460 -2.794 1.00 80.19 400 ASP A O 1
ATOM 3185 N N . GLY A 1 401 ? -18.864 -4.105 -2.686 1.00 79.56 401 GLY A N 1
ATOM 3186 C CA . GLY A 1 401 ? -18.502 -3.703 -4.047 1.00 79.56 401 GLY A CA 1
ATOM 3187 C C . GLY A 1 401 ? -18.297 -2.200 -4.252 1.00 79.56 401 GLY A C 1
ATOM 3188 O O . GLY A 1 401 ? -17.882 -1.812 -5.338 1.00 79.56 401 GLY A O 1
ATOM 3189 N N . LYS A 1 402 ? -18.527 -1.363 -3.235 1.00 87.12 402 LYS A N 1
ATOM 3190 C CA . LYS A 1 402 ? -18.321 0.088 -3.286 1.00 87.12 402 LYS A CA 1
ATOM 3191 C C . LYS A 1 402 ? -16.984 0.471 -2.677 1.00 87.12 402 LYS A C 1
ATOM 3193 O O . LYS A 1 402 ? -16.734 0.178 -1.510 1.00 87.12 402 LYS A O 1
ATOM 3198 N N . ALA A 1 403 ? -16.139 1.125 -3.468 1.00 92.31 403 ALA A N 1
ATOM 3199 C CA . ALA A 1 403 ? -14.893 1.720 -3.006 1.00 92.31 403 ALA A CA 1
ATOM 3200 C C . ALA A 1 403 ? -15.116 3.187 -2.610 1.00 92.31 403 ALA A C 1
ATOM 3202 O O . ALA A 1 403 ? -15.787 3.933 -3.325 1.00 92.31 403 ALA A O 1
ATOM 3203 N N . LYS A 1 404 ? -14.542 3.603 -1.481 1.00 96.56 404 LYS A N 1
ATOM 3204 C CA . LYS A 1 404 ? -14.524 4.998 -1.038 1.00 96.56 404 LYS A CA 1
ATOM 3205 C C . LYS A 1 404 ? -13.160 5.352 -0.460 1.00 96.56 404 LYS A C 1
ATOM 3207 O O . LYS A 1 404 ? -12.558 4.531 0.229 1.00 96.56 404 LYS A O 1
ATOM 3212 N N . ALA A 1 405 ? -12.695 6.566 -0.727 1.00 97.56 405 ALA A N 1
ATOM 3213 C CA . ALA A 1 405 ? -11.441 7.102 -0.217 1.00 97.56 405 ALA A CA 1
ATOM 3214 C C . ALA A 1 405 ? -11.658 8.395 0.573 1.00 97.56 405 ALA A C 1
ATOM 3216 O O . ALA A 1 405 ? -12.395 9.295 0.161 1.00 97.56 405 ALA A O 1
ATOM 3217 N N . TYR A 1 406 ? -10.956 8.488 1.698 1.00 97.94 406 TYR A N 1
ATOM 3218 C CA . TYR A 1 406 ? -10.924 9.636 2.592 1.00 97.94 406 TYR A CA 1
ATOM 3219 C C . TYR A 1 406 ? -9.525 10.252 2.562 1.00 97.94 406 TYR A C 1
ATOM 3221 O O . TYR A 1 406 ? -8.542 9.583 2.876 1.00 97.94 406 TYR A O 1
ATOM 3229 N N . VAL A 1 407 ? -9.411 11.528 2.193 1.00 97.50 407 VAL A N 1
ATOM 3230 C CA . VAL A 1 407 ? -8.116 12.228 2.168 1.00 97.50 407 VAL A CA 1
ATOM 3231 C C . VAL A 1 407 ? -7.624 12.437 3.598 1.00 97.50 407 VAL A C 1
ATOM 3233 O O . VAL A 1 407 ? -8.299 13.096 4.388 1.00 97.50 407 VAL A O 1
ATOM 3236 N N . VAL A 1 408 ? -6.435 11.933 3.940 1.00 96.00 408 VAL A N 1
ATOM 3237 C CA . VAL A 1 408 ? -5.936 11.941 5.329 1.00 96.00 408 VAL A CA 1
ATOM 3238 C C . VAL A 1 408 ? -5.842 13.354 5.909 1.00 96.00 408 VAL A C 1
ATOM 3240 O O . VAL A 1 408 ? -6.218 13.576 7.061 1.00 96.00 408 VAL A O 1
ATOM 3243 N N . LYS A 1 409 ? -5.422 14.342 5.108 1.00 95.25 409 LYS A N 1
ATOM 3244 C CA . LYS A 1 409 ? -5.395 15.756 5.528 1.00 95.25 409 LYS A CA 1
ATOM 3245 C C . LYS A 1 409 ? -6.772 16.273 5.933 1.00 95.25 409 LYS A C 1
ATOM 3247 O O . LYS A 1 409 ? -6.877 17.026 6.892 1.00 95.25 409 LYS A O 1
ATOM 3252 N N . LYS A 1 410 ? -7.818 15.831 5.240 1.00 95.56 410 LYS A N 1
ATOM 3253 C CA . LYS A 1 410 ? -9.187 16.229 5.539 1.00 95.56 410 LYS A CA 1
ATOM 3254 C C . LYS A 1 410 ? -9.694 15.572 6.826 1.00 95.56 410 LYS A C 1
ATOM 3256 O O . LYS A 1 410 ? -10.266 16.242 7.678 1.00 95.56 410 LYS A O 1
ATOM 3261 N N . ILE A 1 411 ? -9.409 14.284 7.016 1.00 95.12 411 ILE A N 1
ATOM 3262 C CA . ILE A 1 411 ? -9.759 13.568 8.255 1.00 95.12 411 ILE A CA 1
ATOM 3263 C C . ILE A 1 411 ? -9.046 14.211 9.454 1.00 95.12 411 ILE A C 1
ATOM 3265 O O . ILE A 1 411 ? -9.635 14.339 10.519 1.00 95.12 411 ILE A O 1
ATOM 3269 N N . LYS A 1 412 ? -7.805 14.687 9.284 1.00 95.56 412 LYS A N 1
ATOM 3270 C CA . LYS A 1 412 ? -7.083 15.452 10.313 1.00 95.56 412 LYS A CA 1
ATOM 3271 C C . LYS A 1 412 ? -7.816 16.728 10.733 1.00 95.56 412 LYS A C 1
ATOM 3273 O O . LYS A 1 412 ? -7.821 17.057 11.918 1.00 95.56 412 LYS A O 1
ATOM 3278 N N . GLU A 1 413 ? -8.384 17.458 9.778 1.00 95.25 413 GLU A N 1
ATOM 3279 C CA . GLU A 1 413 ? -9.129 18.695 10.035 1.00 95.25 413 GLU A CA 1
ATOM 3280 C C . GLU A 1 413 ? -10.455 18.412 10.752 1.00 95.25 413 GLU A C 1
ATOM 3282 O O . GLU A 1 413 ? -10.776 19.079 11.736 1.00 95.25 413 GLU A O 1
ATOM 3287 N N . GLU A 1 414 ? -11.189 17.389 10.308 1.00 95.06 414 GLU A N 1
ATOM 3288 C CA . GLU A 1 414 ? -12.489 17.008 10.878 1.00 95.06 414 GLU A CA 1
ATOM 3289 C C . GLU A 1 414 ? -12.371 16.175 12.167 1.00 95.06 414 GLU A C 1
ATOM 3291 O O . GLU A 1 414 ? -13.317 16.107 12.952 1.00 95.06 414 GLU A O 1
ATOM 3296 N N . LYS A 1 415 ? -11.198 15.582 12.424 1.00 94.19 415 LYS A N 1
ATOM 3297 C CA . LYS A 1 415 ? -10.855 14.630 13.502 1.00 94.19 415 LYS A CA 1
ATOM 3298 C C . LYS A 1 415 ? -11.592 13.291 13.438 1.00 94.19 415 LYS A C 1
ATOM 3300 O O . LYS A 1 415 ? -10.995 12.261 13.750 1.00 94.19 415 LYS A O 1
ATOM 3305 N N . LEU A 1 416 ? -12.865 13.296 13.053 1.00 96.56 416 LEU A N 1
ATOM 3306 C CA . LEU A 1 416 ? -13.657 12.102 12.792 1.00 96.56 416 LEU A CA 1
ATOM 3307 C C . LEU A 1 416 ? -14.684 12.331 11.685 1.00 96.56 416 LEU A C 1
ATOM 3309 O O . LEU A 1 416 ? -15.093 13.463 11.439 1.00 96.56 416 LEU A O 1
ATOM 3313 N N . VAL A 1 417 ? -15.139 11.241 11.070 1.00 97.69 417 VAL A N 1
ATOM 3314 C CA . VAL A 1 417 ? -16.199 11.234 10.055 1.00 97.69 417 VAL A CA 1
ATOM 3315 C C . VAL A 1 417 ? -17.199 10.123 10.367 1.00 97.69 417 VAL A C 1
ATOM 3317 O O . VAL A 1 417 ? -16.807 8.960 10.466 1.00 97.69 417 VAL A O 1
ATOM 3320 N N . ASN A 1 418 ? -18.487 10.463 10.466 1.00 98.06 418 ASN A N 1
ATOM 3321 C CA . ASN A 1 418 ? -19.577 9.484 10.399 1.00 98.06 418 ASN A CA 1
ATOM 3322 C C . ASN A 1 418 ? -20.045 9.385 8.947 1.00 98.06 418 ASN A C 1
ATOM 3324 O O . ASN A 1 418 ? -20.440 10.388 8.355 1.00 98.06 418 ASN A O 1
ATOM 3328 N N . ASP A 1 419 ? -20.014 8.187 8.376 1.00 97.69 419 ASP A N 1
ATOM 3329 C CA . ASP A 1 419 ? -20.346 7.963 6.969 1.00 97.69 419 ASP A CA 1
ATOM 3330 C C . ASP A 1 419 ? -21.129 6.655 6.774 1.00 97.69 419 ASP A C 1
ATOM 3332 O O . ASP A 1 419 ? -21.407 5.911 7.727 1.00 97.69 419 ASP A O 1
ATOM 3336 N N . ASN A 1 420 ? -21.502 6.383 5.525 1.00 96.06 420 ASN A N 1
ATOM 3337 C CA . ASN A 1 420 ? -22.007 5.099 5.068 1.00 96.06 420 ASN A CA 1
ATOM 3338 C C . ASN A 1 420 ? -21.299 4.684 3.767 1.00 96.06 420 ASN A C 1
ATOM 3340 O O . ASN A 1 420 ? -21.186 5.479 2.831 1.00 96.06 420 ASN A O 1
ATOM 3344 N N . VAL A 1 421 ? -20.835 3.433 3.704 1.00 91.88 421 VAL A N 1
ATOM 3345 C CA . VAL A 1 421 ? -20.199 2.857 2.511 1.00 91.88 421 VAL A CA 1
ATOM 3346 C C . VAL A 1 421 ? -20.792 1.483 2.245 1.00 91.88 421 VAL A C 1
ATOM 3348 O O . VAL A 1 421 ? -20.780 0.620 3.118 1.00 91.88 421 VAL A O 1
ATOM 3351 N N . GLY A 1 422 ? -21.327 1.272 1.041 1.00 87.00 422 GLY A N 1
ATOM 3352 C CA . GLY A 1 422 ? -21.919 -0.018 0.668 1.00 87.00 422 GLY A CA 1
ATOM 3353 C C . GLY A 1 422 ? -23.130 -0.428 1.518 1.00 87.00 422 GLY A C 1
ATOM 3354 O O . GLY A 1 422 ? -23.493 -1.594 1.528 1.00 87.00 422 GLY A O 1
ATOM 3355 N N . GLY A 1 423 ? -23.762 0.506 2.238 1.00 88.94 423 GLY A N 1
ATOM 3356 C CA . GLY A 1 423 ? -24.842 0.220 3.185 1.00 88.94 423 GLY A CA 1
ATOM 3357 C C . GLY A 1 423 ? -24.373 0.079 4.635 1.00 88.94 423 GLY A C 1
ATOM 3358 O O . GLY A 1 423 ? -25.209 0.152 5.532 1.00 88.94 423 GLY A O 1
ATOM 3359 N N . LYS A 1 424 ? -23.064 -0.034 4.892 1.00 91.19 424 LYS A N 1
ATOM 3360 C CA . LYS A 1 424 ? -22.503 -0.167 6.243 1.00 91.19 424 LYS A CA 1
ATOM 3361 C C . LYS A 1 424 ? -22.221 1.187 6.878 1.00 91.19 424 LYS A C 1
ATOM 3363 O O . LYS A 1 424 ? -21.683 2.081 6.225 1.00 91.19 424 LYS A O 1
ATOM 3368 N N . ALA A 1 425 ? -22.554 1.330 8.158 1.00 97.06 425 ALA A N 1
ATOM 3369 C CA . ALA A 1 425 ? -22.275 2.535 8.929 1.00 97.06 425 ALA A CA 1
ATOM 3370 C C . ALA A 1 425 ? -20.796 2.585 9.345 1.00 97.06 425 ALA A C 1
ATOM 3372 O O . ALA A 1 425 ? -20.313 1.719 10.072 1.00 97.06 425 ALA A O 1
ATOM 3373 N N . VAL A 1 426 ? -20.079 3.609 8.883 1.00 97.31 426 VAL A N 1
ATOM 3374 C CA . VAL A 1 426 ? -18.621 3.720 9.010 1.00 97.31 426 VAL A CA 1
ATOM 3375 C C . VAL A 1 426 ? -18.240 4.911 9.888 1.00 97.31 426 VAL A C 1
ATOM 3377 O O . VAL A 1 426 ? -18.837 5.983 9.775 1.00 97.31 426 VAL A O 1
ATOM 3380 N N . LEU A 1 427 ? -17.242 4.716 10.749 1.00 98.06 427 LEU A N 1
ATOM 3381 C CA . LEU A 1 427 ? -16.541 5.750 11.503 1.00 98.06 427 LEU A CA 1
ATOM 3382 C C . LEU A 1 427 ? -15.100 5.822 11.011 1.00 98.06 427 LEU A C 1
ATOM 3384 O O . LEU A 1 427 ? -14.378 4.829 11.074 1.00 98.06 427 LEU A O 1
ATOM 3388 N N . VAL A 1 428 ? -14.662 6.997 10.575 1.00 97.12 428 VAL A N 1
ATOM 3389 C CA . VAL A 1 428 ? -13.251 7.260 10.273 1.00 97.12 428 VAL A CA 1
ATOM 3390 C C . VAL A 1 428 ? -12.684 8.134 11.380 1.00 97.12 428 VAL A C 1
ATOM 3392 O O . VAL A 1 428 ? -13.239 9.193 11.651 1.00 97.12 428 VAL A O 1
ATOM 3395 N N . LEU A 1 429 ? -11.600 7.705 12.024 1.00 95.69 429 LEU A N 1
ATOM 3396 C CA . LEU A 1 429 ? -10.932 8.448 13.098 1.00 95.69 429 LEU A CA 1
ATOM 3397 C C . LEU A 1 429 ? -9.533 8.863 12.665 1.00 95.69 429 LEU A C 1
ATOM 3399 O O . LEU A 1 429 ? -8.803 8.034 12.128 1.00 95.69 429 LEU A O 1
ATOM 3403 N N . TYR A 1 430 ? -9.143 10.109 12.935 1.00 94.44 430 TYR A N 1
ATOM 3404 C CA . TYR A 1 430 ? -7.757 10.552 12.787 1.00 94.44 430 TYR A CA 1
ATOM 3405 C C . TYR A 1 430 ? -6.932 10.189 14.023 1.00 94.44 430 TYR A C 1
ATOM 3407 O O . TYR A 1 430 ? -7.294 10.555 15.136 1.00 94.44 430 TYR A O 1
ATOM 3415 N N . ASP A 1 431 ? -5.789 9.546 13.820 1.00 91.19 431 ASP A N 1
ATOM 3416 C CA . ASP A 1 431 ? -4.786 9.270 14.844 1.00 91.19 431 ASP A CA 1
ATOM 3417 C C . ASP A 1 431 ? -3.620 10.259 14.685 1.00 91.19 431 ASP A C 1
ATOM 3419 O O . ASP A 1 431 ? -2.889 10.252 13.689 1.00 91.19 431 ASP A O 1
ATOM 3423 N N . SER A 1 432 ? -3.436 11.134 15.677 1.00 89.88 432 SER A N 1
ATOM 3424 C CA . SER A 1 432 ? -2.396 12.164 15.648 1.00 89.88 432 SER A CA 1
ATOM 3425 C C . SER A 1 432 ? -0.976 11.632 15.797 1.00 89.88 432 SER A C 1
ATOM 3427 O O . SER A 1 432 ? -0.056 12.271 15.280 1.00 89.88 432 SER A O 1
ATOM 3429 N N . ASN A 1 433 ? -0.793 10.505 16.487 1.00 88.88 433 ASN A N 1
ATOM 3430 C CA . ASN A 1 433 ? 0.518 9.893 16.685 1.00 88.88 433 ASN A CA 1
ATOM 3431 C C . ASN A 1 433 ? 0.975 9.233 15.384 1.00 88.88 433 ASN A C 1
ATOM 3433 O O . ASN A 1 433 ? 2.100 9.456 14.938 1.00 88.88 433 ASN A O 1
ATOM 3437 N N . LEU A 1 434 ? 0.061 8.512 14.727 1.00 90.19 434 LEU A N 1
ATOM 3438 C CA . LEU A 1 434 ? 0.301 7.911 13.416 1.00 90.19 434 LEU A CA 1
ATOM 3439 C C . LEU A 1 434 ? 0.319 8.944 12.274 1.00 90.19 434 LEU A C 1
ATOM 3441 O O . LEU A 1 434 ? 0.935 8.717 11.233 1.00 90.19 434 LEU A O 1
ATOM 3445 N N . LYS A 1 435 ? -0.350 10.089 12.460 1.00 92.38 435 LYS A N 1
ATOM 3446 C CA . LYS A 1 435 ? -0.631 11.097 11.419 1.00 92.38 435 LYS A CA 1
ATOM 3447 C C . LYS A 1 435 ? -1.410 10.519 10.235 1.00 92.38 435 LYS A C 1
ATOM 3449 O O . LYS A 1 435 ? -1.190 10.901 9.086 1.00 92.38 435 LYS A O 1
ATOM 3454 N N . SER A 1 436 ? -2.321 9.606 10.546 1.00 92.75 436 SER A N 1
ATOM 3455 C CA . SER A 1 436 ? -3.220 8.952 9.601 1.00 92.75 436 SER A CA 1
ATOM 3456 C C . SER A 1 436 ? -4.553 8.684 10.290 1.00 92.75 436 SER A C 1
ATOM 3458 O O . SER A 1 436 ? -4.964 9.453 11.151 1.00 92.75 436 SER A O 1
ATOM 3460 N N . GLY A 1 437 ? -5.254 7.624 9.932 1.00 91.94 437 GLY A N 1
ATOM 3461 C CA . GLY A 1 437 ? -6.539 7.295 10.506 1.00 91.94 437 GLY A CA 1
ATOM 3462 C C . GLY A 1 437 ? -6.896 5.827 10.385 1.00 91.94 437 GLY A C 1
ATOM 3463 O O . GLY A 1 437 ? -6.190 5.028 9.773 1.00 91.94 437 GLY A O 1
ATOM 3464 N N . LYS A 1 438 ? -8.011 5.483 11.015 1.00 91.69 438 LYS A N 1
ATOM 3465 C CA . LYS A 1 438 ? -8.541 4.124 11.106 1.00 91.69 438 LYS A CA 1
ATOM 3466 C C . LYS A 1 438 ? -10.024 4.135 10.783 1.00 91.69 438 LYS A C 1
ATOM 3468 O O . LYS A 1 438 ? -10.693 5.152 10.970 1.00 91.69 438 LYS A O 1
ATOM 3473 N N . ILE A 1 439 ? -10.520 3.006 10.287 1.00 93.12 439 ILE A N 1
ATOM 3474 C CA . ILE A 1 439 ? -11.910 2.865 9.864 1.00 93.12 439 ILE A CA 1
ATOM 3475 C C . ILE A 1 439 ? -12.576 1.761 10.681 1.00 93.12 439 ILE A C 1
ATOM 3477 O O . ILE A 1 439 ? -12.131 0.614 10.663 1.00 93.12 439 ILE A O 1
ATOM 3481 N N . PHE A 1 440 ? -13.654 2.118 11.369 1.00 94.12 440 PHE A N 1
ATOM 3482 C CA . PHE A 1 440 ? -14.428 1.241 12.238 1.00 94.12 440 PHE A CA 1
ATOM 3483 C C . PHE A 1 440 ? -15.885 1.163 11.793 1.00 94.12 440 PHE A C 1
ATOM 3485 O O . PHE A 1 440 ? -16.396 2.058 11.116 1.00 94.12 440 PHE A O 1
ATOM 3492 N N . SER A 1 441 ? -16.570 0.105 12.212 1.00 94.94 441 SER A N 1
ATOM 3493 C CA . SER A 1 441 ? -18.024 0.056 12.189 1.00 94.94 441 SER A CA 1
ATOM 3494 C C . SER A 1 441 ? -18.575 0.998 13.253 1.00 94.94 441 SER A C 1
ATOM 3496 O O . SER A 1 441 ? -18.053 1.068 14.367 1.00 94.94 441 SER A O 1
ATOM 3498 N N . ARG A 1 442 ? -19.656 1.704 12.921 1.00 97.25 442 ARG A N 1
ATOM 3499 C CA . ARG A 1 442 ? -20.472 2.427 13.911 1.00 97.25 442 ARG A CA 1
ATOM 3500 C C . ARG A 1 442 ? -21.498 1.533 14.592 1.00 97.25 442 ARG A C 1
ATOM 3502 O O . ARG A 1 442 ? -22.244 2.012 15.440 1.00 97.25 442 ARG A O 1
ATOM 3509 N N . GLU A 1 443 ? -21.576 0.269 14.200 1.00 95.50 443 GLU A N 1
ATOM 3510 C CA . GLU A 1 443 ? -22.496 -0.690 14.789 1.00 95.50 443 GLU A CA 1
ATOM 3511 C C . GLU A 1 443 ? -21.864 -1.347 16.017 1.00 95.50 443 GLU A C 1
ATOM 3513 O O . GLU A 1 443 ? -20.777 -1.919 15.943 1.00 95.50 443 GLU A O 1
ATOM 3518 N N . LEU A 1 444 ? -22.562 -1.262 17.149 1.00 93.75 444 LEU A N 1
ATOM 3519 C CA . LEU A 1 444 ? -22.204 -1.930 18.395 1.00 93.75 444 LEU A CA 1
ATOM 3520 C C . LEU A 1 444 ? -23.469 -2.551 18.995 1.00 93.75 444 LEU A C 1
ATOM 3522 O O . LEU A 1 444 ? -24.425 -1.833 19.291 1.00 93.75 444 LEU A O 1
ATOM 3526 N N . ASP A 1 445 ? -23.481 -3.878 19.148 1.00 89.62 445 ASP A N 1
ATOM 3527 C CA . ASP A 1 445 ? -24.639 -4.668 19.601 1.00 89.62 445 ASP A CA 1
ATOM 3528 C C . ASP A 1 445 ? -25.953 -4.278 18.895 1.00 89.62 445 ASP A C 1
ATOM 3530 O O . ASP A 1 445 ? -26.933 -3.882 19.532 1.00 89.62 445 ASP A O 1
ATOM 3534 N N . ASP A 1 446 ? -25.946 -4.340 17.561 1.00 86.81 446 ASP A N 1
ATOM 3535 C CA . ASP A 1 446 ? -27.085 -4.038 16.677 1.00 86.81 446 ASP A CA 1
ATOM 3536 C C . ASP A 1 446 ? -27.591 -2.580 16.718 1.00 86.81 446 ASP A C 1
ATOM 3538 O O . ASP A 1 446 ? -28.623 -2.253 16.126 1.00 86.81 446 ASP A O 1
ATOM 3542 N N . LYS A 1 447 ? -26.872 -1.668 17.387 1.00 93.19 447 LYS A N 1
ATOM 3543 C CA . LYS A 1 447 ? -27.154 -0.227 17.364 1.00 93.19 447 LYS A CA 1
ATOM 3544 C C . LYS A 1 447 ? -26.158 0.495 16.476 1.00 93.19 447 LYS A C 1
ATOM 3546 O O . LYS A 1 447 ? -24.956 0.387 16.687 1.00 93.19 447 LYS A O 1
ATOM 3551 N N . THR A 1 448 ? -26.655 1.315 15.557 1.00 97.38 448 THR A N 1
ATOM 3552 C CA . THR A 1 448 ? -25.821 2.286 14.843 1.00 97.38 448 THR A CA 1
ATOM 3553 C C . THR A 1 448 ? -25.620 3.528 15.708 1.00 97.38 448 THR A C 1
ATOM 3555 O O . THR A 1 448 ? -26.582 4.211 16.061 1.00 97.38 448 THR A O 1
ATOM 3558 N N . LEU A 1 449 ? -24.369 3.810 16.056 1.00 97.88 449 LEU A N 1
ATOM 3559 C CA . LEU A 1 449 ? -23.966 4.924 16.908 1.00 97.88 449 LEU A CA 1
ATOM 3560 C C . LEU A 1 449 ? -23.554 6.144 16.073 1.00 97.88 449 LEU A C 1
ATOM 3562 O O . LEU A 1 449 ? -22.969 6.009 14.998 1.00 97.88 449 LEU A O 1
ATOM 3566 N N . GLU A 1 450 ? -23.826 7.347 16.575 1.00 98.12 450 GLU A N 1
ATOM 3567 C CA . GLU A 1 450 ? -23.309 8.601 16.011 1.00 98.12 450 GLU A CA 1
ATOM 3568 C C . GLU A 1 450 ? -22.204 9.155 16.905 1.00 98.12 450 GLU A C 1
ATOM 3570 O O . GLU A 1 450 ? -22.410 9.302 18.111 1.00 98.12 450 GLU A O 1
ATOM 3575 N N . PHE A 1 451 ? -21.051 9.484 16.320 1.00 98.19 451 PHE A N 1
ATOM 3576 C CA . PHE A 1 451 ? -19.875 9.951 17.053 1.00 98.19 451 PHE A CA 1
ATOM 3577 C C . PHE A 1 451 ? -19.646 11.451 16.882 1.00 98.19 451 PHE A C 1
ATOM 3579 O O . PHE A 1 451 ? -19.917 12.030 15.831 1.00 98.19 451 PHE A O 1
ATOM 3586 N N . LYS A 1 452 ? -19.096 12.097 17.905 1.00 97.38 452 LYS A N 1
ATOM 3587 C CA . LYS A 1 452 ? -18.712 13.513 17.880 1.00 97.38 452 LYS A CA 1
ATOM 3588 C C . LYS A 1 452 ? -17.517 13.759 18.791 1.00 97.38 452 LYS A C 1
ATOM 3590 O O . LYS A 1 452 ? -17.209 12.953 19.663 1.00 97.38 452 LYS A O 1
ATOM 3595 N N . VAL A 1 453 ? -16.842 14.886 18.588 1.00 95.69 453 VAL A N 1
ATOM 3596 C CA . VAL A 1 453 ? -15.793 15.347 19.502 1.00 95.69 453 VAL A CA 1
ATOM 3597 C C . VAL A 1 453 ? -16.395 16.356 20.475 1.00 95.69 453 VAL A C 1
ATOM 3599 O O . VAL A 1 453 ? -16.860 17.416 20.059 1.00 95.69 453 VAL A O 1
ATOM 3602 N N . GLU A 1 454 ? -16.353 16.055 21.770 1.00 92.75 454 GLU A N 1
ATOM 3603 C CA . GLU A 1 454 ? -16.796 16.935 22.855 1.00 92.75 454 GLU A CA 1
ATOM 3604 C C . GLU A 1 454 ? -15.702 17.053 23.913 1.00 92.75 454 GLU A C 1
ATOM 3606 O O . GLU A 1 454 ? -15.259 16.052 24.468 1.00 92.75 454 GLU A O 1
ATOM 3611 N N . ASN A 1 455 ? -15.265 18.282 24.214 1.00 90.38 455 ASN A N 1
ATOM 3612 C CA . ASN A 1 455 ? -14.206 18.547 25.199 1.00 90.38 455 ASN A CA 1
ATOM 3613 C C . ASN A 1 455 ? -12.956 17.672 24.980 1.00 90.38 455 ASN A C 1
ATOM 3615 O O . ASN A 1 455 ? -12.446 17.064 25.916 1.00 90.38 455 ASN A O 1
ATOM 3619 N N . GLU A 1 456 ? -12.509 17.577 23.723 1.00 89.44 456 GLU A N 1
ATOM 3620 C CA . GLU A 1 456 ? -11.356 16.765 23.289 1.00 89.44 456 GLU A CA 1
ATOM 3621 C C . GLU A 1 456 ? -11.517 15.241 23.441 1.00 89.44 456 GLU A C 1
ATOM 3623 O O . GLU A 1 456 ? -10.599 14.496 23.106 1.00 89.44 456 GLU A O 1
ATOM 3628 N N . LYS A 1 457 ? -12.688 14.760 23.868 1.00 94.56 457 LYS A N 1
ATOM 3629 C CA . LYS A 1 457 ? -13.045 13.338 23.906 1.00 94.56 457 LYS A CA 1
ATOM 3630 C C . LYS A 1 457 ? -13.915 12.970 22.707 1.00 94.56 457 LYS A C 1
ATOM 3632 O O . LYS A 1 457 ? -14.706 13.788 22.242 1.00 94.56 457 LYS A O 1
ATOM 3637 N N . ILE A 1 458 ? -13.802 11.733 22.228 1.00 96.62 458 ILE A N 1
ATOM 3638 C CA . ILE A 1 458 ? -14.706 11.187 21.210 1.00 96.62 458 ILE A CA 1
ATOM 3639 C C . ILE A 1 458 ? -15.870 10.523 21.943 1.00 96.62 458 ILE A C 1
ATOM 3641 O O . ILE A 1 458 ? -15.660 9.538 22.651 1.00 96.62 458 ILE A O 1
ATOM 3645 N N . THR A 1 459 ? -17.071 11.080 21.806 1.00 97.69 459 THR A N 1
ATOM 3646 C CA . THR A 1 459 ? -18.293 10.582 22.446 1.00 97.69 459 THR A CA 1
ATOM 3647 C C . THR A 1 459 ? -19.262 10.022 21.418 1.00 97.69 459 THR A C 1
ATOM 3649 O O . THR A 1 459 ? -19.281 10.476 20.272 1.00 97.69 459 THR A O 1
ATOM 3652 N N . ASP A 1 460 ? -20.070 9.042 21.822 1.00 97.44 460 ASP A N 1
ATOM 3653 C CA . ASP A 1 460 ? -21.135 8.490 20.985 1.00 97.44 460 ASP A CA 1
ATOM 3654 C C . ASP A 1 460 ? -22.546 8.847 21.485 1.00 97.44 460 ASP A C 1
ATOM 3656 O O . ASP A 1 460 ? -22.750 9.376 22.583 1.00 97.44 460 ASP A O 1
ATOM 3660 N N . SER A 1 461 ? -23.553 8.543 20.668 1.00 97.44 461 SER A N 1
ATOM 3661 C CA . SER A 1 461 ? -24.969 8.761 20.978 1.00 97.44 461 SER A CA 1
ATOM 3662 C C . SER A 1 461 ? -25.521 7.900 22.124 1.00 97.44 461 SER A C 1
ATOM 3664 O O . SER A 1 461 ? -26.642 8.149 22.566 1.00 97.44 461 SER A O 1
ATOM 3666 N N . ASN A 1 462 ? -24.777 6.899 22.605 1.00 96.25 462 ASN A N 1
ATOM 3667 C CA . ASN A 1 462 ? -25.127 6.069 23.762 1.00 96.25 462 ASN A CA 1
ATOM 3668 C C . ASN A 1 462 ? -24.442 6.553 25.060 1.00 96.25 462 ASN A C 1
ATOM 3670 O O . ASN A 1 462 ? -24.644 5.969 26.124 1.00 96.25 462 ASN A O 1
ATOM 3674 N N . GLY A 1 463 ? -23.666 7.642 24.996 1.00 95.81 463 GLY A N 1
ATOM 3675 C CA . GLY A 1 463 ? -22.955 8.207 26.141 1.00 95.81 463 GLY A CA 1
ATOM 3676 C C . GLY A 1 463 ? -21.638 7.500 26.460 1.00 95.81 463 GLY A C 1
ATOM 3677 O O . GLY A 1 463 ? -21.142 7.622 27.582 1.00 95.81 463 GLY A O 1
ATOM 3678 N N . ASN A 1 464 ? -21.074 6.762 25.504 1.00 97.31 464 ASN A N 1
ATOM 3679 C CA . ASN A 1 464 ? -19.736 6.206 25.625 1.00 97.31 464 ASN A CA 1
ATOM 3680 C C . ASN A 1 464 ? -18.666 7.238 25.265 1.00 97.31 464 ASN A C 1
ATOM 3682 O O . ASN A 1 464 ? -18.904 8.158 24.482 1.00 97.31 464 ASN A O 1
ATOM 3686 N N . VAL A 1 465 ? -17.463 7.037 25.801 1.00 97.62 465 VAL A N 1
ATOM 3687 C CA . VAL A 1 465 ? -16.231 7.685 25.344 1.00 97.62 465 VAL A CA 1
ATOM 3688 C C . VAL A 1 465 ? -15.336 6.615 24.743 1.00 97.62 465 VAL A C 1
ATOM 3690 O O . VAL A 1 465 ? -15.084 5.605 25.405 1.00 97.62 465 VAL A O 1
ATOM 3693 N N . ILE A 1 466 ? -14.815 6.855 23.540 1.00 96.06 466 ILE A N 1
ATOM 3694 C CA . ILE A 1 466 ? -13.861 5.951 22.891 1.00 96.06 466 ILE A CA 1
ATOM 3695 C C . ILE A 1 466 ? -12.462 6.558 22.776 1.00 96.06 466 ILE A C 1
ATOM 3697 O O . ILE A 1 466 ? -12.299 7.779 22.722 1.00 96.06 466 ILE A O 1
ATOM 3701 N N . ASN A 1 467 ? -11.445 5.696 22.719 1.00 91.31 467 ASN A N 1
ATOM 3702 C CA . ASN A 1 467 ? -10.104 6.077 22.277 1.00 91.31 467 ASN A CA 1
ATOM 3703 C C . ASN A 1 467 ? -9.948 5.896 20.750 1.00 91.31 467 ASN A C 1
ATOM 3705 O O . ASN A 1 467 ? -10.827 5.364 20.072 1.00 91.31 467 ASN A O 1
ATOM 3709 N N . TYR A 1 468 ? -8.807 6.319 20.197 1.00 88.56 468 TYR A N 1
ATOM 3710 C CA . TYR A 1 468 ? -8.526 6.227 18.755 1.00 88.56 468 TYR A CA 1
ATOM 3711 C C . TYR A 1 468 ? -8.388 4.788 18.224 1.00 88.56 468 TYR A C 1
ATOM 3713 O O . TYR A 1 468 ? -8.438 4.576 17.015 1.00 88.56 468 TYR A O 1
ATOM 3721 N N . ASN A 1 469 ? -8.260 3.796 19.111 1.00 85.50 469 ASN A N 1
ATOM 3722 C CA . ASN A 1 469 ? -8.244 2.375 18.760 1.00 85.50 469 ASN A CA 1
ATOM 3723 C C . ASN A 1 469 ? -9.650 1.755 18.724 1.00 85.50 469 ASN A C 1
ATOM 3725 O O . ASN A 1 469 ? -9.776 0.551 18.512 1.00 85.50 469 ASN A O 1
ATOM 3729 N N . GLY A 1 470 ? -10.702 2.558 18.919 1.00 90.06 470 GLY A N 1
ATOM 3730 C CA . GLY A 1 470 ? -12.085 2.087 18.913 1.00 90.06 470 GLY A CA 1
ATOM 3731 C C . GLY A 1 470 ? -12.496 1.366 20.199 1.00 90.06 470 GLY A C 1
ATOM 3732 O O . GLY A 1 470 ? -13.550 0.736 20.222 1.00 90.06 470 GLY A O 1
ATOM 3733 N N . GLU A 1 471 ? -11.697 1.440 21.268 1.00 92.12 471 GLU A N 1
ATOM 3734 C CA . GLU A 1 471 ? -12.066 0.916 22.586 1.00 92.12 471 GLU A CA 1
ATOM 3735 C C . GLU A 1 471 ? -12.980 1.898 23.312 1.00 92.12 471 GLU A C 1
ATOM 3737 O O . GLU A 1 471 ? -12.683 3.092 23.390 1.00 92.12 471 GLU A O 1
ATOM 3742 N N . VAL A 1 472 ? -14.038 1.381 23.931 1.00 96.25 472 VAL A N 1
ATOM 3743 C CA . VAL A 1 472 ? -14.882 2.140 24.850 1.00 96.25 472 VAL A CA 1
ATOM 3744 C C . VAL A 1 472 ? -14.220 2.231 26.229 1.00 96.25 472 VAL A C 1
ATOM 3746 O O . VAL A 1 472 ? -14.185 1.258 26.986 1.00 96.25 472 VAL A O 1
ATOM 3749 N N . ILE A 1 473 ? -13.734 3.419 26.593 1.00 96.44 473 ILE A N 1
ATOM 3750 C CA . ILE A 1 473 ? -12.975 3.666 27.833 1.00 96.44 473 ILE A CA 1
ATOM 3751 C C . ILE A 1 473 ? -13.839 4.192 28.995 1.00 96.44 473 ILE A C 1
ATOM 3753 O O . ILE A 1 473 ? -13.512 3.990 30.173 1.00 96.44 473 ILE A O 1
ATOM 3757 N N . GLU A 1 474 ? -14.972 4.828 28.688 1.00 97.56 474 GLU A N 1
ATOM 3758 C CA . GLU A 1 474 ? -15.978 5.301 29.649 1.00 97.56 474 GLU A CA 1
ATOM 3759 C C . GLU A 1 474 ? -17.389 5.073 29.077 1.00 97.56 474 GLU A C 1
ATOM 3761 O O . GLU A 1 474 ? -17.560 5.040 27.861 1.00 97.56 474 GLU A O 1
ATOM 3766 N N . GLY A 1 475 ? -18.398 4.952 29.944 1.00 96.81 475 GLY A N 1
ATOM 3767 C CA . GLY A 1 475 ? -19.808 4.828 29.551 1.00 96.81 475 GLY A CA 1
ATOM 3768 C C . GLY A 1 475 ? -20.403 3.420 29.691 1.00 96.81 475 GLY A C 1
ATOM 3769 O O . GLY A 1 475 ? -19.753 2.527 30.246 1.00 96.81 475 GLY A O 1
ATOM 3770 N N . PRO A 1 476 ? -21.664 3.233 29.253 1.00 96.69 476 PRO A N 1
ATOM 3771 C CA . PRO A 1 476 ? -22.409 1.980 29.412 1.00 96.69 476 PRO A CA 1
ATOM 3772 C C . PRO A 1 476 ? -21.739 0.747 28.796 1.00 96.69 476 PRO A C 1
ATOM 3774 O O . PRO A 1 476 ? -21.909 -0.354 29.315 1.00 96.69 476 PRO A O 1
ATOM 3777 N N . ASP A 1 477 ? -20.969 0.929 27.723 1.00 96.56 477 ASP A N 1
ATOM 3778 C CA . ASP A 1 477 ? -20.338 -0.152 26.960 1.00 96.56 477 ASP A CA 1
ATOM 3779 C C . ASP A 1 477 ? -18.836 -0.304 27.246 1.00 96.56 477 ASP A C 1
ATOM 3781 O O . ASP A 1 477 ? -18.105 -0.896 26.452 1.00 96.56 477 ASP A O 1
ATOM 3785 N N . LYS A 1 478 ? -18.354 0.223 28.380 1.00 97.12 478 LYS A N 1
ATOM 3786 C CA . LYS A 1 478 ? -16.933 0.188 28.753 1.00 97.12 478 LYS A CA 1
ATOM 3787 C C . LYS A 1 478 ? -16.310 -1.208 28.613 1.00 97.12 478 LYS A C 1
ATOM 3789 O O . LYS A 1 478 ? -16.816 -2.186 29.160 1.00 97.12 478 LYS A O 1
ATOM 3794 N N . GLY A 1 479 ? -15.166 -1.265 27.930 1.00 91.81 479 GLY A N 1
ATOM 3795 C CA . GLY A 1 479 ? -14.404 -2.480 27.632 1.00 91.81 479 GLY A CA 1
ATOM 3796 C C . GLY A 1 479 ? -14.772 -3.150 26.304 1.00 91.81 479 GLY A C 1
ATOM 3797 O O . GLY A 1 479 ? -14.049 -4.042 25.855 1.00 91.81 479 GLY A O 1
ATOM 3798 N N . LYS A 1 480 ? -15.861 -2.730 25.646 1.00 94.44 480 LYS A N 1
ATOM 3799 C CA . LYS A 1 480 ? -16.156 -3.157 24.273 1.00 94.44 480 LYS A CA 1
ATOM 3800 C C . LYS A 1 480 ? -15.261 -2.432 23.271 1.00 94.44 480 LYS A C 1
ATOM 3802 O O . LYS A 1 480 ? -14.695 -1.381 23.565 1.00 94.44 480 LYS A O 1
ATOM 3807 N N . HIS A 1 481 ? -15.156 -3.011 22.082 1.00 91.69 481 HIS A N 1
ATOM 3808 C CA . HIS A 1 481 ? -14.396 -2.466 20.965 1.00 91.69 481 HIS A CA 1
ATOM 3809 C C . HIS A 1 481 ? -15.280 -2.381 19.726 1.00 91.69 481 HIS A C 1
ATOM 3811 O O . HIS A 1 481 ? -16.049 -3.303 19.452 1.00 91.69 481 HIS A O 1
ATOM 3817 N N . LEU A 1 482 ? -15.136 -1.295 18.973 1.00 92.94 482 LEU A N 1
ATOM 3818 C CA . LEU A 1 482 ? -15.703 -1.185 17.636 1.00 92.94 482 LEU A CA 1
ATOM 3819 C C . LEU A 1 482 ? -14.998 -2.160 16.687 1.00 92.94 482 LEU A C 1
ATOM 3821 O O . LEU A 1 482 ? -13.786 -2.375 16.773 1.00 92.94 482 LEU A O 1
ATOM 3825 N N . GLU A 1 483 ? -15.750 -2.734 15.750 1.00 88.69 483 GLU A N 1
ATOM 3826 C CA . GLU A 1 483 ? -15.174 -3.584 14.710 1.00 88.69 483 GLU A CA 1
ATOM 3827 C C . GLU A 1 483 ? -14.277 -2.743 13.792 1.00 88.69 483 GLU A C 1
ATOM 3829 O O . GLU A 1 483 ? -14.749 -1.818 13.133 1.00 88.69 483 GLU A O 1
ATOM 3834 N N . ASN A 1 484 ? -12.985 -3.067 13.715 1.00 86.56 484 ASN A N 1
ATOM 3835 C CA . ASN A 1 484 ? -12.087 -2.488 12.718 1.00 86.56 484 ASN A CA 1
ATOM 3836 C C . ASN A 1 484 ? -12.445 -3.056 11.333 1.00 86.56 484 ASN A C 1
ATOM 3838 O O . ASN A 1 484 ? -12.315 -4.257 11.092 1.00 86.56 484 ASN A O 1
ATOM 3842 N N . LEU A 1 485 ? -12.866 -2.186 10.412 1.00 85.81 485 LEU A N 1
ATOM 3843 C CA . LEU A 1 485 ? -13.300 -2.562 9.061 1.00 85.81 485 LEU A CA 1
ATOM 3844 C C . LEU A 1 485 ? -12.137 -2.729 8.077 1.00 85.81 485 LEU A C 1
ATOM 3846 O O . LEU A 1 485 ? -12.349 -2.829 6.868 1.00 85.81 485 LEU A O 1
ATOM 3850 N N . ALA A 1 486 ? -10.909 -2.751 8.594 1.00 78.56 486 ALA A N 1
ATOM 3851 C CA . ALA A 1 486 ? -9.682 -2.842 7.836 1.00 78.56 486 ALA A CA 1
ATOM 3852 C C . ALA A 1 486 ? -9.634 -1.734 6.766 1.00 78.56 486 ALA A C 1
ATOM 3854 O O . ALA A 1 486 ? -9.657 -1.984 5.565 1.00 78.56 486 ALA A O 1
ATOM 3855 N N . GLY A 1 487 ? -9.563 -0.469 7.178 1.00 86.06 487 GLY A N 1
ATOM 3856 C CA . GLY A 1 487 ? -9.165 0.595 6.246 1.00 86.06 487 GLY A CA 1
ATOM 3857 C C . GLY A 1 487 ? -7.792 0.290 5.629 1.00 86.06 487 GLY A C 1
ATOM 3858 O O . GLY A 1 487 ? -6.998 -0.442 6.223 1.00 86.06 487 GLY A O 1
ATOM 3859 N N . ILE A 1 488 ? -7.519 0.774 4.420 1.00 90.81 488 ILE A N 1
ATOM 3860 C CA . ILE A 1 488 ? -6.201 0.643 3.786 1.00 90.81 488 ILE A CA 1
ATOM 3861 C C . ILE A 1 488 ? -5.625 2.035 3.579 1.00 90.81 488 ILE A C 1
ATOM 3863 O O . ILE A 1 488 ? -6.252 2.877 2.943 1.00 90.81 488 ILE A O 1
ATOM 3867 N N . GLU A 1 489 ? -4.429 2.274 4.097 1.00 93.69 489 GLU A N 1
ATOM 3868 C CA . GLU A 1 489 ? -3.660 3.459 3.739 1.00 93.69 489 GLU A CA 1
ATOM 3869 C C . GLU A 1 489 ? -3.021 3.263 2.354 1.00 93.69 489 GLU A C 1
ATOM 3871 O O . GLU A 1 489 ? -2.476 2.198 2.057 1.00 93.69 489 GLU A O 1
ATOM 3876 N N . HIS A 1 490 ? -3.137 4.275 1.496 1.00 94.56 490 HIS A N 1
ATOM 3877 C CA . HIS A 1 490 ? -2.613 4.264 0.134 1.00 94.56 490 HIS A CA 1
ATOM 3878 C C . HIS A 1 490 ? -2.148 5.647 -0.301 1.00 94.56 490 HIS A C 1
ATOM 3880 O O . HIS A 1 490 ? -2.759 6.665 0.031 1.00 94.56 490 HIS A O 1
ATOM 3886 N N . PHE A 1 491 ? -1.159 5.675 -1.189 1.00 96.31 491 PHE A N 1
ATOM 3887 C CA . PHE A 1 491 ? -1.036 6.778 -2.134 1.00 96.31 491 PHE A CA 1
ATOM 3888 C C . PHE A 1 491 ? -2.161 6.747 -3.172 1.00 96.31 491 PHE A C 1
ATOM 3890 O O . PHE A 1 491 ? -2.505 5.688 -3.706 1.00 96.31 491 PHE A O 1
ATOM 3897 N N . TRP A 1 492 ? -2.698 7.929 -3.488 1.00 96.19 492 TRP A N 1
ATOM 3898 C CA . TRP A 1 492 ? -3.824 8.104 -4.405 1.00 96.19 492 TRP A CA 1
ATOM 3899 C C . TRP A 1 492 ? -3.651 7.386 -5.747 1.00 96.19 492 TRP A C 1
ATOM 3901 O O . TRP A 1 492 ? -4.584 6.724 -6.195 1.00 96.19 492 TRP A O 1
ATOM 3911 N N . PHE A 1 493 ? -2.463 7.457 -6.359 1.00 94.12 493 PHE A N 1
ATOM 3912 C CA . PHE A 1 493 ? -2.197 6.833 -7.657 1.00 94.12 493 PHE A CA 1
ATOM 3913 C C . PHE A 1 493 ? -2.501 5.329 -7.632 1.00 94.12 493 PHE A C 1
ATOM 3915 O O . PHE A 1 493 ? -3.083 4.806 -8.575 1.00 94.12 493 PHE A O 1
ATOM 3922 N N . SER A 1 494 ? -2.130 4.640 -6.548 1.00 94.31 494 SER A N 1
ATOM 3923 C CA . SER A 1 494 ? -2.272 3.190 -6.423 1.00 94.31 494 SER A CA 1
ATOM 3924 C C . SER A 1 494 ? -3.722 2.832 -6.116 1.00 94.31 494 SER A C 1
ATOM 3926 O O . SER A 1 494 ? -4.312 2.002 -6.805 1.00 94.31 494 SER A O 1
ATOM 3928 N N . TRP A 1 495 ? -4.339 3.534 -5.156 1.00 95.50 495 TRP A N 1
ATOM 3929 C CA . TRP A 1 495 ? -5.750 3.329 -4.819 1.00 95.50 495 TRP A CA 1
ATOM 3930 C C . TRP A 1 495 ? -6.660 3.504 -6.038 1.00 95.50 495 TRP A C 1
ATOM 3932 O O . TRP A 1 495 ? -7.468 2.627 -6.345 1.00 95.50 495 TRP A O 1
ATOM 3942 N N . TYR A 1 496 ? -6.502 4.618 -6.757 1.00 94.62 496 TYR A N 1
ATOM 3943 C CA . TYR A 1 496 ? -7.315 4.916 -7.930 1.00 94.62 496 TYR A CA 1
ATOM 3944 C C . TYR A 1 496 ? -7.080 3.913 -9.064 1.00 94.62 496 TYR A C 1
ATOM 3946 O O . TYR A 1 496 ? -8.027 3.519 -9.739 1.00 94.62 496 TYR A O 1
ATOM 3954 N N . ALA A 1 497 ? -5.841 3.449 -9.247 1.00 92.88 497 ALA A N 1
ATOM 3955 C CA . ALA A 1 497 ? -5.525 2.468 -10.277 1.00 92.88 497 ALA A CA 1
ATOM 3956 C C . ALA A 1 497 ? -6.233 1.116 -10.066 1.00 92.88 497 ALA A C 1
ATOM 3958 O O . ALA A 1 497 ? -6.553 0.434 -11.040 1.00 92.88 497 ALA A O 1
ATOM 3959 N N . PHE A 1 498 ? -6.501 0.732 -8.813 1.00 92.25 498 PHE A N 1
ATOM 3960 C CA . PHE A 1 498 ? -7.303 -0.452 -8.488 1.00 92.25 498 PHE A CA 1
ATOM 3961 C C . PHE A 1 498 ? -8.808 -0.182 -8.463 1.00 92.25 498 PHE A C 1
ATOM 3963 O O . PHE A 1 498 ? -9.593 -1.059 -8.830 1.00 92.25 498 PHE A O 1
ATOM 3970 N N . TYR A 1 499 ? -9.214 1.009 -8.027 1.00 92.50 499 TYR A N 1
ATOM 3971 C CA . TYR A 1 499 ? -10.611 1.373 -7.805 1.00 92.50 499 TYR A CA 1
ATOM 3972 C C . TYR A 1 499 ? -10.949 2.715 -8.473 1.00 92.50 499 TYR A C 1
ATOM 3974 O O . TYR A 1 499 ? -11.193 3.707 -7.785 1.00 92.50 499 TYR A O 1
ATOM 3982 N N . PRO A 1 500 ? -10.980 2.780 -9.817 1.00 91.44 500 PRO A N 1
ATOM 3983 C CA . PRO A 1 500 ? -11.234 4.029 -10.541 1.00 91.44 500 PRO A CA 1
ATOM 3984 C C . PRO A 1 500 ? -12.671 4.550 -10.369 1.00 91.44 500 PRO A C 1
ATOM 3986 O O . PRO A 1 500 ? -12.950 5.714 -10.658 1.00 91.44 500 PRO A O 1
ATOM 3989 N N . ASP A 1 501 ? -13.576 3.696 -9.885 1.00 88.81 501 ASP A N 1
ATOM 3990 C CA . ASP A 1 501 ? -14.951 4.005 -9.490 1.00 88.81 501 ASP A CA 1
ATOM 3991 C C . ASP A 1 501 ? -15.067 4.509 -8.041 1.00 88.81 501 ASP A C 1
ATOM 3993 O O . ASP A 1 501 ? -16.177 4.736 -7.558 1.00 88.81 501 ASP A O 1
ATOM 3997 N N . THR A 1 502 ? -13.939 4.675 -7.337 1.00 94.62 502 THR A N 1
ATOM 3998 C CA . THR A 1 502 ? -13.926 5.111 -5.941 1.00 94.62 502 THR A CA 1
ATOM 3999 C C . THR A 1 502 ? -14.654 6.437 -5.763 1.00 94.62 502 THR A C 1
ATOM 4001 O O . THR A 1 502 ? -14.379 7.440 -6.426 1.00 94.62 502 THR A O 1
ATOM 4004 N N . GLU A 1 503 ? -15.541 6.476 -4.778 1.00 95.06 503 GLU A N 1
ATOM 4005 C CA . GLU A 1 503 ? -16.098 7.731 -4.300 1.00 95.06 503 GLU A CA 1
ATOM 4006 C C . GLU A 1 503 ? -15.041 8.454 -3.456 1.00 95.06 503 GLU A C 1
ATOM 4008 O O . GLU A 1 503 ? -14.357 7.842 -2.635 1.00 95.06 503 GLU A O 1
ATOM 4013 N N . LEU A 1 504 ? -14.893 9.762 -3.646 1.00 95.88 504 LEU A N 1
ATOM 4014 C CA . LEU A 1 504 ? -14.094 10.601 -2.755 1.00 95.88 504 LEU A CA 1
ATOM 4015 C C . LEU A 1 504 ? -15.009 11.224 -1.705 1.00 95.88 504 LEU A C 1
ATOM 4017 O O . LEU A 1 504 ? -16.030 11.825 -2.050 1.00 95.88 504 LEU A O 1
ATOM 4021 N N . TYR A 1 505 ? -14.637 11.103 -0.431 1.00 94.69 505 TYR A N 1
ATOM 4022 C CA . TYR A 1 505 ? -15.295 11.844 0.639 1.00 94.69 505 TYR A CA 1
ATOM 4023 C C . TYR A 1 505 ? -15.063 13.347 0.434 1.00 94.69 505 TYR A C 1
ATOM 4025 O O . TYR A 1 505 ? -13.925 13.822 0.476 1.00 94.69 505 TYR A O 1
ATOM 4033 N N . LYS A 1 506 ? -16.152 14.068 0.150 1.00 78.56 506 LYS A N 1
ATOM 4034 C CA . LYS A 1 506 ? -16.155 15.486 -0.231 1.00 78.56 506 LYS A CA 1
ATOM 4035 C C . LYS A 1 506 ? -16.249 16.405 0.943 1.00 78.56 506 LYS A C 1
ATOM 4037 O O . LYS A 1 506 ? -17.000 16.084 1.885 1.00 78.56 506 LYS A O 1
#

Foldseek 3Di:
DDDDDDDDDDDDDDDDDDDDDDPPDDDPDPPPDPPFPFFQDWDWFAFLVRDTDIPVVQQQAKEKEKEDELPDPLRVVCQLLVQVVCVVCVRYAYEYEYEQDDSVSVVVSCVVSVHDGTYTYDNVCPSVVSNVDPDDTKMFIADNNRTTRDIDDTHDDSVRCLLVVLVSVAPPDDQPDDDDDDPQDFDDDPNKTFSDDPVQKAQQDAWCPQPAFEPFDWDAPVVCVVPADQLFKFKWDDDPNAIATETVLVCLRRQWYFDDPPPFTKIWGAWPLWRWTWMFRCQWPNDRWDKTFRSIDALLGTWIATPPFRFTAGDVQQAGGMTDRHGTHTHTDDMDTDGNNVRCVVPVGYIYGDPPRVDDDPSPDRPCPPSLVDLRNSDDFSDDDVPDRQQQKWWWDADLNAIAIERLVVCVVQQWDFDDTNNFTKIWGQDPSNSGIFIFGCDDPNDRWDWDQDPNFIAIPQGFTADRQQAGCDHPRHGDGTHGRRTIITRPSSSCSVCVVYHYDD

Sequence (506 aa):
MRLFVLFAIIILLFGCASTGTSSKNETKNIIQERPSLGKAPDFELEDLNGKIVKLSDFRGQKVIVNFFATWCPPCKEEMPLFERVHKENPEIVFVAINLQEDAETVRNFIKGMNITYIILLDPESKAKRDYKLITQPQTYFIDDAGNLVDKKVGVYTEEEFIDKFEAFRIKNIAAVGTKEPKEDEIKEKDGVKYIVDPDTITTVLNKDAIPSLTNPNFETISEADGWLNTDDVGVGVSRNGVTRFYPFRIMSRHEIVNDFFGNEPVIVTYCPLCRTAIVFNSQVDGQVLEFGVSGKLYNSEVVMYDRKTNSYWLQTPGKAVVGELTGKIMKRLPSDVSTYGDWKASYPNTQVLSKNTGHYSIYRGDPYAGYESSSSVWYPVQAENDVLGSKELVLGIRLDGKAKAYVVKKIKEEKLVNDNVGGKAVLVLYDSNLKSGKIFSRELDDKTLEFKVENEKITDSNGNVINYNGEVIEGPDKGKHLENLAGIEHFWFSWYAFYPDTELYK

pLDDT: mean 86.56, std 18.41, range [24.72, 98.81]